Protein AF-A0A2E5E329-F1 (afdb_monomer_lite)

Foldseek 3Di:
DDDDDPDQQFLQDPQDQEPDPQPFAPFDWAKADAVQKIWIWGQHPVRWIWIWIWGADLNHTDTLDIGGAPDDDDDDDALAAAWEDEVQWIKGWYDDDWCGKIWIWGDDPSDTDTLDMPPPPPRDNWAQYWYDYDQKIWTWHQPPPQTWIWIWGQDPVSHIDTQDIGGDPDSLQHSWRNYWEDYDQWIWIFGQSFFIWIWGHPVRDTHTQDTGHDPQAGRWRSEWYDDDFKIKIFGADPPDDFQNGFIWIWGDDPNDIDTLDTDDDPPNVFRHWHSYWYDDDQKIKIKTDDDPDPDQDAIKIWMWGDPVRDTDGQDIDDDPDPPQDRDGDRIWHWYDYPQFIWTDGGHRSDGGRDRPPSPGDDDPDDDPQQCQVPPSAGLSRCCVVVVFPDLPPPSHGQQNCVVVVVFDDQLPPSGGCLQVVLQCLPPPQALEPVSLVVLVVQEQPQQPVHDSQPSNVPRHSYVSSSVVSVVCHRPGRRHD

Sequence (480 aa):
MSLAEQGTVACSSVSELFNYQPVEPEGGFELAISGDIAVVLELTEDDNWVSQHYHRQNGIWELEATRPAPYASSLIYAPFKRADISGDLTIVRPDYMSPGGFAIYNRDGGNWTLEASSDDGSGGEYGLSASISGDVAALGNTLQSDGQAIIYRRSSKGVWSQEAIVSPPSEDAVFFGVDVAVDGDNLLVATLAGGVYAYQFDGANWTYQQHLTHPLVKALGTSVDLDGNVAVVGSYYDKSPAGTEGAVVFRLSDGNWSIEQQLDTADANIIDLGYSVRVDGDMVVATAGVNFGDSLVPGTAHVYQFDGTQWNEIAQIETSDPDLVPGFLTSPIVGLSGTQVASGFYWGGAVEFKEIAMNTFLPPGDPIGLDCNDNDLCDDLDIASGNSDDCNGNQIPDECDLADGTLLDVNLDGIPDACQCLGDLNGDETIGVDDVLILLTEYGTDCSAGCVSDLDGSGEVNVDDLLSLLQVYDTPCSQP

Secondary structure (DSSP, 8-state):
----------TT-----B--------S--EEEEETTEEEEEEE-TTS-EEEEEEEEETTEEEEEEEEEPS---S--------EEEETTEEEE----SSS---EEEEEETTEEEEEEES-S-------SEEEEETTEEEEEE-SSTTBEEEEEEE-TTS-EEEEEEE--SSTT-TTBTSSEEEETTEEEEE-TTSSEEEEEE-SS-EEEEEEE--SS-SS--SEEEEETTEEEEEE--TTSPTTS-EEEEEEEETTEEEEEEE---SSTT---EEEEEEEETTEEEEEE----SS--PPPEEEEEEE-SS-EEEEEEEEP--TT----S--PPEEEEETTEEEEE-SSSS-EE-------SS--SS-SS-SSTT-SSS-HHHHHHTTSS--SSSSSS-HHHHHHHTSS--SS-SSS-HHHHTTT-SSSSS--SHHHHHHHHHHTT-B-TT--TT--SSSSB-SHHHHHHHHHSTT------

Structure (mmCIF, N/CA/C/O backbone):
data_AF-A0A2E5E329-F1
#
_entry.id   AF-A0A2E5E329-F1
#
loop_
_atom_site.group_PDB
_atom_site.id
_atom_site.type_symbol
_atom_site.label_atom_id
_atom_site.label_alt_id
_atom_site.label_comp_id
_atom_site.label_asym_id
_atom_site.label_entity_id
_atom_site.label_seq_id
_atom_site.pdbx_PDB_ins_code
_atom_site.Cartn_x
_atom_site.Cartn_y
_atom_site.Cartn_z
_atom_site.occupancy
_atom_site.B_iso_or_equiv
_atom_site.auth_seq_id
_atom_site.auth_comp_id
_atom_site.auth_asym_id
_atom_site.auth_atom_id
_atom_site.pdbx_PDB_model_num
ATOM 1 N N . MET A 1 1 ? 33.347 22.986 -20.104 1.00 30.69 1 MET A N 1
ATOM 2 C CA . MET A 1 1 ? 34.032 21.768 -19.620 1.00 30.69 1 MET A CA 1
ATOM 3 C C . MET A 1 1 ? 32.991 20.671 -19.772 1.00 30.69 1 MET A C 1
ATOM 5 O O . MET A 1 1 ? 31.842 20.960 -19.478 1.00 30.69 1 MET A O 1
ATOM 9 N N . SER A 1 2 ? 33.334 19.583 -20.457 1.00 26.08 2 SER A N 1
ATOM 10 C CA . SER A 1 2 ? 32.412 18.694 -21.181 1.00 26.08 2 SER A CA 1
ATOM 11 C C . SER A 1 2 ? 31.371 17.993 -20.307 1.00 26.08 2 SER A C 1
ATOM 13 O O . SER A 1 2 ? 31.719 17.466 -19.258 1.00 26.08 2 SER A O 1
ATOM 15 N N . LEU A 1 3 ? 30.139 17.947 -20.824 1.00 31.33 3 LEU A N 1
ATOM 16 C CA . LEU A 1 3 ? 29.132 16.916 -20.570 1.00 31.33 3 LEU A CA 1
ATOM 17 C C . LEU A 1 3 ? 29.604 15.633 -21.267 1.00 31.33 3 LEU A C 1
ATOM 19 O O . LEU A 1 3 ? 29.561 15.561 -22.492 1.00 31.33 3 LEU A O 1
ATOM 23 N N . ALA A 1 4 ? 30.166 14.695 -20.517 1.00 28.42 4 ALA A N 1
ATOM 24 C CA . ALA A 1 4 ? 30.393 13.312 -20.932 1.00 28.42 4 ALA A CA 1
ATOM 25 C C . ALA A 1 4 ? 30.744 12.513 -19.672 1.00 28.42 4 ALA A C 1
ATOM 27 O O . ALA A 1 4 ? 31.589 12.974 -18.908 1.00 28.42 4 ALA A O 1
ATOM 28 N N . GLU A 1 5 ? 30.119 11.343 -19.518 1.00 28.44 5 GLU A N 1
ATOM 29 C CA . GLU A 1 5 ? 30.155 10.413 -18.371 1.00 28.44 5 GLU A CA 1
ATOM 30 C C . GLU A 1 5 ? 29.063 10.637 -17.305 1.00 28.44 5 GLU A C 1
ATOM 32 O O . GLU A 1 5 ? 29.345 10.790 -16.122 1.00 28.44 5 GLU A O 1
ATOM 37 N N . GLN A 1 6 ? 27.792 10.597 -17.719 1.00 31.06 6 GLN A N 1
ATOM 38 C CA . GLN A 1 6 ? 26.762 9.934 -16.909 1.00 31.06 6 GLN A CA 1
ATOM 39 C C . GLN A 1 6 ? 26.646 8.510 -17.459 1.00 31.06 6 GLN A C 1
ATOM 41 O O . GLN A 1 6 ? 26.486 8.329 -18.666 1.00 31.06 6 GLN A O 1
ATOM 46 N N . GLY A 1 7 ? 26.880 7.515 -16.604 1.00 33.50 7 GLY A N 1
ATOM 47 C CA . GLY A 1 7 ? 26.714 6.111 -16.966 1.00 33.50 7 GLY A CA 1
ATOM 48 C C . GLY A 1 7 ? 25.255 5.837 -17.317 1.00 33.50 7 GLY A C 1
ATOM 49 O O . GLY A 1 7 ? 24.361 6.399 -16.694 1.00 33.50 7 GLY A O 1
ATOM 50 N N . THR A 1 8 ? 25.040 5.002 -18.326 1.00 34.41 8 THR A N 1
ATOM 51 C CA . THR A 1 8 ? 23.740 4.433 -18.693 1.00 34.41 8 THR A CA 1
ATOM 52 C C . THR A 1 8 ? 23.102 3.797 -17.456 1.00 34.41 8 THR A C 1
ATOM 54 O O . THR A 1 8 ? 23.673 2.867 -16.880 1.00 34.41 8 THR A O 1
ATOM 57 N N . VAL A 1 9 ? 21.976 4.350 -17.006 1.00 36.31 9 VAL A N 1
ATOM 58 C CA . VAL A 1 9 ? 21.212 3.852 -15.857 1.00 36.31 9 VAL A CA 1
ATOM 59 C C . VAL A 1 9 ? 20.323 2.724 -16.367 1.00 36.31 9 VAL A C 1
ATOM 61 O O . VAL A 1 9 ? 19.368 2.988 -17.081 1.00 36.31 9 VAL A O 1
ATOM 64 N N . ALA A 1 10 ? 20.664 1.479 -16.035 1.00 34.56 10 ALA A N 1
ATOM 65 C CA . ALA A 1 10 ? 19.868 0.313 -16.413 1.00 34.56 10 ALA A CA 1
ATOM 66 C C . ALA A 1 10 ? 18.546 0.263 -15.625 1.00 34.56 10 ALA A C 1
ATOM 68 O O . ALA A 1 10 ? 18.538 0.630 -14.445 1.00 34.56 10 ALA A O 1
ATOM 69 N N . CYS A 1 11 ? 17.472 -0.303 -16.198 1.00 39.34 11 CYS A N 1
ATOM 70 C CA . CYS A 1 11 ? 16.194 -0.531 -15.488 1.00 39.34 11 CYS A CA 1
ATOM 71 C C . CYS A 1 11 ? 16.344 -1.370 -14.194 1.00 39.34 11 CYS A C 1
ATOM 73 O O . CYS A 1 11 ? 15.477 -1.357 -13.326 1.00 39.34 11 CYS A O 1
ATOM 75 N N . SER A 1 12 ? 17.473 -2.066 -13.997 1.00 36.66 12 SER A N 1
ATOM 76 C CA . SER A 1 12 ? 17.810 -2.766 -12.746 1.00 36.66 12 SER A CA 1
ATOM 77 C C . SER A 1 12 ? 18.364 -1.873 -11.621 1.00 36.66 12 SER A C 1
ATOM 79 O O . SER A 1 12 ? 18.681 -2.374 -10.540 1.00 36.66 12 SER A O 1
ATOM 81 N N . SER A 1 13 ? 18.560 -0.576 -11.862 1.00 32.59 13 SER A N 1
ATOM 82 C CA . SER A 1 13 ? 19.230 0.334 -10.929 1.00 32.59 13 SER A CA 1
ATOM 83 C C . SER A 1 13 ? 18.674 1.755 -10.994 1.00 32.59 13 SER A C 1
ATOM 85 O O . SER A 1 13 ? 19.423 2.705 -11.204 1.00 32.59 13 SER A O 1
ATOM 87 N N . VAL A 1 14 ? 17.375 1.936 -10.758 1.00 33.31 14 VAL A N 1
ATOM 88 C CA . VAL A 1 14 ? 16.865 3.249 -10.338 1.00 33.31 14 VAL A CA 1
ATOM 89 C C . VAL A 1 14 ? 17.099 3.368 -8.829 1.00 33.31 14 VAL A C 1
ATOM 91 O O . VAL A 1 14 ? 16.194 3.201 -8.022 1.00 33.31 14 VAL A O 1
ATOM 94 N N . SER A 1 15 ? 18.363 3.548 -8.433 1.00 35.16 15 SER A N 1
ATOM 95 C CA . SER A 1 15 ? 18.748 3.827 -7.041 1.00 35.16 15 SER A CA 1
ATOM 96 C C . SER A 1 15 ? 18.927 5.322 -6.759 1.00 35.16 15 SER A C 1
ATOM 98 O O . SER A 1 15 ? 19.198 5.691 -5.625 1.00 35.16 15 SER A O 1
ATOM 100 N N . GLU A 1 16 ? 18.778 6.209 -7.747 1.00 36.66 16 GLU A N 1
ATOM 101 C CA . GLU A 1 16 ? 19.085 7.635 -7.573 1.00 36.66 16 GLU A CA 1
ATOM 102 C C . GLU A 1 16 ? 18.225 8.539 -8.472 1.00 36.66 16 GLU A C 1
ATOM 104 O O . GLU A 1 16 ? 18.710 9.057 -9.470 1.00 36.66 16 GLU A O 1
ATOM 109 N N . LEU A 1 17 ? 16.957 8.789 -8.131 1.00 35.97 17 LEU A N 1
ATOM 110 C CA . LEU A 1 17 ? 16.206 9.918 -8.717 1.00 35.97 17 LEU A CA 1
ATOM 111 C C . LEU A 1 17 ? 15.425 10.701 -7.661 1.00 35.97 17 LEU A C 1
ATOM 113 O O . LEU A 1 17 ? 14.279 11.103 -7.848 1.00 35.97 17 LEU A O 1
ATOM 117 N N . PHE A 1 18 ? 16.099 10.967 -6.547 1.00 35.91 18 PHE A N 1
ATOM 118 C CA . PHE A 1 18 ? 15.765 12.101 -5.709 1.00 35.91 18 PHE A CA 1
ATOM 119 C C . PHE A 1 18 ? 16.831 13.173 -5.896 1.00 35.91 18 PHE A C 1
ATOM 121 O O . PHE A 1 18 ? 18.016 12.926 -5.687 1.00 35.91 18 PHE A O 1
ATOM 128 N N . ASN A 1 19 ? 16.416 14.414 -6.137 1.00 32.41 19 ASN A N 1
ATOM 129 C CA . ASN A 1 19 ? 17.248 15.582 -5.828 1.00 32.41 19 ASN A CA 1
ATOM 130 C C . ASN A 1 19 ? 17.248 15.827 -4.298 1.00 32.41 19 ASN A C 1
ATOM 132 O O . ASN A 1 19 ? 17.067 16.946 -3.820 1.00 32.41 19 ASN A O 1
ATOM 136 N N . TYR A 1 20 ? 17.379 14.751 -3.517 1.00 37.53 20 TYR A N 1
ATOM 137 C CA . TYR A 1 20 ? 17.408 14.762 -2.063 1.00 37.53 20 TYR A CA 1
ATOM 138 C C . TYR A 1 20 ? 18.867 14.869 -1.652 1.00 37.53 20 TYR A C 1
ATOM 140 O O . TYR A 1 20 ? 19.676 13.970 -1.859 1.00 37.53 20 TYR A O 1
ATOM 148 N N . GLN A 1 21 ? 19.225 16.029 -1.121 1.00 33.16 21 GLN A N 1
ATOM 149 C CA . GLN A 1 21 ? 20.395 16.134 -0.268 1.00 33.16 21 GLN A CA 1
ATOM 150 C C . GLN A 1 21 ? 19.898 15.731 1.121 1.00 33.16 21 GLN A C 1
ATOM 152 O O . GLN A 1 21 ? 19.121 16.507 1.684 1.00 33.16 21 GLN A O 1
ATOM 157 N N . PRO A 1 22 ? 20.259 14.546 1.649 1.00 36.28 22 PRO A N 1
ATOM 158 C CA . PRO A 1 22 ? 19.853 14.164 2.990 1.00 36.28 22 PRO A CA 1
ATOM 159 C C . PRO A 1 22 ? 20.353 15.232 3.956 1.00 36.28 22 PRO A C 1
ATOM 161 O O . PRO A 1 22 ? 21.555 15.469 4.095 1.00 36.28 22 PRO A O 1
ATOM 164 N N . VAL A 1 23 ? 19.414 15.927 4.586 1.00 36.88 23 VAL A N 1
ATOM 165 C CA . VAL A 1 23 ? 19.693 16.673 5.806 1.00 36.88 23 VAL A CA 1
ATOM 166 C C . VAL A 1 23 ? 19.686 15.608 6.889 1.00 36.88 23 VAL A C 1
ATOM 168 O O . VAL A 1 23 ? 18.626 15.344 7.422 1.00 36.88 23 VAL A O 1
ATOM 171 N N . GLU A 1 24 ? 20.814 14.912 7.073 1.00 36.88 24 GLU A N 1
ATOM 172 C CA . GLU A 1 24 ? 21.058 13.826 8.047 1.00 36.88 24 GLU A CA 1
ATOM 173 C C . GLU A 1 24 ? 20.003 13.751 9.173 1.00 36.88 24 GLU A C 1
ATOM 175 O O . GLU A 1 24 ? 20.164 14.397 10.213 1.00 36.88 24 GLU A O 1
ATOM 180 N N . PRO A 1 25 ? 18.902 12.998 9.001 1.00 37.78 25 PRO A N 1
ATOM 181 C CA . PRO A 1 25 ? 17.847 12.990 9.998 1.00 37.78 25 PRO A CA 1
ATOM 182 C C . PRO A 1 25 ? 18.213 11.972 11.083 1.00 37.78 25 PRO A C 1
ATOM 184 O O . PRO A 1 25 ? 18.516 10.810 10.802 1.00 37.78 25 PRO A O 1
ATOM 187 N N . GLU A 1 26 ? 18.186 12.399 12.348 1.00 37.59 26 GLU A N 1
ATOM 188 C CA . GLU A 1 26 ? 18.590 11.581 13.505 1.00 37.59 26 GLU A CA 1
ATOM 189 C C . GLU A 1 26 ? 17.566 10.481 13.899 1.00 37.59 26 GLU A C 1
ATOM 191 O O . GLU A 1 26 ? 17.767 9.784 14.898 1.00 37.59 26 GLU A O 1
ATOM 196 N N . GLY A 1 27 ? 16.500 10.242 13.119 1.00 39.69 27 GLY A N 1
ATOM 197 C CA . GLY A 1 27 ? 15.727 8.993 13.199 1.00 39.69 27 GLY A CA 1
ATOM 198 C C . GLY A 1 27 ? 14.246 9.069 12.819 1.00 39.69 27 GLY A C 1
ATOM 199 O O . GLY A 1 27 ? 13.643 10.129 12.796 1.00 39.69 27 GLY A O 1
ATOM 200 N N . GLY A 1 28 ? 13.636 7.899 12.602 1.00 51.34 28 GLY A N 1
ATOM 201 C CA . GLY A 1 28 ? 12.184 7.737 12.490 1.00 51.34 28 GLY A CA 1
ATOM 202 C C . GLY A 1 28 ? 11.596 8.115 11.137 1.00 51.34 28 GLY A C 1
ATOM 203 O O . GLY A 1 28 ? 11.177 9.248 10.947 1.00 51.34 28 GLY A O 1
ATOM 204 N N . PHE A 1 29 ? 11.455 7.127 10.249 1.00 66.62 29 PHE A N 1
ATOM 205 C CA . PHE A 1 29 ? 10.794 7.309 8.957 1.00 66.62 29 PHE A CA 1
ATOM 206 C C . PHE A 1 29 ? 9.576 6.404 8.826 1.00 66.62 29 PHE A C 1
ATOM 208 O O . PHE A 1 29 ? 9.580 5.275 9.315 1.00 66.62 29 PHE A O 1
ATOM 215 N N . GLU A 1 30 ? 8.537 6.919 8.183 1.00 79.69 30 GLU A N 1
ATOM 216 C CA . GLU A 1 30 ? 7.473 6.125 7.571 1.00 79.69 30 GLU A CA 1
ATOM 217 C C . GLU A 1 30 ? 7.228 6.690 6.175 1.00 79.69 30 GLU A C 1
ATOM 219 O O . GLU A 1 30 ? 7.345 7.899 5.975 1.00 79.69 30 GLU A O 1
ATOM 224 N N . LEU A 1 31 ? 6.882 5.839 5.217 1.00 84.75 31 LEU A N 1
ATOM 225 C CA . LEU A 1 31 ? 6.571 6.270 3.862 1.00 84.75 31 LEU A CA 1
ATOM 226 C C . LEU A 1 31 ? 5.352 5.530 3.322 1.00 84.75 31 LEU A C 1
ATOM 228 O O . LEU A 1 31 ? 5.067 4.403 3.733 1.00 84.75 31 LEU A O 1
ATOM 232 N N . ALA A 1 32 ? 4.663 6.162 2.380 1.00 90.06 32 ALA A N 1
ATOM 233 C CA . ALA A 1 32 ? 3.601 5.543 1.603 1.00 90.06 32 ALA A CA 1
ATOM 234 C C . ALA A 1 32 ? 3.559 6.157 0.195 1.00 90.06 32 ALA A C 1
ATOM 236 O O . ALA A 1 32 ? 3.920 7.325 0.021 1.00 90.06 32 ALA A O 1
ATOM 237 N N . ILE A 1 33 ? 3.137 5.369 -0.795 1.00 89.56 33 ILE A N 1
ATOM 238 C CA . ILE A 1 33 ? 3.052 5.765 -2.208 1.00 89.56 33 ILE A CA 1
ATOM 239 C C . ILE A 1 33 ? 1.679 5.392 -2.779 1.00 89.56 33 ILE A C 1
ATOM 241 O O . ILE A 1 33 ? 1.110 4.383 -2.380 1.00 89.56 33 ILE A O 1
ATOM 245 N N . SER A 1 34 ? 1.146 6.211 -3.684 1.00 90.75 34 SER A N 1
ATOM 246 C CA . SER A 1 34 ? -0.068 5.931 -4.460 1.00 90.75 34 SER A CA 1
ATOM 247 C C . SER A 1 34 ? 0.056 6.609 -5.821 1.00 90.75 34 SER A C 1
ATOM 249 O O . SER A 1 34 ? 0.046 7.837 -5.920 1.00 90.75 34 SER A O 1
ATOM 251 N N . GLY A 1 35 ? 0.217 5.796 -6.863 1.00 86.50 35 GLY A N 1
ATOM 252 C CA . GLY A 1 35 ? 0.616 6.237 -8.195 1.00 86.50 35 GLY A CA 1
ATOM 253 C C . GLY A 1 35 ? 1.853 7.130 -8.124 1.00 86.50 35 GLY A C 1
ATOM 254 O O . GLY A 1 35 ? 2.845 6.795 -7.484 1.00 86.50 35 GLY A O 1
ATOM 255 N N . ASP A 1 36 ? 1.739 8.317 -8.710 1.00 85.69 36 ASP A N 1
ATOM 256 C CA . ASP A 1 36 ? 2.807 9.315 -8.764 1.00 85.69 36 ASP A CA 1
ATOM 257 C C . ASP A 1 36 ? 2.893 10.205 -7.521 1.00 85.69 36 ASP A C 1
ATOM 259 O O . ASP A 1 36 ? 3.530 11.253 -7.567 1.00 85.69 36 ASP A O 1
ATOM 263 N N . ILE A 1 37 ? 2.251 9.846 -6.407 1.00 89.50 37 ILE A N 1
ATOM 264 C CA . ILE A 1 37 ? 2.293 10.626 -5.167 1.00 89.50 37 ILE A CA 1
ATOM 265 C C . ILE A 1 37 ? 2.943 9.815 -4.056 1.00 89.50 37 ILE A C 1
ATOM 267 O O . ILE A 1 37 ? 2.634 8.643 -3.852 1.00 89.50 37 ILE A O 1
ATOM 271 N N . ALA A 1 38 ? 3.819 10.468 -3.295 1.00 88.00 38 ALA A N 1
ATOM 272 C CA . ALA A 1 38 ? 4.453 9.877 -2.131 1.00 88.00 38 ALA A CA 1
ATOM 273 C C . ALA A 1 38 ? 4.370 10.810 -0.930 1.00 88.00 38 ALA A C 1
ATOM 275 O O . ALA A 1 38 ? 4.465 12.035 -1.049 1.00 88.00 38 ALA A O 1
ATOM 276 N N . VAL A 1 39 ? 4.256 10.210 0.249 1.00 88.25 39 VAL A N 1
ATOM 277 C CA . VAL A 1 39 ? 4.402 10.900 1.524 1.00 88.25 39 VAL A CA 1
ATOM 278 C C . VAL A 1 39 ? 5.505 10.238 2.331 1.00 88.25 39 VAL A C 1
ATOM 280 O O . VAL A 1 39 ? 5.550 9.017 2.459 1.00 88.25 39 VAL A O 1
ATOM 283 N N . VAL A 1 40 ? 6.391 11.058 2.887 1.00 84.44 40 VAL A N 1
ATOM 284 C CA . VAL A 1 40 ? 7.457 10.636 3.795 1.00 84.44 40 VAL A CA 1
ATOM 285 C C . VAL A 1 40 ? 7.294 11.401 5.097 1.00 84.44 40 VAL A C 1
ATOM 287 O O . VAL A 1 40 ? 7.300 12.630 5.119 1.00 84.44 40 VAL A O 1
ATOM 290 N N . LEU A 1 41 ? 7.122 10.676 6.192 1.00 81.19 41 LEU A N 1
ATOM 291 C CA . LEU A 1 41 ? 7.121 11.216 7.541 1.00 81.19 41 LEU A CA 1
ATOM 292 C C . LEU A 1 41 ? 8.544 11.123 8.100 1.00 81.19 41 LEU A C 1
ATOM 294 O O . LEU A 1 41 ? 9.108 10.035 8.139 1.00 81.19 41 LEU A O 1
ATOM 298 N N . GLU A 1 42 ? 9.098 12.248 8.543 1.00 76.94 42 GLU A N 1
ATOM 299 C CA . GLU A 1 42 ? 10.496 12.379 8.974 1.00 76.94 42 GLU A CA 1
ATOM 300 C C . GLU A 1 42 ? 10.616 13.252 10.233 1.00 76.94 42 GLU A C 1
ATOM 302 O O . GLU A 1 42 ? 9.846 14.202 10.424 1.00 76.94 42 GLU A O 1
ATOM 307 N N . LEU A 1 43 ? 11.617 12.959 11.069 1.00 72.50 43 LEU A N 1
ATOM 308 C CA . LEU A 1 43 ? 12.083 13.835 12.144 1.00 72.50 43 LEU A CA 1
ATOM 309 C C . LEU A 1 43 ? 13.233 14.729 11.656 1.00 72.50 43 LEU A C 1
ATOM 311 O O . LEU A 1 43 ? 14.310 14.249 11.322 1.00 72.50 43 LEU A O 1
ATOM 315 N N . THR A 1 44 ? 13.018 16.042 11.665 1.00 71.56 44 THR A N 1
ATOM 316 C CA . THR A 1 44 ? 14.057 17.034 11.329 1.00 71.56 44 THR A CA 1
ATOM 317 C C . THR A 1 44 ? 15.159 17.117 12.397 1.00 71.56 44 THR A C 1
ATOM 319 O O . THR A 1 44 ? 14.924 16.755 13.550 1.00 71.56 44 THR A O 1
ATOM 322 N N . GLU A 1 45 ? 16.306 17.727 12.060 1.00 68.38 45 GLU A N 1
ATOM 323 C CA . GLU A 1 45 ? 17.408 18.043 13.001 1.00 68.38 45 GLU A CA 1
ATOM 324 C C . GLU A 1 45 ? 16.962 18.819 14.259 1.00 68.38 45 GLU A C 1
ATOM 326 O O . GLU A 1 45 ? 17.594 18.735 15.310 1.00 68.38 45 GLU A O 1
ATOM 331 N N . ASP A 1 46 ? 15.871 19.586 14.165 1.00 70.88 46 ASP A N 1
ATOM 332 C CA . ASP A 1 46 ? 15.318 20.378 15.269 1.00 70.88 46 ASP A CA 1
ATOM 333 C C . ASP A 1 46 ? 14.306 19.587 16.133 1.00 70.88 46 ASP A C 1
ATOM 335 O O . ASP A 1 46 ? 13.489 20.195 16.832 1.00 70.88 46 ASP A O 1
ATOM 339 N N . ASP A 1 47 ? 14.304 18.249 16.060 1.00 70.44 47 ASP A N 1
ATOM 340 C CA . ASP A 1 47 ? 13.361 17.343 16.742 1.00 70.44 47 ASP A CA 1
ATOM 341 C C . ASP A 1 47 ? 11.876 17.599 16.394 1.00 70.44 47 ASP A C 1
ATOM 343 O O . ASP A 1 47 ? 10.959 17.227 17.135 1.00 70.44 47 ASP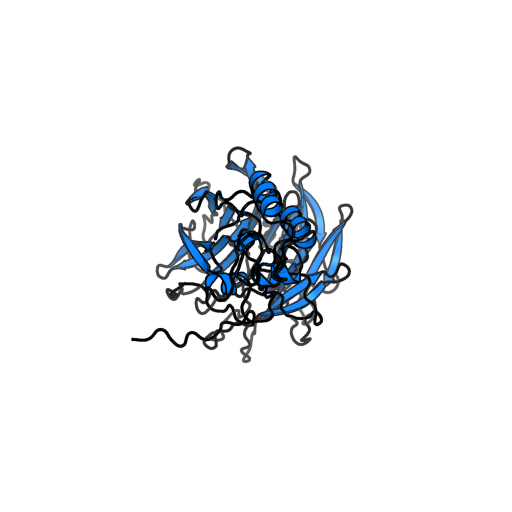 A O 1
ATOM 347 N N . ASN A 1 48 ? 11.607 18.239 15.252 1.00 74.50 48 ASN A N 1
ATOM 348 C CA . ASN A 1 48 ? 10.246 18.438 14.752 1.00 74.50 48 ASN A CA 1
ATOM 349 C C . ASN A 1 48 ? 9.889 17.367 13.730 1.00 74.50 48 ASN A C 1
ATOM 351 O O . ASN A 1 48 ? 10.646 17.130 12.792 1.00 74.50 48 ASN A O 1
ATOM 355 N N . TRP A 1 49 ? 8.706 16.777 13.866 1.00 78.19 49 TRP A N 1
ATOM 356 C CA . TRP A 1 49 ? 8.180 15.889 12.839 1.00 78.19 49 TRP A CA 1
ATOM 357 C C . TRP A 1 49 ? 7.548 16.682 11.700 1.00 78.19 49 TRP A C 1
ATOM 359 O O . TRP A 1 49 ? 6.761 17.613 11.914 1.00 78.19 49 TRP A O 1
ATOM 369 N N . VAL A 1 50 ? 7.857 16.271 10.477 1.00 81.75 50 VAL A N 1
ATOM 370 C CA . VAL A 1 50 ? 7.308 16.833 9.247 1.00 81.75 50 VAL A CA 1
ATOM 371 C C . VAL A 1 50 ? 6.861 15.718 8.315 1.00 81.75 50 VAL A C 1
ATOM 373 O O . VAL A 1 50 ? 7.421 14.629 8.310 1.00 81.75 50 VAL A O 1
ATOM 376 N N . SER A 1 51 ? 5.848 16.010 7.507 1.00 86.06 51 SER A N 1
ATOM 377 C CA . SER A 1 51 ? 5.502 15.198 6.343 1.00 86.06 51 SER A CA 1
ATOM 378 C C . SER A 1 51 ? 5.970 15.911 5.082 1.00 86.06 51 SER A C 1
ATOM 380 O O . SER A 1 51 ? 5.638 17.078 4.853 1.00 86.06 51 SER A O 1
ATOM 382 N N . GLN A 1 52 ? 6.777 15.220 4.295 1.00 86.06 52 GLN A N 1
ATOM 383 C CA . GLN A 1 52 ? 7.228 15.629 2.978 1.00 86.06 52 GLN A CA 1
ATOM 384 C C . GLN A 1 52 ? 6.337 14.957 1.938 1.00 86.06 52 GLN A C 1
ATOM 386 O O . GLN A 1 52 ? 6.085 13.758 2.016 1.00 86.06 52 GLN A O 1
ATOM 391 N N . HIS A 1 53 ? 5.828 15.746 1.001 1.00 87.81 53 HIS A N 1
ATOM 392 C CA . HIS A 1 53 ? 4.881 15.316 -0.018 1.00 87.81 53 HIS A CA 1
ATOM 393 C C . HIS A 1 53 ? 5.531 15.495 -1.378 1.00 87.81 53 HIS A C 1
ATOM 395 O O . HIS A 1 53 ? 5.966 16.604 -1.706 1.00 87.81 53 HIS A O 1
ATOM 401 N N . TYR A 1 54 ? 5.600 14.415 -2.143 1.00 85.25 54 TYR A N 1
ATOM 402 C CA . TYR A 1 54 ? 6.283 14.364 -3.426 1.00 85.25 54 TYR A CA 1
ATOM 403 C C . TYR A 1 54 ? 5.314 14.014 -4.545 1.00 85.25 54 TYR A C 1
ATOM 405 O O . TYR A 1 54 ? 4.321 13.320 -4.323 1.00 85.25 54 TYR A O 1
ATOM 413 N N . HIS A 1 55 ? 5.654 14.463 -5.746 1.00 83.81 55 HIS A N 1
ATOM 414 C CA . HIS A 1 55 ? 4.992 14.083 -6.982 1.00 83.81 55 HIS A CA 1
ATOM 415 C C . HIS A 1 55 ? 6.032 13.622 -7.996 1.00 83.81 55 HIS A C 1
ATOM 417 O O . HIS A 1 55 ? 7.057 14.286 -8.179 1.00 83.81 55 HIS A O 1
ATOM 423 N N . ARG A 1 56 ? 5.773 12.490 -8.642 1.00 78.31 56 ARG A N 1
ATOM 424 C CA . ARG A 1 56 ? 6.615 11.940 -9.694 1.00 78.31 56 ARG A CA 1
ATOM 425 C C . ARG A 1 56 ? 6.289 12.628 -11.018 1.00 78.31 56 ARG A C 1
ATOM 427 O O . ARG A 1 56 ? 5.147 12.631 -11.460 1.00 78.31 56 ARG A O 1
ATOM 434 N N . GLN A 1 57 ? 7.289 13.242 -11.639 1.00 73.44 57 GLN A N 1
ATOM 435 C CA . GLN A 1 57 ? 7.187 13.871 -12.956 1.00 73.44 57 GLN A CA 1
ATOM 436 C C . GLN A 1 57 ? 8.380 13.440 -13.798 1.00 73.44 57 GLN A C 1
ATOM 438 O O . GLN A 1 57 ? 9.522 13.600 -13.370 1.00 73.44 57 GLN A O 1
ATOM 443 N N . ASN A 1 58 ? 8.118 12.895 -14.990 1.00 66.44 58 ASN A N 1
ATOM 444 C CA . ASN A 1 58 ? 9.152 12.393 -15.904 1.00 66.44 58 ASN A CA 1
ATOM 445 C C . ASN A 1 58 ? 10.105 11.407 -15.203 1.00 66.44 58 ASN A C 1
ATOM 447 O O . ASN A 1 58 ? 11.324 11.564 -15.237 1.00 66.44 58 ASN A O 1
ATOM 451 N N . GLY A 1 59 ? 9.537 10.465 -14.446 1.00 63.44 59 GLY A N 1
ATOM 452 C CA . GLY A 1 59 ? 10.298 9.479 -13.681 1.00 63.44 59 GLY A CA 1
ATOM 453 C C . GLY A 1 59 ? 10.948 9.991 -12.386 1.00 63.44 59 GLY A C 1
ATOM 454 O O . GLY A 1 59 ? 11.420 9.169 -11.604 1.00 63.44 59 GLY A O 1
ATOM 455 N N . ILE A 1 60 ? 10.938 11.301 -12.106 1.00 62.56 60 ILE A N 1
ATOM 456 C CA . ILE A 1 60 ? 11.650 11.917 -10.972 1.00 62.56 60 ILE A CA 1
ATOM 457 C C . ILE A 1 60 ? 10.674 12.328 -9.872 1.00 62.56 60 ILE A C 1
ATOM 459 O O . ILE A 1 60 ? 9.695 13.024 -10.128 1.00 62.56 60 ILE A O 1
ATOM 463 N N . TRP A 1 61 ? 10.976 11.962 -8.627 1.00 70.62 61 TRP A N 1
ATOM 464 C CA . TRP A 1 61 ? 10.219 12.420 -7.464 1.00 70.62 61 TRP A CA 1
ATOM 465 C C . TRP A 1 61 ? 10.635 13.837 -7.061 1.00 70.62 61 TRP A C 1
ATOM 467 O O . TRP A 1 61 ? 11.757 14.082 -6.607 1.00 70.62 61 TRP A O 1
ATOM 477 N N . GLU A 1 62 ? 9.711 14.785 -7.191 1.00 74.94 62 GLU A N 1
ATOM 478 C CA . GLU A 1 62 ? 9.914 16.184 -6.826 1.00 74.94 62 GLU A CA 1
ATOM 479 C C . GLU A 1 62 ? 9.151 16.533 -5.547 1.00 74.94 62 GLU A C 1
ATOM 481 O O . GLU A 1 62 ? 7.971 16.217 -5.402 1.00 74.94 62 GLU A O 1
ATOM 486 N N . LEU A 1 63 ? 9.817 17.211 -4.607 1.00 80.38 63 LEU A N 1
ATOM 487 C CA . LEU A 1 63 ? 9.180 17.692 -3.380 1.00 80.38 63 LEU A CA 1
ATOM 488 C C . LEU A 1 63 ? 8.201 18.828 -3.707 1.00 80.38 63 LEU A C 1
ATOM 490 O O . LEU A 1 63 ? 8.617 19.917 -4.104 1.00 80.38 63 LEU A O 1
ATOM 494 N N . GLU A 1 64 ? 6.914 18.614 -3.453 1.00 86.62 64 GLU A N 1
ATOM 495 C CA . GLU A 1 64 ? 5.877 19.636 -3.623 1.00 86.62 64 GLU A CA 1
ATOM 496 C C . GLU A 1 64 ? 5.637 20.443 -2.345 1.00 86.62 64 GLU A C 1
ATOM 498 O O . GLU A 1 64 ? 5.419 21.658 -2.392 1.00 86.62 64 GLU A O 1
ATOM 503 N N . ALA A 1 65 ? 5.646 19.781 -1.184 1.00 88.69 65 ALA A N 1
ATOM 504 C CA . ALA A 1 65 ? 5.362 20.440 0.084 1.00 88.69 65 ALA A CA 1
ATOM 505 C C . ALA A 1 65 ? 6.005 19.749 1.289 1.00 88.69 65 ALA A C 1
ATOM 507 O O . ALA A 1 65 ? 6.021 18.530 1.404 1.00 88.69 65 ALA A O 1
ATOM 508 N N . THR A 1 66 ? 6.406 20.560 2.267 1.00 89.62 66 THR A N 1
ATOM 509 C CA . THR A 1 66 ? 6.688 20.113 3.636 1.00 89.62 66 THR A CA 1
ATOM 510 C C . THR A 1 66 ? 5.593 20.644 4.555 1.00 89.62 66 THR A C 1
ATOM 512 O O . THR A 1 66 ? 5.298 21.846 4.567 1.00 89.62 66 THR A O 1
ATOM 515 N N . ARG A 1 67 ? 4.961 19.759 5.326 1.00 88.75 67 ARG A N 1
ATOM 516 C CA . ARG A 1 67 ? 3.879 20.093 6.257 1.00 88.75 67 ARG A CA 1
ATOM 517 C C . ARG A 1 67 ? 4.252 19.687 7.684 1.00 88.75 67 ARG A C 1
ATOM 519 O O . ARG A 1 67 ? 4.788 18.599 7.877 1.00 88.75 67 ARG A O 1
ATOM 526 N N . PRO A 1 68 ? 3.975 20.535 8.690 1.00 81.31 68 PRO A N 1
ATOM 527 C CA . PRO A 1 68 ? 4.243 20.185 10.079 1.00 81.31 68 PRO A CA 1
ATOM 528 C C . PRO A 1 68 ? 3.358 19.010 10.496 1.00 81.31 68 PRO A C 1
ATOM 530 O O . PRO A 1 68 ? 2.150 19.055 10.270 1.00 81.31 68 PRO A O 1
ATOM 533 N N . ALA A 1 69 ? 3.937 17.991 11.125 1.00 72.25 69 ALA A N 1
ATOM 534 C CA . ALA A 1 69 ? 3.160 16.920 11.729 1.00 72.25 69 ALA A CA 1
ATOM 535 C C . ALA A 1 69 ? 2.726 17.341 13.156 1.00 72.25 69 ALA A C 1
ATOM 537 O O . ALA A 1 69 ? 3.502 17.981 13.874 1.00 72.25 69 ALA A O 1
ATOM 538 N N . PRO A 1 70 ? 1.485 17.053 13.581 1.00 66.44 70 PRO A N 1
ATOM 539 C CA . PRO A 1 70 ? 0.959 17.538 14.857 1.00 66.44 70 PRO A CA 1
ATOM 540 C C . PRO A 1 70 ? 1.547 16.787 16.063 1.00 66.44 70 PRO A C 1
ATOM 542 O O . PRO A 1 70 ? 1.315 15.594 16.188 1.00 66.44 70 PRO A O 1
ATOM 545 N N . TYR A 1 71 ? 2.196 17.524 16.980 1.00 60.75 71 TYR A N 1
ATOM 546 C CA . TYR A 1 71 ? 2.730 17.097 18.294 1.00 60.75 71 TYR A CA 1
ATOM 547 C C . TYR A 1 71 ? 3.787 15.985 18.272 1.00 60.75 71 TYR A C 1
ATOM 549 O O . TYR A 1 71 ? 3.539 14.888 17.802 1.00 60.75 71 TYR A O 1
ATOM 557 N N . ALA A 1 72 ? 4.949 16.228 18.884 1.00 52.97 72 ALA A N 1
ATOM 558 C CA . ALA A 1 72 ? 5.935 15.173 19.080 1.00 52.97 72 ALA A CA 1
ATOM 559 C C . ALA A 1 72 ? 6.819 15.383 20.309 1.00 52.97 72 ALA A C 1
ATOM 561 O O . ALA A 1 72 ? 7.268 16.493 20.598 1.00 52.97 72 ALA A O 1
ATOM 562 N N . SER A 1 73 ? 7.092 14.292 21.021 1.00 48.50 73 SER A N 1
ATOM 563 C CA . SER A 1 73 ? 8.158 14.185 22.012 1.00 48.50 73 SER A CA 1
ATOM 564 C C . SER A 1 73 ? 8.607 12.727 22.226 1.00 48.50 73 SER A C 1
ATOM 566 O O . SER A 1 73 ? 7.934 11.939 22.889 1.00 48.50 73 SER A O 1
ATOM 568 N N . SER A 1 74 ? 9.839 12.429 21.812 1.00 51.47 74 SER A N 1
ATOM 569 C CA . SER A 1 74 ? 10.578 11.167 22.006 1.00 51.47 74 SER A CA 1
ATOM 570 C C . SER A 1 74 ? 10.093 9.935 21.227 1.00 51.47 74 SER A C 1
ATOM 572 O O . SER A 1 74 ? 8.903 9.670 21.093 1.00 51.47 74 SER A O 1
ATOM 574 N N . LEU A 1 75 ? 11.083 9.175 20.752 1.00 52.28 75 LEU A N 1
ATOM 575 C CA . LEU A 1 75 ? 10.962 8.031 19.851 1.00 52.28 75 LEU A CA 1
ATOM 576 C C . LEU A 1 75 ? 10.536 6.750 20.592 1.00 52.28 75 LEU A C 1
ATOM 578 O O . LEU A 1 75 ? 11.137 6.390 21.610 1.00 52.28 75 LEU A O 1
ATOM 582 N N . ILE A 1 76 ? 9.565 6.015 20.039 1.00 50.09 76 ILE A N 1
ATOM 583 C CA . ILE A 1 76 ? 9.340 4.597 20.363 1.00 50.09 76 ILE A CA 1
ATOM 584 C C . ILE A 1 76 ? 9.685 3.760 19.128 1.00 50.09 76 ILE A C 1
ATOM 586 O O . ILE A 1 76 ? 9.146 3.963 18.048 1.00 50.09 76 ILE A O 1
ATOM 590 N N . TYR A 1 77 ? 10.582 2.793 19.312 1.00 53.56 77 TYR A N 1
ATOM 591 C CA . TYR A 1 77 ? 11.062 1.885 18.271 1.00 53.56 77 TYR A CA 1
ATOM 592 C C . TYR A 1 77 ? 10.039 0.772 17.997 1.00 53.56 77 TYR A C 1
ATOM 594 O O . TYR A 1 77 ? 10.070 -0.264 18.667 1.00 53.56 77 TYR A O 1
ATOM 602 N N . ALA A 1 78 ? 9.114 0.978 17.057 1.00 55.78 78 ALA A N 1
ATOM 603 C CA . ALA A 1 78 ? 8.174 -0.061 16.637 1.00 55.78 78 ALA A CA 1
ATOM 604 C C . ALA A 1 78 ? 7.648 0.149 15.197 1.00 55.78 78 ALA A C 1
ATOM 606 O O . ALA A 1 78 ? 7.534 1.296 14.763 1.00 55.78 78 ALA A O 1
ATOM 607 N N . PRO A 1 79 ? 7.326 -0.938 14.464 1.00 55.75 79 PRO A N 1
ATOM 608 C CA . PRO A 1 79 ? 6.995 -0.931 13.032 1.00 55.75 79 PRO A CA 1
ATOM 609 C C . PRO A 1 79 ? 5.552 -0.496 12.752 1.00 55.75 79 PRO A C 1
ATOM 611 O O . PRO A 1 79 ? 4.801 -1.198 12.081 1.00 55.75 79 PRO A O 1
ATOM 614 N N . PHE A 1 80 ? 5.105 0.614 13.327 1.00 74.94 80 PHE A N 1
ATOM 615 C CA . PHE A 1 80 ? 3.714 1.009 13.153 1.00 74.94 80 PHE A CA 1
ATOM 616 C C . PHE A 1 80 ? 3.518 1.824 11.875 1.00 74.94 80 PHE A C 1
ATOM 618 O O . PHE A 1 80 ? 4.237 2.799 11.661 1.00 74.94 80 PHE A O 1
ATOM 625 N N . LYS A 1 81 ? 2.483 1.494 11.087 1.00 86.56 81 LYS A N 1
ATOM 626 C CA . LYS A 1 81 ? 2.080 2.275 9.909 1.00 86.56 81 LYS A CA 1
ATOM 627 C C . LYS A 1 81 ? 1.613 3.669 10.340 1.00 86.56 81 LYS A C 1
ATOM 629 O O . LYS A 1 81 ? 0.524 3.820 10.899 1.00 86.56 81 LYS A O 1
ATOM 634 N N . ARG A 1 82 ? 2.471 4.686 10.190 1.00 85.38 82 ARG A N 1
ATOM 635 C CA . ARG A 1 82 ? 2.281 6.091 10.647 1.00 85.38 82 ARG A CA 1
ATOM 636 C C . ARG A 1 82 ? 1.937 7.089 9.548 1.00 85.38 82 ARG A C 1
ATOM 638 O O . ARG A 1 82 ? 1.498 8.198 9.853 1.00 85.38 82 ARG A O 1
ATOM 645 N N . ALA A 1 83 ? 2.124 6.692 8.306 1.00 89.69 83 ALA A N 1
ATOM 646 C CA . ALA A 1 83 ? 1.753 7.423 7.123 1.00 89.69 83 ALA A CA 1
ATOM 647 C C . ALA A 1 83 ? 1.058 6.436 6.190 1.00 89.69 83 ALA A C 1
ATOM 649 O O . ALA A 1 83 ? 1.473 5.282 6.093 1.00 89.69 83 ALA A O 1
ATOM 650 N N . ASP A 1 84 ? -0.012 6.890 5.558 1.00 95.38 84 ASP A N 1
ATOM 651 C CA . ASP A 1 84 ? -0.724 6.130 4.539 1.00 95.38 84 ASP A CA 1
ATOM 652 C C . ASP A 1 84 ? -1.292 7.103 3.504 1.00 95.38 84 ASP A C 1
ATOM 654 O O . ASP A 1 84 ? -1.465 8.298 3.791 1.00 95.38 84 ASP A O 1
ATOM 658 N N . ILE A 1 85 ? -1.553 6.618 2.297 1.00 95.69 85 ILE A N 1
ATOM 659 C CA . ILE A 1 85 ? -1.972 7.455 1.174 1.00 95.69 85 ILE A CA 1
ATOM 660 C C . ILE A 1 85 ? -2.991 6.730 0.299 1.00 95.69 85 ILE A C 1
ATOM 662 O O . ILE A 1 85 ? -2.875 5.543 0.032 1.00 95.69 85 ILE A O 1
ATOM 666 N N . SER A 1 86 ? -3.990 7.476 -0.165 1.00 96.00 86 SER A N 1
ATOM 667 C CA . SER A 1 86 ? -4.999 7.001 -1.103 1.00 96.00 86 SER A CA 1
ATOM 668 C C . SER A 1 86 ? -5.270 8.086 -2.140 1.00 96.00 86 SER A C 1
ATOM 670 O O . SER A 1 86 ? -6.037 9.022 -1.885 1.00 96.00 86 SER A O 1
ATOM 672 N N . GLY A 1 87 ? -4.671 7.951 -3.324 1.00 93.25 87 GLY A N 1
ATOM 673 C CA . GLY A 1 87 ? -4.707 8.983 -4.358 1.00 93.25 87 GLY A CA 1
ATOM 674 C C . GLY A 1 87 ? -4.129 10.300 -3.833 1.00 93.25 87 GLY A C 1
ATOM 675 O O . GLY A 1 87 ? -3.030 10.335 -3.292 1.00 93.25 87 GLY A O 1
ATOM 676 N N . ASP A 1 88 ? -4.901 11.383 -3.929 1.00 94.81 88 ASP A N 1
ATOM 677 C CA . ASP A 1 88 ? -4.493 12.722 -3.480 1.00 94.81 88 ASP A CA 1
ATOM 678 C C . ASP A 1 88 ? -4.639 12.962 -1.959 1.00 94.81 88 ASP A C 1
ATOM 680 O O . ASP A 1 88 ? -4.362 14.063 -1.471 1.00 94.81 88 ASP A O 1
ATOM 684 N N . LEU A 1 89 ? -5.092 11.966 -1.188 1.00 96.44 89 LEU A N 1
ATOM 685 C CA . LEU A 1 89 ? -5.276 12.072 0.261 1.00 96.44 89 LEU A CA 1
ATOM 686 C C . LEU A 1 89 ? -4.161 11.355 1.016 1.00 96.44 89 LEU A C 1
ATOM 688 O O . LEU A 1 89 ? -3.983 10.151 0.867 1.00 96.44 89 LEU A O 1
ATOM 692 N N . THR A 1 90 ? -3.482 12.070 1.907 1.00 95.50 90 THR A N 1
ATOM 693 C CA . THR A 1 90 ? -2.501 11.490 2.833 1.00 95.50 90 THR A CA 1
ATOM 694 C C . THR A 1 90 ? -3.014 11.570 4.258 1.00 95.50 90 THR A C 1
ATOM 696 O O . THR A 1 90 ? -3.626 12.564 4.652 1.00 95.50 90 THR A O 1
ATOM 699 N N . ILE A 1 91 ? -2.722 10.549 5.056 1.00 93.81 91 ILE A N 1
ATOM 700 C CA . ILE A 1 91 ? -2.823 10.612 6.510 1.00 93.81 91 ILE A CA 1
ATOM 701 C C . ILE A 1 91 ? -1.435 10.437 7.099 1.00 93.81 91 ILE A C 1
ATOM 703 O O . ILE A 1 91 ? -0.693 9.539 6.718 1.00 93.81 91 ILE A O 1
ATOM 707 N N . VAL A 1 92 ? -1.081 11.299 8.043 1.00 90.12 92 VAL A N 1
ATOM 708 C CA . VAL A 1 92 ? 0.175 11.195 8.783 1.00 90.12 92 VAL A CA 1
ATOM 709 C C . VAL A 1 92 ? -0.078 11.365 10.263 1.00 90.12 92 VAL A C 1
ATOM 711 O O . VAL A 1 92 ? -0.953 12.135 10.680 1.00 90.12 92 VAL A O 1
ATOM 714 N N . ARG A 1 93 ? 0.721 10.674 11.071 1.00 83.75 93 ARG A N 1
ATOM 715 C CA . ARG A 1 93 ? 0.729 10.888 12.511 1.00 83.75 93 ARG A CA 1
ATOM 716 C C . ARG A 1 93 ? 2.116 10.659 13.131 1.00 83.75 93 ARG A C 1
ATOM 718 O O . ARG A 1 93 ? 2.680 9.574 12.993 1.00 83.75 93 ARG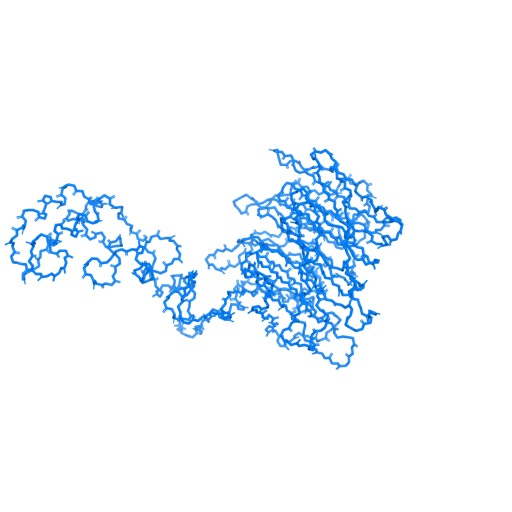 A O 1
ATOM 725 N N . PRO A 1 94 ? 2.673 11.662 13.819 1.00 70.12 94 PRO A N 1
ATOM 726 C CA . PRO A 1 94 ? 3.954 11.541 14.508 1.00 70.12 94 PRO A CA 1
ATOM 727 C C . PRO A 1 94 ? 3.813 10.879 15.894 1.00 70.12 94 PRO A C 1
ATOM 729 O O . PRO A 1 94 ? 2.706 10.678 16.400 1.00 70.12 94 PRO A O 1
ATOM 732 N N . ASP A 1 95 ? 4.947 10.504 16.492 1.00 66.81 95 ASP A N 1
ATOM 733 C CA . ASP A 1 95 ? 5.019 9.756 17.759 1.00 66.81 95 ASP A CA 1
ATOM 734 C C . ASP A 1 95 ? 4.634 10.574 19.018 1.00 66.81 95 ASP A C 1
ATOM 736 O O . ASP A 1 95 ? 4.724 11.798 19.024 1.00 66.81 95 ASP A O 1
ATOM 740 N N . TYR A 1 96 ? 4.259 9.836 20.086 1.00 60.62 96 TYR A N 1
ATOM 741 C CA . TYR A 1 96 ? 4.189 10.131 21.549 1.00 60.62 96 TYR A CA 1
ATOM 742 C C . TYR A 1 96 ? 4.588 11.569 21.986 1.00 60.62 96 TYR A C 1
ATOM 744 O O . TYR A 1 96 ? 5.594 12.083 21.544 1.00 60.62 96 TYR A O 1
ATOM 752 N N . MET A 1 97 ? 3.977 12.327 22.905 1.00 50.03 97 MET A N 1
ATOM 753 C CA . MET A 1 97 ? 3.099 12.101 24.050 1.00 50.03 97 MET A CA 1
ATOM 754 C C . MET A 1 97 ? 1.866 13.010 23.969 1.00 50.03 97 MET A C 1
ATOM 756 O O . MET A 1 97 ? 1.959 14.155 23.540 1.00 50.03 97 MET A O 1
ATOM 760 N N . SER A 1 98 ? 0.759 12.508 24.520 1.00 51.09 98 SER A N 1
ATOM 761 C CA . SER A 1 98 ? -0.470 13.221 24.890 1.00 51.09 98 SER A CA 1
ATOM 762 C C . SER A 1 98 ? -0.413 14.768 24.840 1.00 51.09 98 SER A C 1
ATOM 764 O O . SER A 1 98 ? 0.260 15.378 25.681 1.00 51.09 98 SER A O 1
ATOM 766 N N . PRO A 1 99 ? -1.255 15.404 24.008 1.00 53.50 99 PRO A N 1
ATOM 767 C CA . PRO A 1 99 ? -2.170 14.765 23.060 1.00 53.50 99 PRO A CA 1
ATOM 768 C C . PRO A 1 99 ? -1.390 14.200 21.862 1.00 53.50 99 PRO A C 1
ATOM 770 O O . PRO A 1 99 ? -0.598 14.911 21.254 1.00 53.50 99 PRO A O 1
ATOM 773 N N . GLY A 1 100 ? -1.612 12.922 21.534 1.00 61.97 100 GLY A N 1
ATOM 774 C CA . GLY A 1 100 ? -1.230 12.408 20.214 1.00 61.97 100 GLY A CA 1
ATOM 775 C C . GLY A 1 100 ? -2.115 13.055 19.148 1.00 61.97 100 GLY A C 1
ATOM 776 O O . GLY A 1 100 ? -3.186 13.571 19.480 1.00 61.97 100 GLY A O 1
ATOM 777 N N . GLY A 1 101 ? -1.715 13.034 17.879 1.00 75.25 101 GLY A N 1
ATOM 778 C CA . GLY A 1 101 ? -2.576 13.575 16.839 1.00 75.25 101 GLY A CA 1
ATOM 779 C C . GLY A 1 101 ? -2.324 13.040 15.447 1.00 75.25 101 GLY A C 1
ATOM 780 O O . GLY A 1 101 ? -1.341 12.356 15.204 1.00 75.25 101 GLY A O 1
ATOM 781 N N . PHE A 1 102 ? -3.251 13.337 14.544 1.00 85.75 102 PHE A N 1
ATOM 782 C CA . PHE A 1 102 ? -3.154 13.002 13.127 1.00 85.75 102 PHE A CA 1
ATOM 783 C C . PHE A 1 102 ? -3.423 14.242 12.280 1.00 85.75 102 PHE A C 1
ATOM 785 O O . PHE A 1 102 ? -4.080 15.184 12.734 1.00 85.75 102 PHE A O 1
ATOM 792 N N . ALA A 1 103 ? -2.949 14.214 11.042 1.00 90.06 103 ALA A N 1
ATOM 793 C CA . ALA A 1 103 ? -3.295 15.183 10.019 1.00 90.06 103 ALA A CA 1
ATOM 794 C C . ALA A 1 103 ? -3.664 14.453 8.727 1.00 90.06 103 ALA A C 1
ATOM 796 O O . ALA A 1 103 ? -2.985 13.506 8.336 1.00 90.06 103 ALA A O 1
ATOM 797 N N . ILE A 1 104 ? -4.737 14.909 8.080 1.00 94.06 104 ILE A N 1
ATOM 798 C CA . ILE A 1 104 ? -5.115 14.499 6.729 1.00 94.06 104 ILE A CA 1
ATOM 799 C C . ILE A 1 104 ? -4.887 15.683 5.800 1.00 94.06 104 ILE A C 1
ATOM 801 O O . ILE A 1 104 ? -5.480 16.751 6.006 1.00 94.06 104 ILE A O 1
ATOM 805 N N . TYR A 1 105 ? -4.053 15.489 4.783 1.00 95.00 105 TYR A N 1
ATOM 806 C CA . TYR A 1 105 ? -3.837 16.474 3.731 1.00 95.00 105 TYR A CA 1
ATOM 807 C C . TYR A 1 105 ? -4.449 16.001 2.419 1.00 95.00 105 TYR A C 1
ATOM 809 O O . TYR A 1 105 ? -4.408 14.819 2.100 1.00 95.00 105 TYR A O 1
ATOM 817 N N . ASN A 1 106 ? -4.997 16.944 1.661 1.00 95.75 106 ASN A N 1
ATOM 818 C CA . ASN A 1 106 ? -5.505 16.721 0.315 1.00 95.75 106 ASN A CA 1
ATOM 819 C C . ASN A 1 106 ? -4.696 17.540 -0.687 1.00 95.75 106 ASN A C 1
ATOM 821 O O . ASN A 1 106 ? -4.449 18.732 -0.449 1.00 95.75 106 ASN A O 1
ATOM 825 N N . ARG A 1 107 ? -4.314 16.907 -1.790 1.00 96.00 107 ARG A N 1
ATOM 826 C CA . ARG A 1 107 ? -3.631 17.530 -2.917 1.00 96.00 107 ARG A CA 1
ATOM 827 C C . ARG A 1 107 ? -4.640 17.999 -3.966 1.00 96.00 107 ARG A C 1
ATOM 829 O O . ARG A 1 107 ? -5.548 17.277 -4.347 1.00 96.00 107 ARG A O 1
ATOM 836 N N . ASP A 1 108 ? -4.471 19.229 -4.442 1.00 94.38 108 ASP A N 1
ATOM 837 C CA . ASP A 1 108 ? -5.220 19.778 -5.579 1.00 94.38 108 ASP A CA 1
ATOM 838 C C . ASP A 1 108 ? -4.267 20.574 -6.482 1.00 94.38 108 ASP A C 1
ATOM 840 O O . ASP A 1 108 ? -3.814 21.671 -6.128 1.00 94.38 108 ASP A O 1
ATOM 844 N N . GLY A 1 109 ? -3.887 19.979 -7.618 1.00 88.44 109 GLY A N 1
ATOM 845 C CA . GLY A 1 109 ? -2.944 20.574 -8.573 1.00 88.44 109 GLY A CA 1
ATOM 846 C C . GLY A 1 109 ? -1.609 20.980 -7.935 1.00 88.44 109 GLY A C 1
ATOM 847 O O . GLY A 1 109 ? -1.176 22.121 -8.098 1.00 88.44 109 GLY A O 1
ATOM 848 N N . GLY A 1 110 ? -1.017 20.089 -7.130 1.00 89.25 110 GLY A N 1
ATOM 849 C CA . GLY A 1 110 ? 0.229 20.325 -6.383 1.00 89.25 110 GLY A CA 1
ATOM 850 C C . GLY A 1 110 ? 0.075 21.159 -5.102 1.00 89.25 110 GLY A C 1
ATOM 851 O O . GLY A 1 110 ? 1.033 21.346 -4.352 1.00 89.25 110 GLY A O 1
ATOM 852 N N . ASN A 1 111 ? -1.128 21.664 -4.797 1.00 93.44 111 ASN A N 1
ATOM 853 C CA . ASN A 1 111 ? -1.383 22.377 -3.546 1.00 93.44 111 ASN A CA 1
ATOM 854 C C . ASN A 1 111 ? -1.893 21.426 -2.466 1.00 93.44 111 ASN A C 1
ATOM 856 O O . ASN A 1 111 ? -3.014 20.934 -2.533 1.00 93.44 111 ASN A O 1
ATOM 860 N N . TRP A 1 112 ? -1.098 21.251 -1.415 1.00 94.81 112 TRP A N 1
ATOM 861 C CA . TRP A 1 112 ? -1.466 20.433 -0.260 1.00 94.81 112 TRP A CA 1
ATOM 862 C C . TRP A 1 112 ? -2.225 21.242 0.791 1.00 94.81 112 TRP A C 1
ATOM 864 O O . TRP A 1 112 ? -1.696 22.225 1.311 1.00 94.81 112 TRP A O 1
ATOM 874 N N . THR A 1 113 ? -3.436 20.838 1.158 1.00 93.94 113 THR A N 1
ATOM 875 C CA . THR A 1 113 ? -4.261 21.534 2.160 1.00 93.94 113 THR A CA 1
ATOM 876 C C . THR A 1 113 ? -4.621 20.612 3.316 1.00 93.94 113 THR A C 1
ATOM 878 O O . THR A 1 113 ? -4.912 19.444 3.104 1.00 93.94 113 THR A O 1
ATOM 881 N N . LEU A 1 114 ? -4.575 21.125 4.550 1.00 92.94 114 LEU A N 1
ATOM 882 C CA . LEU A 1 114 ? -5.010 20.375 5.730 1.00 92.94 114 LEU A CA 1
ATOM 883 C C . LEU A 1 114 ? -6.541 20.291 5.730 1.00 92.94 114 LEU A C 1
ATOM 885 O O . LEU A 1 114 ? -7.205 21.319 5.875 1.00 92.94 114 LEU A O 1
ATOM 889 N N . GLU A 1 115 ? -7.090 19.087 5.602 1.00 92.94 115 GLU A N 1
ATOM 890 C CA . GLU A 1 115 ? -8.539 18.862 5.654 1.00 92.94 115 GLU A CA 1
ATOM 891 C C . GLU A 1 115 ? -9.032 18.477 7.044 1.00 92.94 115 GLU A C 1
ATOM 893 O O . GLU A 1 115 ? -10.153 18.823 7.427 1.00 92.94 115 GLU A O 1
ATOM 898 N N . ALA A 1 116 ? -8.205 17.764 7.805 1.00 89.81 116 ALA A N 1
ATOM 899 C CA . ALA A 1 116 ? -8.533 17.344 9.155 1.00 89.81 116 ALA A CA 1
ATOM 900 C C . ALA A 1 116 ? -7.281 17.245 10.017 1.00 89.81 116 ALA A C 1
ATOM 902 O O . ALA A 1 116 ? -6.244 16.773 9.563 1.00 89.81 116 ALA A O 1
ATOM 903 N N . SER A 1 117 ? -7.405 17.633 11.281 1.00 86.62 117 SER A N 1
ATOM 904 C CA . SER A 1 117 ? -6.467 17.257 12.332 1.00 86.62 117 SER A CA 1
ATOM 905 C C . SER A 1 117 ? -7.218 17.051 13.642 1.00 86.62 117 SER A C 1
ATOM 907 O O . SER A 1 117 ? -8.331 17.552 13.825 1.00 86.62 117 SER A O 1
ATOM 909 N N . SER A 1 118 ? -6.611 16.323 14.574 1.00 75.81 118 SER A N 1
ATOM 910 C CA . SER A 1 118 ? -7.136 16.145 15.934 1.00 75.81 118 SER A CA 1
ATOM 911 C C . SER A 1 118 ? -6.802 17.312 16.881 1.00 75.81 118 SER A C 1
ATOM 913 O O . SER A 1 118 ? -6.898 17.157 18.096 1.00 75.81 118 SER A O 1
ATOM 915 N N . ASP A 1 119 ? -6.440 18.493 16.363 1.00 56.84 119 ASP A N 1
ATOM 916 C CA . ASP A 1 119 ? -6.046 19.683 17.146 1.00 56.84 119 ASP A CA 1
ATOM 917 C C . ASP A 1 119 ? -7.214 20.361 17.903 1.00 56.84 119 ASP A C 1
ATOM 919 O O . ASP A 1 119 ? -7.127 21.526 18.300 1.00 56.84 119 ASP A O 1
ATOM 923 N N . ASP A 1 120 ? -8.334 19.671 18.136 1.00 47.09 120 ASP A N 1
ATOM 924 C CA . ASP A 1 120 ? -9.528 20.251 18.765 1.00 47.09 120 ASP A CA 1
ATOM 925 C C . ASP A 1 120 ? -9.397 20.458 20.289 1.00 47.09 120 ASP A C 1
ATOM 927 O O . ASP A 1 120 ? -10.319 20.957 20.942 1.00 47.09 120 ASP A O 1
ATOM 931 N N . GLY A 1 121 ? -8.240 20.117 20.870 1.00 42.28 121 GLY A N 1
ATOM 932 C CA . GLY A 1 121 ? -7.957 20.296 22.292 1.00 42.28 121 GLY A CA 1
ATOM 933 C C . GLY A 1 121 ? -8.780 19.381 23.204 1.00 42.28 121 GLY A C 1
ATOM 934 O O . GLY A 1 121 ? -8.870 19.654 24.403 1.00 42.28 121 GLY A O 1
ATOM 935 N N . SER A 1 122 ? -9.373 18.304 22.671 1.00 41.41 122 SER A N 1
ATOM 936 C CA . SER A 1 122 ? -10.211 17.366 23.431 1.00 41.41 122 SER A CA 1
ATOM 937 C C . SER A 1 122 ? -9.435 16.411 24.352 1.00 41.41 122 SER A C 1
ATOM 939 O O . SER A 1 122 ? -10.055 15.701 25.144 1.00 41.41 122 SER A O 1
ATOM 941 N N . GLY A 1 123 ? -8.096 16.423 24.333 1.00 39.03 123 GLY A N 1
ATOM 942 C CA . GLY A 1 123 ? -7.276 15.633 25.262 1.00 39.03 123 GLY A CA 1
ATOM 943 C C . GLY A 1 123 ? -7.432 14.117 25.102 1.00 39.03 123 GLY A C 1
ATOM 944 O O . GLY A 1 123 ? -7.165 13.385 26.052 1.00 39.03 123 GLY A O 1
ATOM 945 N N . GLY A 1 124 ? -7.885 13.655 23.932 1.00 46.69 124 GLY A N 1
ATOM 946 C CA . GLY A 1 124 ? -7.915 12.240 23.585 1.00 46.69 124 GLY A CA 1
ATOM 947 C C . GLY A 1 124 ? -6.506 11.683 23.376 1.00 46.69 124 GLY A C 1
ATOM 948 O O . GLY A 1 124 ? -5.633 12.339 22.809 1.00 46.69 124 GLY A O 1
ATOM 949 N N . GLU A 1 125 ? -6.273 10.462 23.847 1.00 53.62 125 GLU A N 1
ATOM 950 C CA . GLU A 1 125 ? -5.105 9.672 23.463 1.00 53.62 125 GLU A CA 1
ATOM 951 C C . GLU A 1 125 ? -5.364 9.172 22.034 1.00 53.62 125 GLU A C 1
ATOM 953 O O . GLU A 1 125 ? -6.327 8.439 21.826 1.00 53.62 125 GLU A O 1
ATOM 958 N N . TYR A 1 126 ? -4.573 9.599 21.048 1.00 54.06 126 TYR A N 1
ATOM 959 C CA . TYR A 1 126 ? -4.646 9.116 19.662 1.00 54.06 126 TYR A CA 1
ATOM 960 C C . TYR A 1 126 ? -3.442 8.221 19.366 1.00 54.06 126 TYR A C 1
ATOM 962 O O . TYR A 1 126 ? -2.384 8.359 19.978 1.00 54.06 126 TYR A O 1
ATOM 970 N N . GLY A 1 127 ? -3.670 7.231 18.510 1.00 58.78 127 GLY A N 1
ATOM 971 C CA . GLY A 1 127 ? -3.058 5.921 18.647 1.00 58.78 127 GLY A CA 1
ATOM 972 C C . GLY A 1 127 ? -1.812 5.599 17.809 1.00 58.78 127 GLY A C 1
ATOM 973 O O . GLY A 1 127 ? -1.230 6.490 17.204 1.00 58.78 127 GLY A O 1
ATOM 974 N N . LEU A 1 128 ? -1.410 4.318 17.804 1.00 73.12 128 LEU A N 1
A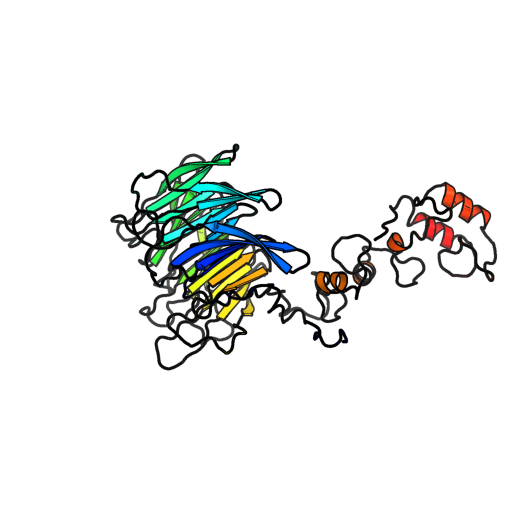TOM 975 C CA . LEU A 1 128 ? -0.149 3.774 17.278 1.00 73.12 128 LEU A CA 1
ATOM 976 C C . LEU A 1 128 ? -0.108 3.490 15.773 1.00 73.12 128 LEU A C 1
ATOM 978 O O . LEU A 1 128 ? 0.992 3.560 15.243 1.00 73.12 128 LEU A O 1
ATOM 982 N N . SER A 1 129 ? -1.242 3.240 15.093 1.00 87.81 129 SER A N 1
ATOM 983 C CA . SER A 1 129 ? -1.356 2.932 13.634 1.00 87.81 129 SER A CA 1
ATOM 984 C C . SER A 1 129 ? -2.395 3.773 12.863 1.00 87.81 129 SER A C 1
ATOM 986 O O . SER A 1 129 ? -3.358 4.248 13.468 1.00 87.81 129 SER A O 1
ATOM 988 N N . ALA A 1 130 ? -2.161 4.090 11.589 1.00 92.19 130 ALA A N 1
ATOM 989 C CA . ALA A 1 130 ? -3.016 4.953 10.770 1.00 92.19 130 ALA A CA 1
ATOM 990 C C . ALA A 1 130 ? -3.135 4.391 9.354 1.00 92.19 130 ALA A C 1
ATOM 992 O O . ALA A 1 130 ? -2.142 3.940 8.795 1.00 92.19 130 ALA A O 1
ATOM 993 N N . SER A 1 131 ? -4.341 4.429 8.790 1.00 96.25 131 SER A N 1
ATOM 994 C CA . SER A 1 131 ? -4.599 3.993 7.419 1.00 96.25 131 SER A CA 1
ATOM 995 C C . SER A 1 131 ? -5.710 4.812 6.769 1.00 96.25 131 SER A C 1
ATOM 997 O O . SER A 1 131 ? -6.602 5.290 7.477 1.00 96.25 131 SER A O 1
ATOM 999 N N . ILE A 1 132 ? -5.654 5.000 5.450 1.00 97.50 132 ILE A N 1
ATOM 1000 C CA . ILE A 1 132 ? -6.646 5.756 4.677 1.00 97.50 132 ILE A CA 1
ATOM 1001 C C . ILE A 1 132 ? -6.955 5.052 3.353 1.00 97.50 132 ILE A C 1
ATOM 1003 O O . ILE A 1 132 ? -6.048 4.656 2.637 1.00 97.50 132 ILE A O 1
ATOM 1007 N N . SER A 1 133 ? -8.239 4.947 3.014 1.00 97.38 133 SER A N 1
ATOM 1008 C CA . SER A 1 133 ? -8.718 4.509 1.700 1.00 97.38 133 SER A CA 1
ATOM 1009 C C . SER A 1 133 ? -9.917 5.364 1.300 1.00 97.38 133 SER A C 1
ATOM 1011 O O . SER A 1 133 ? -10.958 5.391 1.970 1.00 97.38 133 SER A O 1
ATOM 1013 N N . GLY A 1 134 ? -9.741 6.123 0.222 1.00 95.31 134 GLY A N 1
ATOM 1014 C CA . GLY A 1 134 ? -10.692 7.102 -0.283 1.00 95.31 134 GLY A CA 1
ATOM 1015 C C . GLY A 1 134 ? -11.226 8.018 0.819 1.00 95.31 134 GLY A C 1
ATOM 1016 O O . GLY A 1 134 ? -10.499 8.783 1.448 1.00 95.31 134 GLY A O 1
ATOM 1017 N N . ASP A 1 135 ? -12.533 7.927 1.058 1.00 96.25 135 ASP A N 1
ATOM 1018 C CA . ASP A 1 135 ? -13.252 8.755 2.027 1.00 96.25 135 ASP A CA 1
ATOM 1019 C C . ASP A 1 135 ? -13.267 8.169 3.456 1.00 96.25 135 ASP A C 1
ATOM 1021 O O . ASP A 1 135 ? -14.036 8.639 4.299 1.00 96.25 135 ASP A O 1
ATOM 1025 N N . VAL A 1 136 ? -12.464 7.146 3.765 1.00 97.62 136 VAL A N 1
ATOM 1026 C CA . VAL A 1 136 ? -12.412 6.501 5.088 1.00 97.62 136 VAL A CA 1
ATOM 1027 C C . VAL A 1 136 ? -10.985 6.483 5.620 1.00 97.62 136 VAL A C 1
ATOM 1029 O O . VAL A 1 136 ? -10.052 6.130 4.912 1.00 97.62 136 VAL A O 1
ATOM 1032 N N . ALA A 1 137 ? -10.819 6.829 6.895 1.00 96.19 137 ALA A N 1
ATOM 1033 C CA . ALA A 1 137 ? -9.549 6.728 7.600 1.00 96.19 137 ALA A CA 1
ATOM 1034 C C . ALA A 1 137 ? -9.729 6.002 8.935 1.00 96.19 137 ALA A C 1
ATOM 1036 O O . ALA A 1 137 ? -10.742 6.175 9.618 1.00 96.19 137 ALA A O 1
ATOM 1037 N N . ALA A 1 138 ? -8.734 5.216 9.329 1.00 95.00 138 ALA A N 1
ATOM 1038 C CA . ALA A 1 138 ? -8.709 4.470 10.577 1.00 95.00 138 ALA A CA 1
ATOM 1039 C C . ALA A 1 138 ? -7.459 4.813 11.391 1.00 95.00 138 ALA A C 1
ATOM 1041 O O . ALA A 1 138 ? -6.362 4.941 10.852 1.00 95.00 138 ALA A O 1
ATOM 1042 N N . LEU A 1 139 ? -7.628 4.931 12.707 1.00 91.75 139 LEU A N 1
ATOM 1043 C CA . LEU A 1 139 ? -6.555 5.158 13.671 1.00 91.75 139 LEU A CA 1
ATOM 1044 C C . LEU A 1 139 ? -6.624 4.094 14.765 1.00 91.75 139 LEU A C 1
ATOM 1046 O O . LEU A 1 139 ? -7.572 4.081 15.550 1.00 91.75 139 LEU A O 1
ATOM 1050 N N . GLY A 1 140 ? -5.636 3.212 14.853 1.00 88.88 140 GLY A N 1
ATOM 1051 C CA . GLY A 1 140 ? -5.528 2.247 15.945 1.00 88.88 140 GLY A CA 1
ATOM 1052 C C . GLY A 1 140 ? -4.892 2.888 17.170 1.00 88.88 140 GLY A C 1
ATOM 1053 O O . GLY A 1 140 ? -3.890 3.567 17.022 1.00 88.88 140 GLY A O 1
ATOM 1054 N N . ASN A 1 141 ? -5.457 2.690 18.363 1.00 81.75 141 ASN A N 1
ATOM 1055 C CA . ASN A 1 141 ? -5.106 3.319 19.638 1.00 81.75 141 ASN A CA 1
ATOM 1056 C C . ASN A 1 141 ? -5.018 2.304 20.771 1.00 81.75 141 ASN A C 1
ATOM 1058 O O . ASN A 1 141 ? -6.036 1.845 21.266 1.00 81.75 141 ASN A O 1
ATOM 1062 N N . THR A 1 142 ? -3.809 2.023 21.247 1.00 74.50 142 THR A N 1
ATOM 1063 C CA . THR A 1 142 ? -3.556 0.992 22.263 1.00 74.50 142 THR A CA 1
ATOM 1064 C C . THR A 1 142 ? -3.445 1.518 23.698 1.00 74.50 142 THR A C 1
ATOM 1066 O O . THR A 1 142 ? -3.275 0.714 24.612 1.00 74.50 142 THR A O 1
ATOM 1069 N N . LEU A 1 143 ? -3.494 2.841 23.916 1.00 62.66 143 LEU A N 1
ATOM 1070 C CA . LEU A 1 143 ? -3.174 3.462 25.214 1.00 62.66 143 LEU A CA 1
ATOM 1071 C C . LEU A 1 143 ? -4.363 3.527 26.184 1.00 62.66 143 LEU A C 1
ATOM 1073 O O . LEU A 1 143 ? -4.164 3.602 27.397 1.00 62.66 143 LEU A O 1
ATOM 1077 N N . GLN A 1 144 ? -5.588 3.394 25.672 1.00 61.38 144 GLN A N 1
ATOM 1078 C CA . GLN A 1 144 ? -6.769 3.163 26.505 1.00 61.38 144 GLN A CA 1
ATOM 1079 C C . GLN A 1 144 ? -6.815 1.704 26.984 1.00 61.38 144 GLN A C 1
ATOM 1081 O O . GLN A 1 144 ? -6.267 0.828 26.324 1.00 61.38 144 GLN A O 1
ATOM 1086 N N . SER A 1 145 ? -7.476 1.439 28.120 1.00 58.72 145 SER A N 1
ATOM 1087 C CA . SER A 1 145 ? -7.342 0.205 28.926 1.00 58.72 145 SER A CA 1
ATOM 1088 C C . SER A 1 145 ? -7.407 -1.132 28.180 1.00 58.72 145 SER A C 1
ATOM 1090 O O . SER A 1 145 ? -6.839 -2.097 28.681 1.00 58.72 145 SER A O 1
ATOM 1092 N N . ASP A 1 146 ? -8.044 -1.179 27.009 1.00 69.19 146 ASP A N 1
ATOM 1093 C CA . ASP A 1 146 ? -8.206 -2.385 26.187 1.00 69.19 146 ASP A CA 1
ATOM 1094 C C . ASP A 1 146 ? -7.838 -2.166 24.700 1.00 69.19 146 ASP A C 1
ATOM 1096 O O . ASP A 1 146 ? -7.938 -3.084 23.892 1.00 69.19 146 ASP A O 1
ATOM 1100 N N . GLY A 1 147 ? -7.381 -0.966 24.326 1.00 83.25 147 GLY A N 1
ATOM 1101 C CA . GLY A 1 147 ? -7.156 -0.563 22.937 1.00 83.25 147 GLY A CA 1
ATOM 1102 C C . GLY A 1 147 ? -8.445 -0.335 22.122 1.00 83.25 147 GLY A C 1
ATOM 1103 O O . GLY A 1 147 ? -9.522 -0.818 22.467 1.00 83.25 147 GLY A O 1
ATOM 1104 N N . GLN A 1 148 ? -8.374 0.457 21.052 1.00 87.88 148 GLN A N 1
ATOM 1105 C CA . GLN A 1 148 ? -9.498 0.858 20.193 1.00 87.88 148 GLN A CA 1
ATOM 1106 C C . GLN A 1 148 ? -9.023 1.122 18.758 1.00 87.88 148 GLN A C 1
ATOM 1108 O O . GLN A 1 148 ? -7.853 1.404 18.535 1.00 87.88 148 GLN A O 1
ATOM 1113 N N . ALA A 1 149 ? -9.940 1.108 17.792 1.00 91.69 149 ALA A N 1
ATOM 1114 C CA . ALA A 1 149 ? -9.742 1.728 16.483 1.00 91.69 149 ALA A CA 1
ATOM 1115 C C . ALA A 1 149 ? -10.778 2.842 16.293 1.00 91.69 149 ALA A C 1
ATOM 1117 O O . ALA A 1 149 ? -11.965 2.640 16.551 1.00 91.69 149 ALA A O 1
ATOM 1118 N N . ILE A 1 150 ? -10.339 4.025 15.878 1.00 91.31 150 ILE A N 1
ATOM 1119 C CA . ILE A 1 150 ? -11.186 5.196 15.645 1.00 91.31 150 ILE A CA 1
ATOM 1120 C C . ILE A 1 150 ? -11.320 5.381 14.138 1.00 91.31 150 ILE A C 1
ATOM 1122 O O . ILE A 1 150 ? -10.312 5.479 13.443 1.00 91.31 150 ILE A O 1
ATOM 1126 N N . ILE A 1 151 ? -12.553 5.431 13.642 1.00 94.81 151 ILE A N 1
ATOM 1127 C CA . ILE A 1 151 ? -12.854 5.546 12.218 1.00 94.81 151 ILE A CA 1
ATOM 1128 C C . ILE A 1 151 ? -13.362 6.955 11.944 1.00 94.81 151 ILE A C 1
ATOM 1130 O O . ILE A 1 151 ? -14.275 7.441 12.619 1.00 94.81 151 ILE A O 1
ATOM 1134 N N . TYR A 1 152 ? -12.793 7.591 10.930 1.00 94.94 152 TYR A N 1
ATOM 1135 C CA . TYR A 1 152 ? -13.231 8.863 10.381 1.00 94.94 152 TYR A CA 1
ATOM 1136 C C . TYR A 1 152 ? -13.766 8.646 8.971 1.00 94.94 152 TYR A C 1
ATOM 1138 O O . TYR A 1 152 ? -13.210 7.865 8.203 1.00 94.94 152 TYR A O 1
ATOM 1146 N N . ARG A 1 153 ? -14.831 9.371 8.623 1.00 95.62 153 ARG A N 1
ATOM 1147 C CA . ARG A 1 153 ? -15.364 9.398 7.261 1.00 95.62 153 ARG A CA 1
ATOM 1148 C C . ARG A 1 153 ? -15.409 10.819 6.727 1.00 95.62 153 ARG A C 1
ATOM 1150 O O . ARG A 1 153 ? -15.833 11.747 7.430 1.00 95.62 153 ARG A O 1
ATOM 1157 N N . ARG A 1 154 ? -14.988 10.975 5.478 1.00 96.50 154 ARG A N 1
ATOM 1158 C CA . ARG A 1 154 ? -15.077 12.196 4.688 1.00 96.50 154 ARG A CA 1
ATOM 1159 C C . ARG A 1 154 ? -16.457 12.270 4.050 1.00 96.50 154 ARG A C 1
ATOM 1161 O O . ARG A 1 154 ? -16.943 11.344 3.411 1.00 96.50 154 ARG A O 1
ATOM 1168 N N . SER A 1 155 ? -17.146 13.380 4.266 1.00 95.56 155 SER A N 1
ATOM 1169 C CA . SER A 1 155 ? -18.397 13.659 3.562 1.00 95.56 155 SER A CA 1
ATOM 1170 C C . SER A 1 155 ? -18.126 14.038 2.106 1.00 95.56 155 SER A C 1
ATOM 1172 O O . SER A 1 155 ? -17.052 14.532 1.776 1.00 95.56 155 SER A O 1
ATOM 1174 N N . SER A 1 156 ? -19.161 13.996 1.264 1.00 93.56 156 SER A N 1
ATOM 1175 C CA . SER A 1 156 ? -19.102 14.457 -0.136 1.00 93.56 156 SER A CA 1
ATOM 1176 C C . SER A 1 156 ? -18.731 15.943 -0.322 1.00 93.56 156 SER A C 1
ATOM 1178 O O . SER A 1 156 ? -18.755 16.452 -1.439 1.00 93.56 156 SER A O 1
ATOM 1180 N N . LYS A 1 157 ? -18.513 16.687 0.769 1.00 92.81 157 LYS A N 1
ATOM 1181 C CA . LYS A 1 157 ? -18.061 18.085 0.784 1.00 92.81 157 LYS A CA 1
ATOM 1182 C C . LYS A 1 157 ? -16.611 18.229 1.267 1.00 92.81 157 LYS A C 1
ATOM 1184 O O . LYS A 1 157 ? -16.205 19.350 1.550 1.00 92.81 157 LYS A O 1
ATOM 1189 N N . GLY A 1 158 ? -15.883 17.126 1.435 1.00 91.06 158 GLY A N 1
ATOM 1190 C CA . GLY A 1 158 ? -14.505 17.125 1.932 1.00 91.06 158 GLY A CA 1
ATOM 1191 C C . GLY A 1 158 ? -14.374 17.369 3.438 1.00 91.06 158 GLY A C 1
ATOM 1192 O O . GLY A 1 158 ? -13.307 17.728 3.913 1.00 91.06 158 GLY A O 1
ATOM 1193 N N . VAL A 1 159 ? -15.458 17.224 4.211 1.00 93.94 159 VAL A N 1
ATOM 1194 C CA . VAL A 1 159 ? -15.409 17.400 5.674 1.00 93.94 159 VAL A CA 1
ATOM 1195 C C . VAL A 1 159 ? -15.299 16.042 6.343 1.00 93.94 159 VAL A C 1
ATOM 1197 O O . VAL A 1 159 ? -16.220 15.234 6.201 1.00 93.94 159 VAL A O 1
ATOM 1200 N N . TRP A 1 160 ? -14.218 15.834 7.090 1.00 94.69 160 TRP A N 1
ATOM 1201 C CA . TRP A 1 160 ? -13.993 14.653 7.917 1.00 94.69 160 TRP A CA 1
ATOM 1202 C C . TRP A 1 160 ? -14.702 14.758 9.267 1.00 94.69 160 TRP A C 1
ATOM 1204 O O . TRP A 1 160 ? -14.742 15.816 9.897 1.00 94.69 160 TRP A O 1
ATOM 1214 N N . SER A 1 161 ? -15.240 13.638 9.736 1.00 92.50 161 SER A N 1
ATOM 1215 C CA . SER A 1 161 ? -15.803 13.518 11.082 1.00 92.50 161 SER A CA 1
ATOM 1216 C C . SER A 1 161 ? -15.612 12.108 11.620 1.00 92.50 161 SER A C 1
ATOM 1218 O O . SER A 1 161 ? -15.601 11.159 10.836 1.00 92.50 161 SER A O 1
ATOM 1220 N N . GLN A 1 162 ? -15.479 11.971 12.942 1.00 92.44 162 GLN A N 1
ATOM 1221 C CA . GLN A 1 162 ? -15.430 10.660 13.583 1.00 92.44 162 GLN A CA 1
ATOM 1222 C C . GLN A 1 162 ? -16.755 9.933 13.330 1.00 92.44 162 GLN A C 1
ATOM 1224 O O . GLN A 1 162 ? -17.813 10.370 13.786 1.00 92.44 162 GLN A O 1
ATOM 1229 N N . GLU A 1 163 ? -16.679 8.824 12.611 1.00 93.75 163 GLU A N 1
ATOM 1230 C CA . GLU A 1 163 ? -17.812 7.966 12.300 1.00 93.75 163 GLU A CA 1
ATOM 1231 C C . GLU A 1 163 ? -18.085 6.979 13.433 1.00 93.75 163 GLU A C 1
ATOM 1233 O O . GLU A 1 163 ? -19.225 6.832 13.875 1.00 93.75 163 GLU A O 1
ATOM 1238 N N . ALA A 1 164 ? -17.041 6.301 13.913 1.00 93.62 164 ALA A N 1
ATOM 1239 C CA . ALA A 1 164 ? -17.181 5.220 14.876 1.00 93.62 164 ALA A CA 1
ATOM 1240 C C . ALA A 1 164 ? -15.929 5.050 15.740 1.00 93.62 164 ALA A C 1
ATOM 1242 O O . ALA A 1 164 ? -14.834 5.489 15.392 1.00 93.62 164 ALA A O 1
ATOM 1243 N N . ILE A 1 165 ? -16.112 4.374 16.872 1.00 91.50 165 ILE A N 1
ATOM 1244 C CA . ILE A 1 165 ? -15.030 3.791 17.664 1.00 91.50 165 ILE A CA 1
ATOM 1245 C C . ILE A 1 165 ? -15.328 2.302 17.758 1.00 91.50 165 ILE A C 1
ATOM 1247 O O . ILE A 1 165 ? -16.381 1.904 18.257 1.00 91.50 165 ILE A O 1
ATOM 1251 N N . VAL A 1 166 ? -14.400 1.490 17.274 1.00 92.62 166 VAL A N 1
ATOM 1252 C CA . VAL A 1 166 ? -14.435 0.038 17.373 1.00 92.62 166 VAL A CA 1
ATOM 1253 C C . VAL A 1 166 ? -13.587 -0.385 18.567 1.00 92.62 166 VAL A C 1
ATOM 1255 O O . VAL A 1 166 ? -12.449 0.047 18.737 1.00 92.62 166 VAL A O 1
ATOM 1258 N N . SER A 1 167 ? -14.167 -1.222 19.420 1.00 90.06 167 SER A N 1
ATOM 1259 C CA . SER A 1 167 ? -13.510 -1.813 20.588 1.00 90.06 167 SER A CA 1
ATOM 1260 C C . SER A 1 167 ? -13.248 -3.298 20.341 1.00 90.06 167 SER A C 1
ATOM 1262 O O . SER A 1 167 ? -13.969 -3.903 19.543 1.00 90.06 167 SER A O 1
ATOM 1264 N N . PRO A 1 168 ? -12.260 -3.903 21.019 1.00 89.81 168 PRO A N 1
ATOM 1265 C CA . PRO A 1 168 ? -11.986 -5.325 20.882 1.00 89.81 168 PRO A CA 1
ATOM 1266 C C . PRO A 1 168 ? -13.229 -6.175 21.200 1.00 89.81 168 PRO A C 1
ATOM 1268 O O . PRO A 1 168 ? -13.964 -5.867 22.143 1.00 89.81 168 PRO A O 1
ATOM 1271 N N . PRO A 1 169 ? -13.469 -7.276 20.465 1.00 90.31 169 PRO A N 1
ATOM 1272 C CA . PRO A 1 169 ? -14.629 -8.135 20.690 1.00 90.31 169 PRO A CA 1
ATOM 1273 C C . PRO A 1 169 ? -14.398 -9.151 21.825 1.00 90.31 169 PRO A C 1
ATOM 1275 O O . PRO A 1 169 ? -15.329 -9.854 22.219 1.00 90.31 169 PRO A O 1
ATOM 1278 N N . SER A 1 170 ? -13.165 -9.247 22.339 1.00 85.25 170 SER A N 1
ATOM 1279 C CA . SER A 1 170 ? -12.739 -10.130 23.429 1.00 85.25 170 SER A CA 1
ATOM 1280 C C . SER A 1 170 ? -11.701 -9.430 24.307 1.00 85.25 170 SER A C 1
ATOM 1282 O O . SER A 1 170 ? -10.886 -8.664 23.800 1.00 85.25 170 SER A O 1
ATOM 1284 N N . GLU A 1 171 ? -11.677 -9.753 25.602 1.00 81.94 171 GLU A N 1
ATOM 1285 C CA . GLU A 1 171 ? -10.638 -9.305 26.547 1.00 81.94 171 GLU A CA 1
ATOM 1286 C C . GLU A 1 171 ? -9.242 -9.858 26.194 1.00 81.94 171 GLU A C 1
ATOM 1288 O O . GLU A 1 171 ? -8.229 -9.314 26.625 1.00 81.94 171 GLU A O 1
ATOM 1293 N N . ASP A 1 172 ? -9.175 -10.916 25.379 1.00 80.00 172 ASP A N 1
ATOM 1294 C CA . ASP A 1 172 ? -7.911 -11.514 24.937 1.00 80.00 172 ASP A CA 1
ATOM 1295 C C . ASP A 1 172 ? -7.169 -10.652 23.896 1.00 80.00 172 ASP A C 1
ATOM 1297 O O . ASP A 1 172 ? -6.003 -10.907 23.609 1.00 80.00 172 ASP A O 1
ATOM 1301 N N . ALA A 1 173 ? -7.811 -9.628 23.323 1.00 81.38 173 ALA A N 1
ATOM 1302 C CA . ALA A 1 173 ? -7.244 -8.755 22.293 1.00 81.38 173 ALA A CA 1
ATOM 1303 C C . ALA A 1 173 ? -6.331 -7.659 22.881 1.00 81.38 173 ALA A C 1
ATOM 1305 O O . ALA A 1 173 ? -6.582 -6.465 22.735 1.00 81.38 173 ALA A O 1
ATOM 1306 N N . VAL A 1 174 ? -5.259 -8.051 23.567 1.00 80.94 174 VAL A N 1
ATOM 1307 C CA . VAL A 1 174 ? -4.338 -7.106 24.220 1.00 80.94 174 VAL A CA 1
ATOM 1308 C C . VAL A 1 174 ? -3.629 -6.226 23.178 1.00 80.94 174 VAL A C 1
ATOM 1310 O O . VAL A 1 174 ? -3.196 -6.715 22.134 1.00 80.94 174 VAL A O 1
ATOM 1313 N N . PHE A 1 175 ? -3.482 -4.926 23.452 1.00 82.06 175 PHE A N 1
ATOM 1314 C CA . PHE A 1 175 ? -2.960 -3.942 22.488 1.00 82.06 175 PHE A CA 1
ATOM 1315 C C . PHE A 1 175 ? -3.769 -3.905 21.177 1.00 82.06 175 PHE A C 1
ATOM 1317 O O . PHE A 1 175 ? -3.201 -3.842 20.089 1.00 82.06 175 PHE A O 1
ATOM 1324 N N . PHE A 1 176 ? -5.100 -3.974 21.269 1.00 89.19 176 PHE A N 1
ATOM 1325 C CA . PHE A 1 176 ? -5.982 -3.790 20.119 1.00 89.19 176 PHE A CA 1
ATOM 1326 C C . PHE A 1 176 ? -5.762 -2.416 19.468 1.00 89.19 176 PHE A C 1
ATOM 1328 O O . PHE A 1 176 ? -5.716 -1.395 20.156 1.00 89.19 176 PHE A O 1
ATOM 1335 N N . GLY A 1 177 ? -5.623 -2.389 18.142 1.00 89.19 177 GLY A N 1
AT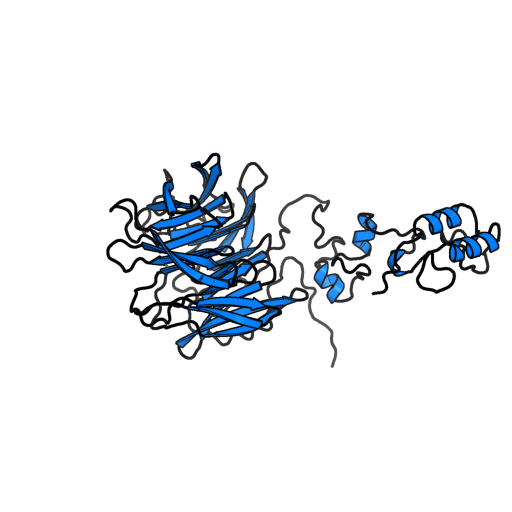OM 1336 C CA . GLY A 1 177 ? -5.275 -1.170 17.409 1.00 89.19 177 GLY A CA 1
ATOM 1337 C C . GLY A 1 177 ? -3.774 -0.895 17.372 1.00 89.19 177 GLY A C 1
ATOM 1338 O O . GLY A 1 177 ? -3.373 0.249 17.166 1.00 89.19 177 GLY A O 1
ATOM 1339 N N . VAL A 1 178 ? -2.934 -1.915 17.589 1.00 86.31 178 VAL A N 1
ATOM 1340 C CA . VAL A 1 178 ? -1.484 -1.784 17.380 1.00 86.31 178 VAL A CA 1
ATOM 1341 C C . VAL A 1 178 ? -1.169 -1.489 15.917 1.00 86.31 178 VAL A C 1
ATOM 1343 O O . VAL A 1 178 ? -0.379 -0.589 15.654 1.00 86.31 178 VAL A O 1
ATOM 1346 N N . ASP A 1 179 ? -1.872 -2.156 14.998 1.00 91.50 179 ASP A N 1
ATOM 1347 C CA . ASP A 1 179 ? -1.894 -1.830 13.577 1.00 91.50 179 ASP A CA 1
ATOM 1348 C C . ASP A 1 179 ? -3.321 -1.822 13.005 1.00 91.50 179 ASP A C 1
ATOM 1350 O O . ASP A 1 179 ? -4.199 -2.511 13.541 1.00 91.50 179 ASP A O 1
ATOM 1354 N N . VAL A 1 180 ? -3.577 -1.014 11.973 1.00 95.31 180 VAL A N 1
ATOM 1355 C CA . VAL A 1 180 ? -4.883 -0.928 11.298 1.00 95.31 180 VAL A CA 1
ATOM 1356 C C . VAL A 1 180 ? -4.718 -0.814 9.789 1.00 95.31 180 VAL A C 1
ATOM 1358 O O . VAL A 1 180 ? -3.843 -0.102 9.306 1.00 95.31 180 VAL A O 1
ATOM 1361 N N . ALA A 1 181 ? -5.623 -1.455 9.055 1.00 97.56 181 ALA A N 1
ATOM 1362 C CA . ALA A 1 181 ? -5.756 -1.298 7.612 1.00 97.56 181 ALA A CA 1
ATOM 1363 C C . ALA A 1 181 ? -7.234 -1.150 7.255 1.00 97.56 181 ALA A C 1
ATOM 1365 O O . ALA A 1 181 ? -8.069 -1.903 7.768 1.00 97.56 181 ALA A O 1
ATOM 1366 N N . VAL A 1 182 ? -7.564 -0.167 6.422 1.00 98.19 182 VAL A N 1
ATOM 1367 C CA . VAL A 1 182 ? -8.938 0.098 5.992 1.00 98.19 182 VAL A CA 1
ATOM 1368 C C . VAL A 1 182 ? -8.988 0.202 4.480 1.00 98.19 182 VAL A C 1
ATOM 1370 O O . VAL A 1 182 ? -8.188 0.916 3.891 1.00 98.19 182 VAL A O 1
ATOM 1373 N N . ASP A 1 183 ? -9.960 -0.474 3.878 1.00 97.75 183 ASP A N 1
ATOM 1374 C CA . ASP A 1 183 ? -10.296 -0.282 2.477 1.00 97.75 183 ASP A CA 1
ATOM 1375 C C . ASP A 1 183 ? -11.810 -0.327 2.276 1.00 97.75 183 ASP A C 1
ATOM 1377 O O . ASP A 1 183 ? -12.469 -1.332 2.567 1.00 97.75 183 ASP A O 1
ATOM 1381 N N . GLY A 1 184 ? -12.371 0.801 1.836 1.00 93.56 184 GLY A N 1
ATOM 1382 C CA . GLY A 1 184 ? -13.809 0.993 1.678 1.00 93.56 184 GLY A CA 1
ATOM 1383 C C . GLY A 1 184 ? -14.608 0.602 2.928 1.00 93.56 184 GLY A C 1
ATOM 1384 O O . GLY A 1 184 ? -14.623 1.314 3.935 1.00 93.56 184 GLY A O 1
ATOM 1385 N N . ASP A 1 185 ? -15.301 -0.536 2.840 1.00 95.69 185 ASP A N 1
ATOM 1386 C CA . ASP A 1 185 ? -16.176 -1.073 3.889 1.00 95.69 185 ASP A CA 1
ATOM 1387 C C . ASP A 1 185 ? -15.515 -2.176 4.737 1.00 95.69 185 ASP A C 1
ATOM 1389 O O . ASP A 1 185 ? -16.170 -2.759 5.602 1.00 95.69 185 ASP A O 1
ATOM 1393 N N . ASN A 1 186 ? -14.235 -2.480 4.517 1.00 97.62 186 ASN A N 1
ATOM 1394 C CA . ASN A 1 186 ? -13.479 -3.486 5.257 1.00 97.62 186 ASN A CA 1
ATOM 1395 C C . ASN A 1 186 ? -12.441 -2.815 6.165 1.00 97.62 186 ASN A C 1
ATOM 1397 O O . ASN A 1 186 ? -11.748 -1.883 5.770 1.00 97.62 186 ASN A O 1
ATOM 1401 N N . LEU A 1 187 ? -12.325 -3.307 7.398 1.00 98.06 187 LEU A N 1
ATOM 1402 C CA . LEU A 1 187 ? -11.362 -2.825 8.386 1.00 98.06 187 LEU A CA 1
ATOM 1403 C C . LEU A 1 187 ? -10.709 -4.018 9.075 1.00 98.06 187 LEU A C 1
ATOM 1405 O O . LEU A 1 187 ? -11.399 -4.895 9.600 1.00 98.06 187 LEU A O 1
ATOM 1409 N N . LEU A 1 188 ? -9.384 -4.009 9.143 1.00 98.00 188 LEU A N 1
ATOM 1410 C CA . LEU A 1 188 ? -8.598 -4.933 9.945 1.00 98.00 188 LEU A CA 1
ATOM 1411 C C . LEU A 1 188 ? -7.965 -4.184 11.110 1.00 98.00 188 LEU A C 1
ATOM 1413 O O . LEU A 1 188 ? -7.378 -3.118 10.937 1.00 98.00 188 LEU A O 1
ATOM 1417 N N . VAL A 1 189 ? -8.084 -4.759 12.306 1.00 96.00 189 VAL A N 1
ATOM 1418 C CA . VAL A 1 189 ? -7.492 -4.204 13.525 1.00 96.00 189 VAL A CA 1
ATOM 1419 C C . VAL A 1 189 ? -6.631 -5.253 14.204 1.00 96.00 189 VAL A C 1
ATOM 1421 O O . VAL A 1 189 ? -7.124 -6.298 14.642 1.00 96.00 189 VAL A O 1
ATOM 1424 N N . ALA A 1 190 ? -5.335 -4.981 14.274 1.00 93.19 190 ALA A N 1
ATOM 1425 C CA . ALA A 1 190 ? -4.347 -5.908 14.786 1.00 93.19 190 ALA A CA 1
ATOM 1426 C C . ALA A 1 190 ? -4.234 -5.861 16.315 1.00 93.19 190 ALA A C 1
ATOM 1428 O O . ALA A 1 190 ? -4.649 -4.903 16.979 1.00 93.19 190 ALA A O 1
ATOM 1429 N N . THR A 1 191 ? -3.669 -6.927 16.876 1.00 88.62 191 THR A N 1
ATOM 1430 C CA . THR A 1 191 ? -3.416 -7.103 18.309 1.00 88.62 191 THR A CA 1
ATOM 1431 C C . THR A 1 191 ? -2.075 -7.803 18.507 1.00 88.62 191 THR A C 1
ATOM 1433 O O . THR A 1 191 ? -1.709 -8.688 17.740 1.00 88.62 191 THR A O 1
ATOM 1436 N N . LEU A 1 192 ? -1.369 -7.485 19.593 1.00 80.25 192 LEU A N 1
ATOM 1437 C CA . LEU A 1 192 ? -0.152 -8.219 19.966 1.00 80.25 192 LEU A CA 1
ATOM 1438 C C . LEU A 1 192 ? -0.443 -9.575 20.634 1.00 80.25 192 LEU A C 1
ATOM 1440 O O . LEU A 1 192 ? 0.484 -10.306 20.977 1.00 80.25 192 LEU A O 1
ATOM 1444 N N . ALA A 1 193 ? -1.717 -9.927 20.835 1.00 79.88 193 ALA A N 1
ATOM 1445 C CA . ALA A 1 193 ? -2.133 -11.222 21.369 1.00 79.88 193 ALA A CA 1
ATOM 1446 C C . ALA A 1 193 ? -2.278 -12.322 20.297 1.00 79.88 193 ALA A C 1
ATOM 1448 O O . ALA A 1 193 ? -2.629 -13.456 20.628 1.00 79.88 193 ALA A O 1
ATOM 1449 N N . GLY A 1 194 ? -1.990 -12.002 19.031 1.00 82.81 194 GLY A N 1
ATOM 1450 C CA . GLY A 1 194 ? -2.032 -12.936 17.912 1.00 82.81 194 GLY A CA 1
ATOM 1451 C C . GLY A 1 194 ? -3.297 -12.799 17.061 1.00 82.81 194 GLY A C 1
ATOM 1452 O O . GLY A 1 194 ? -4.427 -12.990 17.519 1.00 82.81 194 GLY A O 1
ATOM 1453 N N . GLY A 1 195 ? -3.083 -12.534 15.779 1.00 90.06 195 GLY A N 1
ATOM 1454 C CA . GLY A 1 195 ? -4.099 -12.373 14.752 1.00 90.06 195 GLY A CA 1
ATOM 1455 C C . GLY A 1 195 ? -4.578 -10.936 14.548 1.00 90.06 195 GLY A C 1
ATOM 1456 O O . GLY A 1 195 ? -4.067 -9.976 15.120 1.00 90.06 195 GLY A O 1
ATOM 1457 N N . VAL A 1 196 ? -5.604 -10.818 13.713 1.00 95.31 196 VAL A N 1
ATOM 1458 C CA . VAL A 1 196 ? -6.248 -9.554 13.323 1.00 95.31 196 VAL A CA 1
ATOM 1459 C C . VAL A 1 196 ? -7.753 -9.724 13.412 1.00 95.31 196 VAL A C 1
ATOM 1461 O O . VAL A 1 196 ? -8.289 -10.779 13.080 1.00 95.31 196 VAL A O 1
ATOM 1464 N N . TYR A 1 197 ? -8.459 -8.700 13.865 1.00 96.62 197 TYR A N 1
ATOM 1465 C CA . TYR A 1 197 ? -9.915 -8.708 13.919 1.00 96.62 197 TYR A CA 1
ATOM 1466 C C . TYR A 1 197 ? -10.470 -7.964 12.707 1.00 96.62 197 TYR A C 1
ATOM 1468 O O . TYR A 1 197 ? -10.187 -6.781 12.529 1.00 96.62 197 TYR A O 1
ATOM 1476 N N . ALA A 1 198 ? -11.263 -8.659 11.895 1.00 97.50 198 ALA A N 1
ATOM 1477 C CA . ALA A 1 198 ? -11.943 -8.095 10.742 1.00 97.50 198 ALA A CA 1
ATOM 1478 C C . ALA A 1 198 ? -13.313 -7.538 11.120 1.00 97.50 198 ALA A C 1
ATOM 1480 O O . ALA A 1 198 ? -14.122 -8.197 11.787 1.00 97.50 198 ALA A O 1
ATOM 1481 N N . TYR A 1 199 ? -13.573 -6.336 10.629 1.00 97.56 199 TYR A N 1
ATOM 1482 C CA . TYR A 1 199 ? -14.827 -5.618 10.735 1.00 97.56 199 TYR A CA 1
ATOM 1483 C C . TYR A 1 199 ? -15.320 -5.250 9.343 1.00 97.56 199 TYR A C 1
ATOM 1485 O O . TYR A 1 199 ? -14.523 -5.003 8.439 1.00 97.56 199 TYR A O 1
ATOM 1493 N N . GLN A 1 200 ? -16.639 -5.189 9.196 1.00 96.31 200 GLN A N 1
ATOM 1494 C CA . GLN A 1 200 ? -17.281 -4.761 7.962 1.00 96.31 200 GLN A CA 1
ATOM 1495 C C . GLN A 1 200 ? -18.332 -3.692 8.244 1.00 96.31 200 GLN A C 1
ATOM 1497 O O . GLN A 1 200 ? -19.092 -3.799 9.217 1.00 96.31 200 GLN A O 1
ATOM 1502 N N . PHE A 1 201 ? -18.358 -2.666 7.400 1.00 96.50 201 PHE A N 1
ATOM 1503 C CA . PHE A 1 201 ? -19.355 -1.610 7.426 1.00 96.50 201 PHE A CA 1
ATOM 1504 C C . PHE A 1 201 ? -20.623 -2.056 6.689 1.00 96.50 201 PHE A C 1
ATOM 1506 O O . PHE A 1 201 ? -20.578 -2.463 5.533 1.00 96.50 201 PHE A O 1
ATOM 1513 N N . ASP A 1 202 ? -21.777 -1.986 7.356 1.00 94.12 202 ASP A N 1
ATOM 1514 C CA . ASP A 1 202 ? -23.076 -2.389 6.784 1.00 94.12 202 ASP A CA 1
ATOM 1515 C C . ASP A 1 202 ? -23.870 -1.220 6.161 1.00 94.12 202 ASP A C 1
ATOM 1517 O O . ASP A 1 202 ? -25.071 -1.333 5.894 1.00 94.12 202 ASP A O 1
ATOM 1521 N N . GLY A 1 203 ? -23.214 -0.072 5.961 1.00 92.94 203 GLY A N 1
ATOM 1522 C CA . GLY A 1 203 ? -23.842 1.192 5.572 1.00 92.94 203 GLY A CA 1
ATOM 1523 C C . GLY A 1 203 ? -24.291 2.058 6.756 1.00 92.94 203 GLY A C 1
ATOM 1524 O O . GLY A 1 203 ? -24.699 3.203 6.552 1.00 92.94 203 GLY A O 1
ATOM 1525 N N . ALA A 1 204 ? -24.230 1.540 7.987 1.00 93.06 204 ALA A N 1
ATOM 1526 C CA . ALA A 1 204 ? -24.547 2.287 9.201 1.00 93.06 204 ALA A CA 1
ATOM 1527 C C . ALA A 1 204 ? -23.571 2.030 10.358 1.00 93.06 204 ALA A C 1
ATOM 1529 O O . ALA A 1 204 ? -23.292 2.951 11.124 1.00 93.06 204 ALA A O 1
ATOM 1530 N N . ASN A 1 205 ? -23.074 0.803 10.517 1.00 95.31 205 ASN A N 1
ATOM 1531 C CA . ASN A 1 205 ? -22.233 0.391 11.633 1.00 95.31 205 ASN A CA 1
ATOM 1532 C C . ASN A 1 205 ? -21.076 -0.487 11.161 1.00 95.31 205 ASN A C 1
ATOM 1534 O O . ASN A 1 205 ? -21.234 -1.343 10.292 1.00 95.31 205 ASN A O 1
ATOM 1538 N N . TRP A 1 206 ? -19.938 -0.338 11.834 1.00 97.25 206 TRP A N 1
ATOM 1539 C CA . TRP A 1 206 ? -18.841 -1.294 11.771 1.00 97.25 206 TRP A CA 1
ATOM 1540 C C . TRP A 1 206 ? -19.156 -2.487 12.670 1.00 97.25 206 TRP A C 1
ATOM 1542 O O . TRP A 1 206 ? -19.377 -2.334 13.873 1.00 97.25 206 TRP A O 1
ATOM 1552 N N . THR A 1 207 ? -19.193 -3.681 12.088 1.00 96.25 207 THR A N 1
ATOM 1553 C CA . THR A 1 207 ? -19.573 -4.914 12.785 1.00 96.25 207 THR A CA 1
ATOM 1554 C C . THR A 1 207 ? -18.446 -5.931 12.726 1.00 96.25 207 THR A C 1
ATOM 1556 O O . THR A 1 207 ? -17.874 -6.166 11.665 1.00 96.25 207 THR A O 1
ATOM 1559 N N . TYR A 1 208 ? -18.116 -6.527 13.875 1.00 96.56 208 TYR A N 1
ATOM 1560 C CA . TYR A 1 208 ? -17.125 -7.599 13.952 1.00 96.56 208 TYR A CA 1
ATOM 1561 C C . TYR A 1 208 ? -17.590 -8.804 13.131 1.00 96.56 208 TYR A C 1
ATOM 1563 O O . TYR A 1 208 ? -18.700 -9.300 13.339 1.00 96.56 208 TYR A O 1
ATOM 1571 N N . GLN A 1 209 ? -16.723 -9.281 12.242 1.00 96.00 209 GLN A N 1
ATOM 1572 C CA . GLN A 1 209 ? -16.979 -10.435 11.386 1.00 96.00 209 GLN A CA 1
ATOM 1573 C C . GLN A 1 209 ? -16.182 -11.655 11.845 1.00 96.00 209 GLN A C 1
ATOM 1575 O O . GLN A 1 209 ? -16.751 -12.721 12.086 1.00 96.00 209 GLN A O 1
ATOM 1580 N N . GLN A 1 210 ? -14.860 -11.513 11.973 1.00 96.69 210 GLN A N 1
ATOM 1581 C CA . GLN A 1 210 ? -13.969 -12.661 12.128 1.00 96.69 210 GLN A CA 1
ATOM 1582 C C . GLN A 1 210 ? -12.657 -12.300 12.829 1.00 96.69 210 GLN A C 1
ATOM 1584 O O . GLN A 1 210 ? -12.131 -11.205 12.661 1.00 96.69 210 GLN A O 1
ATOM 1589 N N . HIS A 1 211 ? -12.100 -13.246 13.589 1.00 95.62 211 HIS A N 1
ATOM 1590 C CA . HIS A 1 211 ? -10.731 -13.192 14.107 1.00 95.62 211 HIS A CA 1
ATOM 1591 C C . HIS A 1 211 ? -9.836 -14.053 13.214 1.00 95.62 211 HIS A C 1
ATOM 1593 O O . HIS A 1 211 ? -9.992 -15.275 13.139 1.00 95.62 211 HIS A O 1
ATOM 1599 N N . LEU A 1 212 ? -8.942 -13.395 12.486 1.00 96.25 212 LEU A N 1
ATOM 1600 C CA . LEU A 1 212 ? -8.026 -13.981 11.521 1.00 96.25 212 LEU A CA 1
ATOM 1601 C C . LEU A 1 212 ? -6.793 -14.461 12.282 1.00 96.25 212 LEU A C 1
ATOM 1603 O O . LEU A 1 212 ? -6.074 -13.671 12.889 1.00 96.25 212 LEU A O 1
ATOM 1607 N N . THR A 1 213 ? -6.563 -15.771 12.268 1.00 94.88 213 THR A N 1
ATOM 1608 C CA . THR A 1 213 ? -5.444 -16.420 12.959 1.00 94.88 213 THR A CA 1
ATOM 1609 C C . THR A 1 213 ? -4.795 -17.451 12.052 1.00 94.88 213 THR A C 1
ATOM 1611 O O . THR A 1 213 ? -5.412 -17.925 11.096 1.00 94.88 213 THR A O 1
ATOM 1614 N N . HIS A 1 214 ? -3.561 -17.836 12.378 1.00 93.38 214 HIS A N 1
ATOM 1615 C CA . HIS A 1 214 ? -2.859 -18.911 11.693 1.00 93.38 214 HIS A CA 1
ATOM 1616 C C . HIS A 1 214 ? -2.558 -20.078 12.656 1.00 93.38 214 HIS A C 1
ATOM 1618 O O . HIS A 1 214 ? -2.147 -19.856 13.801 1.00 93.38 214 HIS A O 1
ATOM 1624 N N . PRO A 1 215 ? -2.714 -21.348 12.234 1.00 91.00 215 PRO A N 1
ATOM 1625 C CA . PRO A 1 215 ? -2.430 -22.498 13.093 1.00 91.00 215 PRO A CA 1
ATOM 1626 C C . PRO A 1 215 ? -0.968 -22.588 13.545 1.00 91.00 215 PRO A C 1
ATOM 1628 O O . PRO A 1 215 ? -0.705 -23.079 14.649 1.00 91.00 215 PRO A O 1
ATOM 1631 N N . LEU A 1 216 ? -0.034 -22.120 12.711 1.00 86.75 216 LEU A N 1
ATOM 1632 C CA . LEU A 1 216 ? 1.411 -22.235 12.936 1.00 86.75 216 LEU A CA 1
ATOM 1633 C C . LEU A 1 216 ? 2.076 -20.907 13.315 1.00 86.75 216 LEU A C 1
ATOM 1635 O O . LEU A 1 216 ? 3.023 -20.928 14.094 1.00 86.75 216 LEU A O 1
ATOM 1639 N N . VAL A 1 217 ? 1.543 -19.774 12.848 1.00 86.94 217 VAL A N 1
ATOM 1640 C CA . VAL A 1 217 ? 2.141 -18.446 13.056 1.00 86.94 217 VAL A CA 1
ATOM 1641 C C . VAL A 1 217 ? 1.502 -17.817 14.295 1.00 86.94 217 VAL A C 1
ATOM 1643 O O . VAL A 1 217 ? 0.277 -17.692 14.360 1.00 86.94 217 VAL A O 1
ATOM 1646 N N . LYS A 1 218 ? 2.303 -17.526 15.328 1.00 81.94 218 LYS A N 1
ATOM 1647 C CA . LYS A 1 218 ? 1.798 -17.243 16.691 1.00 81.94 218 LYS A CA 1
ATOM 1648 C C . LYS A 1 218 ? 1.758 -15.770 17.064 1.00 81.94 218 LYS A C 1
ATOM 1650 O O . LYS A 1 218 ? 0.904 -15.404 17.866 1.00 81.94 218 LYS A O 1
ATOM 1655 N N . ALA A 1 219 ? 2.619 -14.950 16.474 1.00 80.56 219 ALA A N 1
ATOM 1656 C CA . ALA A 1 219 ? 2.677 -13.508 16.713 1.00 80.56 219 ALA A CA 1
ATOM 1657 C C . ALA A 1 219 ? 2.111 -12.697 15.537 1.00 80.56 219 ALA A C 1
ATOM 1659 O O . ALA A 1 219 ? 2.528 -11.570 15.293 1.00 80.56 219 ALA A O 1
ATOM 1660 N N . LEU A 1 220 ? 1.163 -13.285 14.802 1.00 89.25 220 LEU A N 1
ATOM 1661 C CA . LEU A 1 220 ? 0.478 -12.625 13.696 1.00 89.25 220 LEU A CA 1
ATOM 1662 C C . LEU A 1 220 ? -0.175 -11.317 14.167 1.00 89.25 220 LEU A C 1
ATOM 1664 O O . LEU A 1 220 ? -0.716 -11.284 15.269 1.00 89.25 220 LEU A O 1
ATOM 1668 N N . GLY A 1 221 ? -0.168 -10.276 13.336 1.00 88.19 221 GLY A N 1
ATOM 1669 C CA . GLY A 1 221 ? -0.779 -8.983 13.660 1.00 88.19 221 GLY A CA 1
ATOM 1670 C C . GLY A 1 221 ? 0.210 -7.927 14.161 1.00 88.19 221 GLY A C 1
ATOM 1671 O O . GLY A 1 221 ? -0.188 -7.011 14.877 1.00 88.19 221 GLY A O 1
ATOM 1672 N N . THR A 1 222 ? 1.492 -8.044 13.812 1.00 86.00 222 THR A N 1
ATOM 1673 C CA . THR A 1 222 ? 2.489 -6.989 14.078 1.00 86.00 222 THR A CA 1
ATOM 1674 C C . THR A 1 222 ? 2.482 -5.898 13.018 1.00 86.00 222 THR A C 1
ATOM 1676 O O . THR A 1 222 ? 2.820 -4.761 13.326 1.00 86.00 222 THR A O 1
ATOM 1679 N N . SER A 1 223 ? 2.070 -6.252 11.803 1.00 91.00 223 SER A N 1
ATOM 1680 C CA . SER A 1 223 ? 1.798 -5.347 10.691 1.00 91.00 223 SER A CA 1
ATOM 1681 C C . SER A 1 223 ? 0.630 -5.901 9.870 1.00 91.00 223 SER A C 1
ATOM 1683 O O . SER A 1 223 ? 0.444 -7.122 9.795 1.00 91.00 223 SER A O 1
ATOM 1685 N N . VAL A 1 224 ? -0.200 -5.031 9.302 1.00 96.19 224 VAL A N 1
ATOM 1686 C CA . VAL A 1 224 ? -1.337 -5.410 8.458 1.00 96.19 224 VAL A CA 1
ATOM 1687 C C . VAL A 1 224 ? -1.544 -4.406 7.335 1.00 96.19 224 VAL A C 1
ATOM 1689 O O . VAL A 1 224 ? -1.460 -3.199 7.543 1.00 96.19 224 VAL A O 1
ATOM 1692 N N . ASP A 1 225 ? -1.887 -4.921 6.159 1.00 97.62 225 ASP A N 1
ATOM 1693 C CA . ASP A 1 225 ? -2.354 -4.113 5.041 1.00 97.62 225 ASP A CA 1
ATOM 1694 C C . ASP A 1 225 ? -3.493 -4.807 4.284 1.00 97.62 225 ASP A C 1
ATOM 1696 O O . ASP A 1 225 ? -3.682 -6.024 4.411 1.00 97.62 225 ASP A O 1
ATOM 1700 N N . LEU A 1 226 ? -4.298 -4.025 3.566 1.00 97.69 226 LEU A N 1
ATOM 1701 C CA . LEU A 1 226 ? -5.558 -4.460 2.966 1.00 97.69 226 LEU A CA 1
ATOM 1702 C C . LEU A 1 226 ? -5.807 -3.711 1.656 1.00 97.69 226 LEU A C 1
ATOM 1704 O O . LEU A 1 226 ? -5.862 -2.487 1.672 1.00 97.69 226 LEU A O 1
ATOM 1708 N N . ASP A 1 227 ? -6.077 -4.459 0.590 1.00 97.56 227 ASP A N 1
ATOM 1709 C CA . ASP A 1 227 ? -6.608 -3.940 -0.668 1.00 97.56 227 ASP A CA 1
ATOM 1710 C C . ASP A 1 227 ? -7.783 -4.814 -1.128 1.00 97.56 227 ASP A C 1
ATOM 1712 O O . ASP A 1 227 ? -7.660 -6.027 -1.335 1.00 97.56 227 ASP A O 1
ATOM 1716 N N . GLY A 1 228 ? -8.969 -4.216 -1.208 1.00 95.00 228 GLY A N 1
ATOM 1717 C CA . GLY A 1 228 ? -10.213 -4.859 -1.594 1.00 95.00 228 GLY A CA 1
ATOM 1718 C C . GLY A 1 228 ? -10.533 -6.103 -0.768 1.00 95.00 228 GLY A C 1
ATOM 1719 O O . GLY A 1 228 ? -11.071 -6.047 0.345 1.00 95.00 228 GLY A O 1
ATOM 1720 N N . ASN A 1 229 ? -10.277 -7.262 -1.374 1.00 95.94 229 ASN A N 1
ATOM 1721 C CA . ASN A 1 229 ? -10.538 -8.580 -0.807 1.00 95.94 229 ASN A CA 1
ATOM 1722 C C . ASN A 1 229 ? -9.266 -9.357 -0.438 1.00 95.94 229 ASN A C 1
ATOM 1724 O O . ASN A 1 229 ? -9.375 -10.540 -0.104 1.00 95.94 229 ASN A O 1
ATOM 1728 N N . VAL A 1 230 ? -8.091 -8.733 -0.490 1.00 98.25 230 VAL A N 1
ATOM 1729 C CA . VAL A 1 230 ? -6.803 -9.332 -0.135 1.00 98.25 230 VAL A CA 1
ATOM 1730 C C . VAL A 1 230 ? -6.219 -8.582 1.050 1.00 98.25 230 VAL A C 1
ATOM 1732 O O . VAL A 1 230 ? -6.137 -7.361 1.060 1.00 98.25 230 VAL A O 1
ATOM 1735 N N . ALA A 1 231 ? -5.801 -9.325 2.066 1.00 98.31 231 ALA A N 1
ATOM 1736 C CA . ALA A 1 231 ? -5.106 -8.776 3.214 1.00 98.31 231 ALA A CA 1
ATOM 1737 C C . ALA A 1 231 ? -3.782 -9.492 3.413 1.00 98.31 231 ALA A C 1
ATOM 1739 O O . ALA A 1 231 ? -3.729 -10.721 3.352 1.00 98.31 231 ALA A O 1
ATOM 1740 N N . VAL A 1 232 ? -2.736 -8.744 3.733 1.00 98.12 232 VAL A N 1
ATOM 1741 C CA . VAL A 1 232 ? -1.450 -9.300 4.149 1.00 98.12 232 VAL A CA 1
ATOM 1742 C C . VAL A 1 232 ? -1.205 -8.950 5.607 1.00 98.12 232 VAL A C 1
ATOM 1744 O O . VAL A 1 232 ? -1.446 -7.832 6.055 1.00 98.12 232 VAL A O 1
ATOM 1747 N N . VAL A 1 233 ? -0.756 -9.937 6.376 1.00 96.31 233 VAL A N 1
ATOM 1748 C CA . VAL A 1 233 ? -0.550 -9.791 7.813 1.00 96.31 233 VAL A CA 1
ATOM 1749 C C . VAL A 1 233 ? 0.819 -10.328 8.182 1.00 96.31 233 VAL A C 1
ATOM 1751 O O . VAL A 1 233 ? 1.108 -11.507 7.973 1.00 96.31 233 VAL A O 1
ATOM 1754 N N . GLY A 1 234 ? 1.651 -9.471 8.758 1.00 92.25 234 GLY A N 1
ATOM 1755 C CA . GLY A 1 234 ? 2.963 -9.831 9.264 1.00 92.25 234 GLY A CA 1
ATOM 1756 C C . GLY A 1 234 ? 2.921 -10.425 10.670 1.00 92.25 234 GLY A C 1
ATOM 1757 O O . GLY A 1 234 ? 2.027 -10.144 11.478 1.00 92.25 234 GLY A O 1
ATOM 1758 N N . SER A 1 235 ? 3.914 -11.260 10.964 1.00 87.06 235 SER A N 1
ATOM 1759 C CA . SER A 1 235 ? 4.185 -11.812 12.286 1.00 87.06 235 SER A CA 1
ATOM 1760 C C . SER A 1 235 ? 5.661 -11.673 12.608 1.00 87.06 235 SER A C 1
ATOM 1762 O O . SER A 1 235 ? 6.456 -12.555 12.290 1.00 87.06 235 SER A O 1
ATOM 1764 N N . TYR A 1 236 ? 6.002 -10.618 13.333 1.00 76.94 236 TYR A N 1
ATOM 1765 C CA . TYR A 1 236 ? 7.349 -10.366 13.815 1.00 76.94 236 TYR A CA 1
ATOM 1766 C C . TYR A 1 236 ? 7.364 -10.230 15.344 1.00 76.94 236 TYR A C 1
ATOM 1768 O O . TYR A 1 236 ? 6.809 -9.291 15.912 1.00 76.94 236 TYR A O 1
ATOM 1776 N N . TYR A 1 237 ? 8.016 -11.162 16.043 1.00 69.12 237 TYR A N 1
ATOM 1777 C CA . TYR A 1 237 ? 8.248 -11.025 17.481 1.00 69.12 237 TYR A CA 1
ATOM 1778 C C . TYR A 1 237 ? 9.526 -11.755 17.892 1.00 69.12 237 TYR A C 1
ATOM 1780 O O . TYR A 1 237 ? 9.616 -12.970 17.769 1.00 69.12 237 TYR A O 1
ATOM 1788 N N . ASP A 1 238 ? 10.490 -11.016 18.440 1.00 57.66 238 ASP A N 1
ATOM 1789 C CA . ASP A 1 238 ? 11.850 -11.467 18.793 1.00 57.66 238 ASP A CA 1
ATOM 1790 C C . ASP A 1 238 ? 11.918 -12.656 19.774 1.00 57.66 238 ASP A C 1
ATOM 1792 O O . ASP A 1 238 ? 12.967 -13.275 19.961 1.00 57.66 238 ASP A O 1
ATOM 1796 N N . LYS A 1 239 ? 10.805 -12.963 20.443 1.00 63.78 239 LYS A N 1
ATOM 1797 C CA . LYS A 1 239 ? 10.677 -14.066 21.406 1.00 63.78 239 LYS A CA 1
ATOM 1798 C C . LYS A 1 239 ? 9.744 -15.171 20.937 1.00 63.78 239 LYS A C 1
ATOM 1800 O O . LYS A 1 239 ? 9.455 -16.081 21.723 1.00 63.78 239 LYS A O 1
ATOM 1805 N N . SER A 1 240 ? 9.248 -15.091 19.708 1.00 65.69 240 SER A N 1
ATOM 1806 C CA . SER A 1 240 ? 8.514 -16.197 19.119 1.00 65.69 240 SER A CA 1
ATOM 1807 C C . SER A 1 240 ? 9.450 -17.397 18.923 1.00 65.69 240 SER A C 1
ATOM 1809 O O . SER A 1 240 ? 10.667 -17.252 18.772 1.00 65.69 240 SER A O 1
ATOM 1811 N N . PRO A 1 241 ? 8.937 -18.630 19.067 1.00 66.00 241 PRO A N 1
ATOM 1812 C CA . PRO A 1 241 ? 9.703 -19.803 18.689 1.00 66.00 241 PRO A CA 1
ATOM 1813 C C . PRO A 1 241 ? 10.041 -19.736 17.198 1.00 66.00 241 PRO A C 1
ATOM 1815 O O . PRO A 1 241 ? 9.121 -19.645 16.393 1.00 66.00 241 PRO A O 1
ATOM 1818 N N . ALA A 1 242 ? 11.322 -19.872 16.850 1.00 64.75 242 ALA A N 1
ATOM 1819 C CA . ALA A 1 242 ? 11.772 -19.861 15.458 1.00 64.75 242 ALA A CA 1
ATOM 1820 C C . ALA A 1 242 ? 10.911 -20.767 14.555 1.00 64.75 242 ALA A C 1
ATOM 1822 O O . ALA A 1 242 ? 10.692 -21.945 14.872 1.00 64.75 242 ALA A O 1
ATOM 1823 N N . GLY A 1 243 ? 10.453 -20.212 13.432 1.00 65.31 243 GLY A N 1
ATOM 1824 C CA . GLY A 1 243 ? 9.551 -20.870 12.485 1.00 65.31 243 GLY A CA 1
ATOM 1825 C C . GLY A 1 243 ? 8.068 -20.704 12.831 1.00 65.31 243 GLY A C 1
ATOM 1826 O O . GLY A 1 243 ? 7.237 -21.471 12.341 1.00 65.31 243 GLY A O 1
ATOM 1827 N N . THR A 1 244 ? 7.730 -19.748 13.702 1.00 70.50 244 THR A N 1
ATOM 1828 C CA . THR A 1 244 ? 6.342 -19.338 13.992 1.00 70.50 244 THR A CA 1
ATOM 1829 C C . THR A 1 244 ? 6.070 -17.873 13.637 1.00 70.50 244 THR A C 1
ATOM 1831 O O . THR A 1 244 ? 5.018 -17.333 13.994 1.00 70.50 244 THR A O 1
ATOM 1834 N N . GLU A 1 245 ? 7.013 -17.259 12.934 1.00 77.19 245 GLU A N 1
ATOM 1835 C CA . GLU A 1 245 ? 6.992 -15.954 12.289 1.00 77.19 245 GLU A CA 1
ATOM 1836 C C . GLU A 1 245 ? 6.605 -16.093 10.804 1.00 77.19 245 GLU A C 1
ATOM 1838 O O . GLU A 1 245 ? 6.499 -17.208 10.282 1.00 77.19 245 GLU A O 1
ATOM 1843 N N . GLY A 1 246 ? 6.342 -14.971 10.133 1.00 86.88 246 GLY A N 1
ATOM 1844 C CA . GLY A 1 246 ? 6.047 -14.954 8.699 1.00 86.88 246 GLY A CA 1
ATOM 1845 C C . GLY A 1 246 ? 4.968 -13.955 8.289 1.00 86.88 246 GLY A C 1
ATOM 1846 O O . GLY A 1 246 ? 4.228 -13.425 9.121 1.00 86.88 246 GLY A O 1
ATOM 1847 N N . ALA A 1 247 ? 4.845 -13.738 6.981 1.00 93.38 247 ALA A N 1
ATOM 1848 C CA . ALA A 1 247 ? 3.753 -12.979 6.382 1.00 93.38 247 ALA A CA 1
ATOM 1849 C C . ALA A 1 247 ? 2.677 -13.937 5.850 1.00 93.38 247 ALA A C 1
ATOM 1851 O O . ALA A 1 247 ? 2.983 -14.942 5.210 1.00 93.38 247 ALA A O 1
ATOM 1852 N N . VAL A 1 248 ? 1.409 -13.649 6.133 1.00 96.38 248 VAL A N 1
ATOM 1853 C CA . VAL A 1 248 ? 0.271 -14.488 5.739 1.00 96.38 248 VAL A CA 1
ATOM 1854 C C . VAL A 1 248 ? -0.710 -13.655 4.930 1.00 96.38 248 VAL A C 1
ATOM 1856 O O . VAL A 1 248 ? -1.174 -12.617 5.400 1.00 96.38 248 VAL A O 1
ATOM 1859 N N . VAL A 1 249 ? -1.053 -14.142 3.740 1.00 98.25 249 VAL A N 1
ATOM 1860 C CA . VAL A 1 249 ? -2.097 -13.580 2.888 1.00 98.25 249 VAL A CA 1
ATOM 1861 C C . VAL A 1 249 ? -3.431 -14.241 3.215 1.00 98.25 249 VAL A C 1
ATOM 1863 O O . VAL A 1 249 ? -3.558 -15.470 3.262 1.00 98.25 249 VAL A O 1
ATOM 1866 N N . PHE A 1 250 ? -4.442 -13.413 3.434 1.00 98.50 250 PHE A N 1
ATOM 1867 C CA . PHE A 1 250 ? -5.830 -13.807 3.586 1.00 98.50 250 PHE A CA 1
ATOM 1868 C C . PHE A 1 250 ? -6.633 -13.274 2.408 1.00 98.50 250 PHE A C 1
ATOM 1870 O O . PHE A 1 250 ? -6.459 -12.129 1.999 1.00 98.50 250 PHE A O 1
ATOM 1877 N N . ARG A 1 251 ? -7.577 -14.081 1.924 1.00 97.88 251 ARG A N 1
ATOM 1878 C CA . ARG A 1 251 ? -8.535 -13.667 0.900 1.00 97.88 251 ARG A CA 1
ATOM 1879 C C . ARG A 1 251 ? -9.956 -13.712 1.437 1.00 97.88 251 ARG A C 1
ATOM 1881 O O . ARG A 1 251 ? -10.360 -14.694 2.067 1.00 97.88 251 ARG A O 1
ATOM 1888 N N . LEU A 1 252 ? -10.707 -12.652 1.169 1.00 97.44 252 LEU A N 1
ATOM 1889 C CA . LEU A 1 252 ? -12.132 -12.542 1.430 1.00 97.44 252 LEU A CA 1
ATOM 1890 C C . LEU A 1 252 ? -12.917 -13.109 0.244 1.00 97.44 252 LEU A C 1
ATOM 1892 O O . LEU A 1 252 ? -12.861 -12.592 -0.872 1.00 97.44 252 LEU A O 1
ATOM 1896 N N . SER A 1 253 ? -13.691 -14.161 0.502 1.00 96.12 253 SER A N 1
ATOM 1897 C CA . SER A 1 253 ? -14.639 -14.734 -0.458 1.00 96.12 253 SER A CA 1
ATOM 1898 C C . SER A 1 253 ? -15.947 -15.051 0.245 1.00 96.12 253 SER A C 1
ATOM 1900 O O . SER A 1 253 ? -15.956 -15.612 1.340 1.00 96.12 253 SER A O 1
ATOM 1902 N N . ASP A 1 254 ? -17.069 -14.687 -0.378 1.00 93.12 254 ASP A N 1
ATOM 1903 C CA . ASP A 1 254 ? -18.414 -14.940 0.157 1.00 93.12 254 ASP A CA 1
ATOM 1904 C C . ASP A 1 254 ? -18.585 -14.477 1.620 1.00 93.12 254 ASP A C 1
ATOM 1906 O O . ASP A 1 254 ? -19.190 -15.162 2.448 1.00 93.12 254 ASP A O 1
ATOM 1910 N N . GLY A 1 255 ? -17.998 -13.322 1.957 1.00 91.12 255 GLY A N 1
ATOM 1911 C CA . GLY A 1 255 ? -18.061 -12.725 3.295 1.00 91.12 255 GLY A CA 1
ATOM 1912 C C . GLY A 1 255 ? -17.201 -13.412 4.363 1.00 91.12 255 GLY A C 1
ATOM 1913 O O . GLY A 1 255 ? -17.339 -13.082 5.536 1.00 91.12 255 GLY A O 1
ATOM 1914 N N . ASN A 1 256 ? -16.333 -14.359 3.996 1.00 95.31 256 ASN A N 1
ATOM 1915 C CA . ASN A 1 256 ? -15.436 -15.039 4.930 1.00 95.31 256 ASN A CA 1
ATOM 1916 C C . ASN A 1 256 ? -13.975 -14.854 4.519 1.00 95.31 256 ASN A C 1
ATOM 1918 O O . ASN A 1 256 ? -13.623 -15.054 3.357 1.00 95.31 256 ASN A O 1
ATOM 1922 N N . TRP A 1 257 ? -13.122 -14.527 5.489 1.00 98.12 257 TRP A N 1
ATOM 1923 C CA . TRP A 1 257 ? -11.678 -14.509 5.300 1.00 98.12 257 TRP A CA 1
ATOM 1924 C C . TRP A 1 257 ? -11.114 -15.915 5.487 1.00 98.12 257 TRP A C 1
ATOM 1926 O O . TRP A 1 257 ? -11.367 -16.584 6.496 1.00 98.12 257 TRP A O 1
ATOM 1936 N N . SER A 1 258 ? -10.304 -16.359 4.537 1.00 97.75 258 SER A N 1
ATOM 1937 C CA . SER A 1 258 ? -9.536 -17.600 4.637 1.00 97.75 258 SER A CA 1
ATOM 1938 C C . SER A 1 258 ? -8.067 -17.337 4.361 1.00 97.75 258 SER A C 1
ATOM 1940 O O . SER A 1 258 ? -7.747 -16.469 3.555 1.00 97.75 258 SER A O 1
ATOM 1942 N N . ILE A 1 259 ? -7.189 -18.105 5.009 1.00 98.00 259 ILE A N 1
ATOM 1943 C CA . ILE A 1 259 ? -5.763 -18.120 4.668 1.00 98.00 259 ILE A CA 1
ATOM 1944 C C . ILE A 1 259 ? -5.656 -18.558 3.210 1.00 98.00 259 ILE A C 1
ATOM 1946 O O . ILE A 1 259 ? -6.083 -19.662 2.869 1.00 98.00 259 ILE A O 1
ATOM 1950 N N . GLU A 1 260 ? -5.110 -17.685 2.378 1.00 97.69 260 GLU A N 1
ATOM 1951 C CA . GLU A 1 260 ? -4.781 -18.001 0.998 1.00 97.69 260 GLU A CA 1
ATOM 1952 C C . GLU A 1 260 ? -3.393 -18.632 0.934 1.00 97.69 260 GLU A C 1
ATOM 1954 O O . GLU A 1 260 ? -3.239 -19.722 0.386 1.00 97.69 260 GLU A O 1
ATOM 1959 N N . GLN A 1 261 ? -2.402 -17.994 1.563 1.00 96.25 261 GLN A N 1
ATOM 1960 C CA . GLN A 1 261 ? -1.022 -18.464 1.552 1.00 96.25 261 GLN A CA 1
ATOM 1961 C C . GLN A 1 261 ? -0.234 -17.927 2.755 1.00 96.25 261 GLN A C 1
ATOM 1963 O O . GLN A 1 261 ? -0.419 -16.787 3.169 1.00 96.25 261 GLN A O 1
ATOM 1968 N N . GLN A 1 262 ? 0.668 -18.738 3.312 1.00 94.19 262 GLN A N 1
ATOM 1969 C CA . GLN A 1 262 ? 1.791 -18.234 4.108 1.00 94.19 262 GLN A CA 1
ATOM 1970 C C . GLN A 1 262 ? 2.944 -17.988 3.133 1.00 94.19 262 GLN A C 1
ATOM 1972 O O . GLN A 1 262 ? 3.303 -18.898 2.388 1.00 94.19 262 GLN A O 1
ATOM 1977 N N . LEU A 1 263 ? 3.456 -16.761 3.085 1.00 92.69 263 LEU A N 1
ATOM 1978 C CA . LEU A 1 263 ? 4.539 -16.393 2.182 1.00 92.69 263 LEU A CA 1
ATOM 1979 C C . LEU A 1 263 ? 5.855 -16.990 2.679 1.00 92.69 263 LEU A C 1
ATOM 1981 O O . LEU A 1 263 ? 6.153 -16.942 3.874 1.00 92.69 263 LEU A O 1
ATOM 1985 N N . ASP A 1 264 ? 6.620 -17.518 1.733 1.00 86.50 264 ASP A N 1
ATOM 1986 C CA . ASP A 1 264 ? 7.942 -18.099 1.928 1.00 86.50 264 ASP A CA 1
ATOM 1987 C C . ASP A 1 264 ? 8.922 -17.393 0.985 1.00 86.50 264 ASP A C 1
ATOM 1989 O O . ASP A 1 264 ? 8.550 -17.020 -0.127 1.00 86.50 264 ASP A O 1
ATOM 1993 N N . THR A 1 265 ? 10.177 -17.266 1.402 1.00 83.88 265 THR A N 1
ATOM 1994 C CA . THR A 1 265 ? 11.268 -16.739 0.575 1.00 83.88 265 THR A CA 1
ATOM 1995 C C . THR A 1 265 ? 12.007 -17.850 -0.178 1.00 83.88 265 THR A C 1
ATOM 1997 O O . THR A 1 265 ? 12.105 -18.993 0.281 1.00 83.88 265 THR A O 1
ATOM 2000 N N . ALA A 1 266 ? 12.627 -17.509 -1.308 1.00 75.44 266 ALA A N 1
ATOM 2001 C CA . ALA A 1 266 ? 13.530 -18.383 -2.050 1.00 75.44 266 ALA A CA 1
ATOM 2002 C C . ALA A 1 266 ? 14.760 -18.783 -1.212 1.00 75.44 266 ALA A C 1
ATOM 2004 O O . ALA A 1 266 ? 15.221 -19.928 -1.285 1.00 75.44 266 ALA A O 1
ATOM 2005 N N . ASP A 1 267 ? 15.277 -17.866 -0.384 1.00 73.19 267 ASP A N 1
ATOM 2006 C CA . ASP A 1 267 ? 16.255 -18.191 0.655 1.00 73.19 267 ASP A CA 1
ATOM 2007 C C . ASP A 1 267 ? 15.548 -18.659 1.932 1.00 73.19 267 ASP A C 1
ATOM 2009 O O . ASP A 1 267 ? 15.089 -17.856 2.743 1.00 73.19 267 ASP A O 1
ATOM 2013 N N . ALA A 1 268 ? 15.524 -19.974 2.146 1.00 71.75 268 ALA A N 1
ATOM 2014 C CA . ALA A 1 268 ? 14.910 -20.600 3.317 1.00 71.75 268 ALA A CA 1
ATOM 2015 C C . ALA A 1 268 ? 15.584 -20.253 4.665 1.00 71.75 268 ALA A C 1
ATOM 2017 O O . ALA A 1 268 ? 15.122 -20.711 5.711 1.00 71.75 268 ALA A O 1
ATOM 2018 N N . ASN A 1 269 ? 16.696 -19.506 4.670 1.00 71.50 269 ASN A N 1
ATOM 2019 C CA . ASN A 1 269 ? 17.295 -18.988 5.902 1.00 71.50 269 ASN A CA 1
ATOM 2020 C C . ASN A 1 269 ? 16.600 -17.717 6.408 1.00 71.50 269 ASN A C 1
ATOM 2022 O O . ASN A 1 269 ? 16.802 -17.342 7.564 1.00 71.50 269 ASN A O 1
ATOM 2026 N N . ILE A 1 270 ? 15.788 -17.068 5.571 1.00 73.62 270 ILE A N 1
ATOM 2027 C CA . ILE A 1 270 ? 14.985 -15.912 5.955 1.00 73.62 270 ILE A CA 1
ATOM 2028 C C . ILE A 1 270 ? 13.688 -16.433 6.570 1.00 73.62 270 ILE A C 1
ATOM 2030 O O . ILE A 1 270 ? 12.814 -16.950 5.884 1.00 73.62 270 ILE A O 1
ATOM 2034 N N . ILE A 1 271 ? 13.590 -16.337 7.893 1.00 65.50 271 ILE A N 1
ATOM 2035 C CA . ILE A 1 271 ? 12.466 -16.895 8.661 1.00 65.50 271 ILE A CA 1
ATOM 2036 C C . ILE A 1 271 ? 11.593 -15.825 9.328 1.00 65.50 271 ILE A C 1
ATOM 2038 O O . ILE A 1 271 ? 10.507 -16.143 9.800 1.00 65.50 271 ILE A O 1
ATOM 2042 N N . ASP A 1 272 ? 12.020 -14.559 9.301 1.00 76.62 272 ASP A N 1
ATOM 2043 C CA . ASP A 1 272 ? 11.407 -13.450 10.047 1.00 76.62 272 ASP A CA 1
ATOM 2044 C C . ASP A 1 272 ? 10.664 -12.460 9.127 1.00 76.62 272 ASP A C 1
ATOM 2046 O O . ASP A 1 272 ? 10.762 -11.242 9.295 1.00 76.62 272 ASP A O 1
ATOM 2050 N N . LEU A 1 273 ? 9.953 -12.970 8.117 1.00 85.88 273 LEU A N 1
ATOM 2051 C CA . LEU A 1 273 ? 9.093 -12.144 7.262 1.00 85.88 273 LEU A CA 1
ATOM 2052 C C . LEU A 1 273 ? 7.957 -11.504 8.070 1.00 85.88 273 LEU A C 1
ATOM 2054 O O . LEU A 1 273 ? 7.360 -12.128 8.949 1.00 85.88 273 LEU A O 1
ATOM 2058 N N . GLY A 1 274 ? 7.578 -10.288 7.682 1.00 88.00 274 GLY A N 1
ATOM 2059 C CA . GLY A 1 274 ? 6.398 -9.610 8.212 1.00 88.00 274 GLY A CA 1
ATOM 2060 C C . GLY A 1 274 ? 6.707 -8.515 9.228 1.00 88.00 274 GLY A C 1
ATOM 2061 O O . GLY A 1 274 ? 5.841 -8.184 10.040 1.00 88.00 274 GLY A O 1
ATOM 2062 N N . TYR A 1 275 ? 7.913 -7.940 9.191 1.00 85.31 275 TYR A N 1
ATOM 2063 C CA . TYR A 1 275 ? 8.198 -6.716 9.939 1.00 85.31 275 TYR A CA 1
ATOM 2064 C C . TYR A 1 275 ? 7.324 -5.563 9.427 1.00 85.31 275 TYR A C 1
ATOM 2066 O O . TYR A 1 275 ? 6.537 -5.005 10.186 1.00 85.31 275 TYR A O 1
ATOM 2074 N N . SER A 1 276 ? 7.379 -5.292 8.122 1.00 88.31 276 SER A N 1
ATOM 2075 C CA . SER A 1 276 ? 6.431 -4.439 7.403 1.00 88.31 276 SER A CA 1
ATOM 2076 C C . SER A 1 276 ? 5.833 -5.213 6.230 1.00 88.31 276 SER A C 1
ATOM 2078 O O . SER A 1 276 ? 6.521 -6.019 5.598 1.00 88.31 276 SER A O 1
ATOM 2080 N N . VAL A 1 277 ? 4.545 -5.000 5.966 1.00 94.44 277 VAL A N 1
ATOM 2081 C CA . VAL A 1 277 ? 3.822 -5.614 4.848 1.00 94.44 277 VAL A CA 1
ATOM 2082 C C . VAL A 1 277 ? 2.983 -4.566 4.124 1.00 94.44 277 VAL A C 1
ATOM 2084 O O . VAL A 1 277 ? 2.486 -3.637 4.767 1.00 94.44 277 VAL A O 1
ATOM 2087 N N . ARG A 1 278 ? 2.840 -4.716 2.806 1.00 95.75 278 ARG 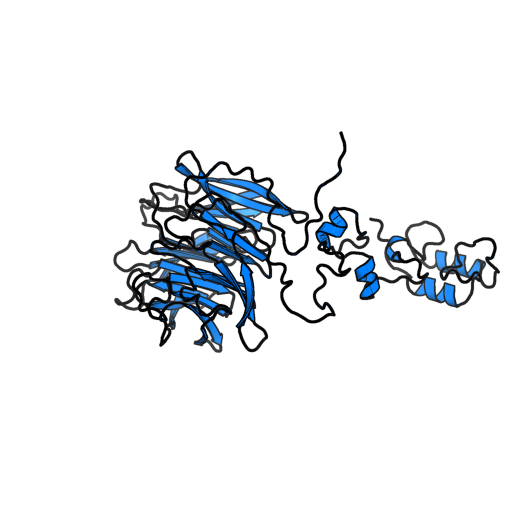A N 1
ATOM 2088 C CA . ARG A 1 278 ? 1.944 -3.920 1.954 1.00 95.75 278 ARG A CA 1
ATOM 2089 C C . ARG A 1 278 ? 1.297 -4.788 0.881 1.00 95.75 278 ARG A C 1
ATOM 2091 O O . ARG A 1 278 ? 1.927 -5.751 0.440 1.00 95.75 278 ARG A O 1
ATOM 2098 N N . VAL A 1 279 ? 0.075 -4.456 0.475 1.00 97.56 279 VAL A N 1
ATOM 2099 C CA . VAL A 1 279 ? -0.655 -5.130 -0.611 1.00 97.56 279 VAL A CA 1
ATOM 2100 C C . VAL A 1 279 ? -1.313 -4.108 -1.534 1.00 97.56 279 VAL A C 1
ATOM 2102 O O . VAL A 1 279 ? -1.877 -3.132 -1.059 1.00 97.56 279 VAL A O 1
ATOM 2105 N N . ASP A 1 280 ? -1.235 -4.349 -2.839 1.00 95.75 280 ASP A N 1
ATOM 2106 C CA . ASP A 1 280 ? -1.961 -3.602 -3.867 1.00 95.75 280 ASP A CA 1
ATOM 2107 C C . ASP A 1 280 ? -2.298 -4.554 -5.021 1.00 95.75 280 ASP A C 1
ATOM 2109 O O . ASP A 1 280 ? -1.412 -5.072 -5.708 1.00 95.75 280 ASP A O 1
ATOM 2113 N N . GLY A 1 281 ? -3.580 -4.862 -5.184 1.00 92.31 281 GLY A N 1
ATOM 2114 C CA . GLY A 1 281 ? -4.090 -5.821 -6.148 1.00 92.31 281 GLY A CA 1
ATOM 2115 C C . GLY A 1 281 ? -3.428 -7.192 -6.023 1.00 92.31 281 GLY A C 1
ATOM 2116 O O . GLY A 1 281 ? -3.526 -7.883 -5.006 1.00 92.31 281 GLY A O 1
ATOM 2117 N N . ASP A 1 282 ? -2.749 -7.589 -7.097 1.00 91.75 282 ASP A N 1
ATOM 2118 C CA . ASP A 1 282 ? -2.039 -8.865 -7.209 1.00 91.75 282 ASP A CA 1
ATOM 2119 C C . ASP A 1 282 ? -0.568 -8.766 -6.767 1.00 91.75 282 ASP A C 1
ATOM 2121 O O . ASP A 1 282 ? 0.228 -9.656 -7.075 1.00 91.75 282 ASP A O 1
ATOM 2125 N N . MET A 1 283 ? -0.205 -7.710 -6.029 1.00 93.88 283 MET A N 1
ATOM 2126 C CA . MET A 1 283 ? 1.138 -7.469 -5.509 1.00 93.88 283 MET A CA 1
ATOM 2127 C C . MET A 1 283 ? 1.177 -7.415 -3.988 1.00 93.88 283 MET A C 1
ATOM 2129 O O . MET A 1 283 ? 0.344 -6.788 -3.342 1.00 93.88 283 MET A O 1
ATOM 2133 N N . VAL A 1 284 ? 2.196 -8.048 -3.407 1.00 96.38 284 VAL A N 1
ATOM 2134 C CA . VAL A 1 284 ? 2.502 -7.973 -1.977 1.00 96.38 284 VAL A CA 1
ATOM 2135 C C . VAL A 1 284 ? 3.981 -7.689 -1.784 1.00 96.38 284 VAL A C 1
ATOM 2137 O O . VAL A 1 284 ? 4.828 -8.309 -2.422 1.00 96.38 284 VAL A O 1
ATOM 2140 N N . VAL A 1 285 ? 4.304 -6.815 -0.834 1.00 93.31 285 VAL A N 1
ATOM 2141 C CA . VAL A 1 285 ? 5.662 -6.680 -0.299 1.00 93.31 285 VAL A CA 1
ATOM 2142 C C . VAL A 1 285 ? 5.664 -7.088 1.164 1.00 93.31 285 VAL A C 1
ATOM 2144 O O . VAL A 1 285 ? 4.814 -6.654 1.938 1.00 93.31 285 VAL A O 1
ATOM 2147 N N . ALA A 1 286 ? 6.634 -7.907 1.558 1.00 92.88 286 ALA A N 1
ATOM 2148 C CA . ALA A 1 286 ? 6.881 -8.268 2.946 1.00 92.88 286 ALA A CA 1
ATOM 2149 C C . ALA A 1 286 ? 8.367 -8.117 3.267 1.00 92.88 286 ALA A C 1
ATOM 2151 O O . ALA A 1 286 ? 9.226 -8.584 2.520 1.00 92.88 286 ALA A O 1
ATOM 2152 N N . THR A 1 287 ? 8.682 -7.471 4.386 1.00 88.12 287 THR A N 1
ATOM 2153 C CA . THR A 1 287 ? 10.071 -7.233 4.787 1.00 88.12 287 THR A CA 1
ATOM 2154 C C . THR A 1 287 ? 10.522 -8.207 5.856 1.00 88.12 287 THR A C 1
ATOM 2156 O O . THR A 1 287 ? 9.736 -8.646 6.705 1.00 88.12 287 THR A O 1
ATOM 2159 N N . ALA A 1 288 ? 11.798 -8.562 5.782 1.00 83.38 288 ALA A N 1
ATOM 2160 C CA . ALA A 1 288 ? 12.472 -9.427 6.723 1.00 83.38 288 ALA A CA 1
ATOM 2161 C C . ALA A 1 288 ? 13.746 -8.769 7.250 1.00 83.38 288 ALA A C 1
ATOM 2163 O O . ALA A 1 288 ? 14.401 -7.971 6.580 1.00 83.38 288 ALA A O 1
ATOM 2164 N N . GLY A 1 289 ? 14.129 -9.194 8.449 1.00 73.44 289 GLY A N 1
ATOM 2165 C CA . GLY A 1 289 ? 15.454 -8.964 8.999 1.00 73.44 289 GLY A CA 1
ATOM 2166 C C . GLY A 1 289 ? 15.444 -8.104 10.246 1.00 73.44 289 GLY A C 1
ATOM 2167 O O . GLY A 1 289 ? 15.352 -6.887 10.169 1.00 73.44 289 GLY A O 1
ATOM 2168 N N . VAL A 1 290 ? 15.669 -8.713 11.407 1.00 59.44 290 VAL A N 1
ATOM 2169 C CA . VAL A 1 290 ? 16.335 -8.000 12.496 1.00 59.44 290 VAL A CA 1
ATOM 2170 C C . VAL A 1 290 ? 17.285 -8.946 13.215 1.00 59.44 290 VAL A C 1
ATOM 2172 O O . VAL A 1 290 ? 16.880 -9.948 13.797 1.00 59.44 290 VAL A O 1
ATOM 2175 N N . ASN A 1 291 ? 18.568 -8.590 13.220 1.00 51.84 291 ASN A N 1
ATOM 2176 C CA . ASN A 1 291 ? 19.577 -9.301 13.989 1.00 51.84 291 ASN A CA 1
ATOM 2177 C C . ASN A 1 291 ? 19.599 -8.828 15.448 1.00 51.84 291 ASN A C 1
ATOM 2179 O O . ASN A 1 291 ? 20.015 -7.710 15.747 1.00 51.84 291 ASN A O 1
ATOM 2183 N N . PHE A 1 292 ? 19.253 -9.717 16.380 1.00 47.12 292 PHE A N 1
ATOM 2184 C CA . PHE A 1 292 ? 19.640 -9.584 17.786 1.00 47.12 292 PHE A CA 1
ATOM 2185 C C . PHE A 1 292 ? 20.885 -10.447 18.054 1.00 47.12 292 PHE A C 1
ATOM 2187 O O . PHE A 1 292 ? 20.787 -11.572 18.544 1.00 47.12 292 PHE A O 1
ATOM 2194 N N . GLY A 1 293 ? 22.075 -9.940 17.709 1.00 49.19 293 GLY A N 1
ATOM 2195 C CA . GLY A 1 293 ? 23.347 -10.648 17.913 1.00 49.19 293 GLY A CA 1
ATOM 2196 C C . GLY A 1 293 ? 24.550 -10.017 17.201 1.00 49.19 293 GLY A C 1
ATOM 2197 O O . GLY A 1 293 ? 24.449 -8.931 16.645 1.00 49.19 293 GLY A O 1
ATOM 2198 N N . ASP A 1 294 ? 25.694 -10.714 17.210 1.00 47.53 294 ASP A N 1
ATOM 2199 C CA . ASP A 1 294 ? 26.973 -10.251 16.628 1.00 47.53 294 ASP A CA 1
ATOM 2200 C C . ASP A 1 294 ? 27.028 -10.320 15.080 1.00 47.53 294 ASP A C 1
ATOM 2202 O O . ASP A 1 294 ? 28.061 -10.010 14.484 1.00 47.53 294 ASP A O 1
ATOM 2206 N N . SER A 1 295 ? 25.958 -10.777 14.415 1.00 51.78 295 SER A N 1
ATOM 2207 C CA . SER A 1 295 ? 25.864 -10.835 12.951 1.00 51.78 295 SER A CA 1
ATOM 2208 C C . SER A 1 295 ? 24.971 -9.707 12.461 1.00 51.78 295 SER A C 1
ATOM 2210 O O . SER A 1 295 ? 23.902 -9.481 13.006 1.00 51.78 295 SER A O 1
ATOM 2212 N N . LEU A 1 296 ? 25.455 -8.967 11.476 1.00 55.03 296 LEU A N 1
ATOM 2213 C CA . LEU A 1 296 ? 24.972 -7.645 11.114 1.00 55.03 296 LEU A CA 1
ATOM 2214 C C . LEU A 1 296 ? 24.553 -7.658 9.642 1.00 55.03 296 LEU A C 1
ATOM 2216 O O . LEU A 1 296 ? 25.279 -7.171 8.782 1.00 55.03 296 LEU A O 1
ATOM 2220 N N . VAL A 1 297 ? 23.428 -8.307 9.353 1.00 60.69 297 VAL A N 1
ATOM 2221 C CA . VAL A 1 297 ? 22.860 -8.389 7.999 1.00 60.69 297 VAL A CA 1
ATOM 2222 C C . VAL A 1 297 ? 21.764 -7.322 7.850 1.00 60.69 297 VAL A C 1
ATOM 2224 O O . VAL A 1 297 ? 20.867 -7.275 8.707 1.00 60.69 297 VAL A O 1
ATOM 2227 N N . PRO A 1 298 ? 21.835 -6.454 6.821 1.00 65.12 298 PRO A N 1
ATOM 2228 C CA . PRO A 1 298 ? 20.742 -5.556 6.454 1.00 65.12 298 PRO A CA 1
ATOM 2229 C C . PRO A 1 298 ? 19.449 -6.341 6.212 1.00 65.12 298 PRO A C 1
ATOM 2231 O O . PRO A 1 298 ? 19.494 -7.475 5.739 1.00 65.12 298 PRO A O 1
ATOM 2234 N N . GLY A 1 299 ? 18.305 -5.764 6.572 1.00 75.69 299 GLY A N 1
ATOM 2235 C CA . GLY A 1 299 ? 17.016 -6.353 6.233 1.00 75.69 299 GLY A CA 1
ATOM 2236 C C . GLY A 1 299 ? 16.718 -6.225 4.742 1.00 75.69 299 GLY A C 1
ATOM 2237 O O . GLY A 1 299 ? 17.312 -5.412 4.034 1.00 75.69 299 GLY A O 1
ATOM 2238 N N . THR A 1 300 ? 15.784 -7.038 4.274 1.00 79.88 300 THR A N 1
ATOM 2239 C CA . THR A 1 300 ? 15.446 -7.206 2.861 1.00 79.88 300 THR A CA 1
ATOM 2240 C C . THR A 1 300 ? 13.941 -7.053 2.676 1.00 79.88 300 THR A C 1
ATOM 2242 O O . THR A 1 300 ? 13.158 -7.444 3.544 1.00 79.88 300 THR A O 1
ATOM 2245 N N . ALA A 1 301 ? 13.511 -6.467 1.558 1.00 85.31 301 ALA A N 1
ATOM 2246 C CA . ALA A 1 301 ? 12.107 -6.496 1.154 1.00 85.31 301 ALA A CA 1
ATOM 2247 C C . ALA A 1 301 ? 11.906 -7.561 0.078 1.00 85.31 301 ALA A C 1
ATOM 2249 O O . ALA A 1 301 ? 12.701 -7.670 -0.850 1.00 85.31 301 ALA A O 1
ATOM 2250 N N . HIS A 1 302 ? 10.847 -8.347 0.209 1.00 87.06 302 HIS A N 1
ATOM 2251 C CA . HIS A 1 302 ? 10.515 -9.445 -0.689 1.00 87.06 302 HIS A CA 1
ATOM 2252 C C . HIS A 1 302 ? 9.189 -9.141 -1.361 1.00 87.06 302 HIS A C 1
ATOM 2254 O O . HIS A 1 302 ? 8.221 -8.791 -0.682 1.00 87.06 302 HIS A O 1
ATOM 2260 N N . VAL A 1 303 ? 9.157 -9.258 -2.682 1.00 89.19 303 VAL A N 1
ATOM 2261 C CA . VAL A 1 303 ? 8.025 -8.851 -3.509 1.00 89.19 303 VAL A CA 1
ATOM 2262 C C . VAL A 1 303 ? 7.413 -10.062 -4.170 1.00 89.19 303 VAL A C 1
ATOM 2264 O O . VAL A 1 303 ? 8.114 -10.873 -4.772 1.00 89.19 303 VAL A O 1
ATOM 2267 N N . TYR A 1 304 ? 6.099 -10.165 -4.047 1.00 89.06 304 TYR A N 1
ATOM 2268 C CA . TYR A 1 304 ? 5.312 -11.311 -4.450 1.00 89.06 304 TYR A CA 1
ATOM 2269 C C . TYR A 1 304 ? 4.233 -10.889 -5.431 1.00 89.06 304 TYR A C 1
ATOM 2271 O O . TYR A 1 304 ? 3.526 -9.919 -5.170 1.00 89.06 304 TYR A O 1
ATOM 2279 N N . GLN A 1 305 ? 4.067 -11.663 -6.500 1.00 91.81 305 GLN A N 1
ATOM 2280 C CA . GLN A 1 305 ? 2.992 -11.491 -7.470 1.00 91.81 305 GLN A CA 1
ATOM 2281 C C . GLN A 1 305 ? 2.063 -12.702 -7.463 1.00 91.81 305 GLN A C 1
ATOM 2283 O O . GLN A 1 305 ? 2.517 -13.854 -7.437 1.00 91.81 305 GLN A O 1
ATOM 2288 N N . PHE A 1 306 ? 0.760 -12.446 -7.500 1.00 89.31 306 PHE A N 1
ATOM 2289 C CA . PHE A 1 306 ? -0.250 -13.482 -7.649 1.00 89.31 306 PHE A CA 1
ATOM 2290 C C . PHE A 1 306 ? -0.403 -13.885 -9.122 1.00 89.31 306 PHE A C 1
ATOM 2292 O O . PHE A 1 306 ? -0.708 -13.061 -9.977 1.00 89.31 306 PHE A O 1
ATOM 2299 N N . ASP A 1 307 ? -0.226 -15.171 -9.436 1.00 82.56 307 ASP A N 1
ATOM 2300 C CA . ASP A 1 307 ? -0.339 -15.695 -10.813 1.00 82.56 307 ASP A CA 1
ATOM 2301 C C . ASP A 1 307 ? -1.756 -16.187 -11.183 1.00 82.56 307 ASP A C 1
ATOM 2303 O O . ASP A 1 307 ? -1.961 -16.870 -12.191 1.00 82.56 307 ASP A O 1
ATOM 2307 N N . GLY A 1 308 ? -2.746 -15.891 -10.335 1.00 86.00 308 GLY A N 1
ATOM 2308 C CA . GLY A 1 308 ? -4.099 -16.445 -10.408 1.00 86.00 308 GLY A CA 1
ATOM 2309 C C . GLY A 1 308 ? -4.289 -17.744 -9.616 1.00 86.00 308 GLY A C 1
ATOM 2310 O O . GLY A 1 308 ? -5.423 -18.208 -9.469 1.00 86.00 308 GLY A O 1
ATOM 2311 N N . THR A 1 309 ? -3.211 -18.344 -9.100 1.00 85.69 309 THR A N 1
ATOM 2312 C CA . THR A 1 309 ? -3.254 -19.578 -8.299 1.00 85.69 309 THR A CA 1
ATOM 2313 C C . THR A 1 309 ? -2.457 -19.511 -7.001 1.00 85.69 309 THR A C 1
ATOM 2315 O O . THR A 1 309 ? -2.905 -20.076 -6.002 1.00 85.69 309 THR A O 1
ATOM 2318 N N . GLN A 1 310 ? -1.306 -18.842 -6.997 1.00 91.31 310 GLN A N 1
ATOM 2319 C CA . GLN A 1 310 ? -0.422 -18.709 -5.840 1.00 91.31 310 GLN A CA 1
ATOM 2320 C C . GLN A 1 310 ? 0.354 -17.388 -5.893 1.00 91.31 310 GLN A C 1
ATOM 2322 O O . GLN A 1 310 ? 0.522 -16.787 -6.954 1.00 91.31 310 GLN A O 1
ATOM 2327 N N . TRP A 1 311 ? 0.839 -16.957 -4.732 1.00 93.69 311 TRP A N 1
ATOM 2328 C CA . TRP A 1 311 ? 1.754 -15.833 -4.582 1.00 93.69 311 TRP A CA 1
ATOM 2329 C C . TRP A 1 311 ? 3.188 -16.326 -4.768 1.00 93.69 311 TRP A C 1
ATOM 2331 O O . TRP A 1 311 ? 3.667 -17.157 -3.993 1.00 93.69 311 TRP A O 1
ATOM 2341 N N . ASN A 1 312 ? 3.877 -15.827 -5.789 1.00 84.19 312 ASN A N 1
ATOM 2342 C CA . ASN A 1 312 ? 5.262 -16.188 -6.078 1.00 84.19 312 ASN A CA 1
ATOM 2343 C C . ASN A 1 312 ? 6.172 -15.017 -5.734 1.00 84.19 312 ASN A C 1
ATOM 2345 O O . ASN A 1 312 ? 5.883 -13.901 -6.151 1.00 84.19 312 ASN A O 1
ATOM 2349 N N . GLU A 1 313 ? 7.271 -15.261 -5.020 1.00 84.75 313 GLU A N 1
ATOM 2350 C CA . GLU A 1 313 ? 8.315 -14.246 -4.874 1.00 84.75 313 GLU A CA 1
ATOM 2351 C C . GLU A 1 313 ? 8.938 -13.975 -6.249 1.00 84.75 313 GLU A C 1
ATOM 2353 O O . GLU A 1 313 ? 9.485 -14.885 -6.877 1.00 84.75 313 GLU A O 1
ATOM 2358 N N . ILE A 1 314 ? 8.833 -12.735 -6.716 1.00 81.38 314 ILE A N 1
ATOM 2359 C CA . ILE A 1 314 ? 9.352 -12.300 -8.014 1.00 81.38 314 ILE A CA 1
ATOM 2360 C C . ILE A 1 314 ? 10.600 -11.433 -7.881 1.00 81.38 314 ILE A C 1
ATOM 2362 O O . ILE A 1 314 ? 11.389 -11.376 -8.819 1.00 81.38 314 ILE A O 1
ATOM 2366 N N . ALA A 1 315 ? 10.815 -10.779 -6.737 1.00 79.25 315 ALA A N 1
ATOM 2367 C CA . ALA A 1 315 ? 11.965 -9.907 -6.535 1.00 79.25 315 ALA A CA 1
ATOM 2368 C C . ALA A 1 315 ? 12.350 -9.773 -5.059 1.00 79.25 315 ALA A C 1
ATOM 2370 O O . ALA A 1 315 ? 11.516 -9.878 -4.159 1.00 79.25 315 ALA A O 1
ATOM 2371 N N . GLN A 1 316 ? 13.627 -9.461 -4.841 1.00 80.62 316 GLN A N 1
ATOM 2372 C CA . GLN A 1 316 ? 14.185 -9.104 -3.544 1.00 80.62 316 GLN A CA 1
ATOM 2373 C C . GLN A 1 316 ? 14.866 -7.736 -3.654 1.00 80.62 316 GLN A C 1
ATOM 2375 O O . GLN A 1 316 ? 15.709 -7.503 -4.524 1.00 80.62 316 GLN A O 1
ATOM 2380 N N . ILE A 1 317 ? 14.514 -6.825 -2.752 1.00 76.38 317 ILE A N 1
ATOM 2381 C CA . ILE A 1 317 ? 15.176 -5.538 -2.579 1.00 76.38 317 ILE A CA 1
ATOM 2382 C C . ILE A 1 317 ? 16.123 -5.633 -1.394 1.00 76.38 317 ILE A C 1
ATOM 2384 O O . ILE A 1 317 ? 15.711 -5.823 -0.248 1.00 76.38 317 ILE A O 1
ATOM 2388 N N . GLU A 1 318 ? 17.394 -5.424 -1.692 1.00 73.19 318 GLU A N 1
ATOM 2389 C CA . GLU A 1 318 ? 18.418 -5.094 -0.715 1.00 73.19 318 GLU A CA 1
ATOM 2390 C C . GLU A 1 318 ? 18.725 -3.600 -0.816 1.00 73.19 318 GLU A C 1
ATOM 2392 O O . GLU A 1 318 ? 18.603 -3.009 -1.899 1.00 73.19 318 GLU A O 1
ATOM 2397 N N . THR A 1 319 ? 19.120 -3.014 0.310 1.00 63.69 319 THR A N 1
ATOM 2398 C CA . THR A 1 319 ? 19.655 -1.652 0.349 1.00 63.69 319 THR A CA 1
ATOM 2399 C C . THR A 1 319 ? 20.939 -1.533 -0.459 1.00 63.69 319 THR A C 1
ATOM 2401 O O . THR A 1 319 ? 21.758 -2.458 -0.473 1.00 63.69 319 THR A O 1
ATOM 2404 N N . SER A 1 320 ? 21.110 -0.396 -1.130 1.00 54.53 320 SER A N 1
ATOM 2405 C CA . SER A 1 320 ? 22.341 -0.095 -1.861 1.00 54.53 320 SER A CA 1
ATOM 2406 C C . SER A 1 320 ? 23.401 0.597 -1.002 1.00 54.53 320 SER A C 1
ATOM 2408 O O . SER A 1 320 ? 24.568 0.620 -1.398 1.00 54.53 320 SER A O 1
ATOM 2410 N N . ASP A 1 321 ? 23.021 1.098 0.177 1.00 55.44 321 ASP A N 1
ATOM 2411 C CA . ASP A 1 321 ? 23.881 1.862 1.075 1.00 55.44 321 ASP A CA 1
ATOM 2412 C C . ASP A 1 321 ? 24.853 0.950 1.867 1.00 55.44 321 ASP A C 1
ATOM 2414 O O . ASP A 1 321 ? 24.444 0.218 2.780 1.00 55.44 321 ASP A O 1
ATOM 2418 N N . PRO A 1 322 ? 26.167 0.980 1.551 1.00 51.84 322 PRO A N 1
ATOM 2419 C CA . PRO A 1 322 ? 27.172 0.187 2.252 1.00 51.84 322 PRO A CA 1
ATOM 2420 C C . PRO A 1 322 ? 27.515 0.744 3.644 1.00 51.84 322 PRO A C 1
ATOM 2422 O O . PRO A 1 322 ? 28.185 0.052 4.418 1.00 51.84 322 PRO A O 1
ATOM 2425 N N . ASP A 1 323 ? 27.102 1.979 3.945 1.00 51.00 323 ASP A N 1
ATOM 2426 C CA . ASP A 1 323 ? 27.409 2.718 5.168 1.00 51.00 323 ASP A CA 1
ATOM 2427 C C . ASP A 1 323 ? 26.299 2.611 6.223 1.00 51.00 323 ASP A C 1
ATOM 2429 O O . ASP A 1 323 ? 26.462 3.156 7.320 1.00 51.00 323 ASP A O 1
ATOM 2433 N N . LEU A 1 324 ? 25.225 1.846 5.961 1.00 55.44 324 LEU A N 1
ATOM 2434 C CA . LEU A 1 324 ? 24.238 1.483 6.979 1.00 55.44 324 LEU A CA 1
ATOM 2435 C C . LEU A 1 324 ? 24.940 0.806 8.155 1.00 55.44 324 LEU A C 1
ATOM 2437 O O . LEU A 1 324 ? 25.261 -0.387 8.142 1.00 55.44 324 LEU A O 1
ATOM 2441 N N . VAL A 1 325 ? 25.192 1.599 9.199 1.00 49.16 325 VAL A N 1
ATOM 2442 C CA . VAL A 1 325 ? 25.800 1.131 10.437 1.00 49.16 325 VAL A CA 1
ATOM 2443 C C . VAL A 1 325 ? 24.833 0.105 11.008 1.00 49.16 325 VAL A C 1
ATOM 2445 O O . VAL A 1 325 ? 23.697 0.462 11.328 1.00 49.16 325 VAL A O 1
ATOM 2448 N N . PRO A 1 326 ? 25.244 -1.159 11.168 1.00 49.06 326 PRO A N 1
ATOM 2449 C CA . PRO A 1 326 ? 24.318 -2.166 11.638 1.00 49.06 326 PRO A CA 1
ATOM 2450 C C . PRO A 1 326 ? 23.931 -1.876 13.093 1.00 49.06 326 PRO A C 1
ATOM 2452 O O . PRO A 1 326 ? 24.712 -2.068 14.030 1.00 49.06 326 PRO A O 1
ATOM 2455 N N . GLY A 1 327 ? 22.736 -1.321 13.255 1.00 49.16 327 GLY A N 1
ATOM 2456 C CA . GLY A 1 327 ? 22.150 -0.886 14.512 1.00 49.16 327 GLY A CA 1
ATOM 2457 C C . GLY A 1 327 ? 20.881 -1.664 14.847 1.00 49.16 327 GLY A C 1
ATOM 2458 O O . GLY A 1 327 ? 20.551 -2.676 14.232 1.00 49.16 327 GLY A O 1
ATOM 2459 N N . PHE A 1 328 ? 20.169 -1.198 15.870 1.00 48.66 328 PHE A N 1
ATOM 2460 C CA . PHE A 1 328 ? 18.899 -1.781 16.306 1.00 48.66 328 PHE A CA 1
ATOM 2461 C C . PHE A 1 328 ? 17.846 -1.615 15.192 1.00 48.66 328 PHE A C 1
ATOM 2463 O O . PHE A 1 328 ? 17.567 -0.477 14.825 1.00 48.66 328 PHE A O 1
ATOM 2470 N N . LEU A 1 329 ? 17.245 -2.724 14.727 1.00 56.84 329 LEU A N 1
ATOM 2471 C CA . LEU A 1 329 ? 16.228 -2.797 13.655 1.00 56.84 329 LEU A CA 1
ATOM 2472 C C . LEU A 1 329 ? 16.784 -2.477 12.250 1.00 56.84 329 LEU A C 1
ATOM 2474 O O . LEU A 1 329 ? 16.883 -1.318 11.864 1.00 56.84 329 LEU A O 1
ATOM 2478 N N . THR A 1 330 ? 17.118 -3.517 11.474 1.00 62.47 330 THR A N 1
ATOM 2479 C CA . THR A 1 330 ? 17.632 -3.396 10.092 1.00 62.47 330 THR A CA 1
ATOM 2480 C C . THR A 1 330 ? 16.580 -3.654 9.008 1.00 62.47 330 THR A C 1
ATOM 2482 O O . THR A 1 330 ? 16.911 -3.568 7.828 1.00 62.47 330 THR A O 1
ATOM 2485 N N . SER A 1 331 ? 15.330 -3.962 9.373 1.00 74.25 331 SER A N 1
ATOM 2486 C CA . SER A 1 331 ? 14.243 -4.181 8.408 1.00 74.25 331 SER A CA 1
ATOM 2487 C C . SER A 1 331 ? 13.820 -2.874 7.733 1.00 74.25 331 SER A C 1
ATOM 2489 O O . SER A 1 331 ? 13.570 -1.897 8.447 1.00 74.25 331 SER A O 1
ATOM 2491 N N . PRO A 1 332 ? 13.655 -2.857 6.397 1.00 77.12 332 PRO A N 1
ATOM 2492 C CA . PRO A 1 332 ? 13.077 -1.712 5.713 1.00 77.12 332 PRO A CA 1
ATOM 2493 C C . PRO A 1 332 ? 11.590 -1.540 6.057 1.00 77.12 332 PRO A C 1
ATOM 2495 O O . PRO A 1 332 ? 10.851 -2.511 6.264 1.00 77.12 332 PRO A O 1
ATOM 2498 N N . ILE A 1 333 ? 11.153 -0.283 6.078 1.00 79.69 333 ILE A N 1
ATOM 2499 C CA . ILE A 1 333 ? 9.751 0.113 5.916 1.00 79.69 333 ILE A CA 1
ATOM 2500 C C . ILE A 1 333 ? 9.471 0.210 4.419 1.00 79.69 333 ILE A C 1
ATOM 2502 O O . ILE A 1 333 ? 10.356 0.603 3.662 1.00 79.69 333 ILE A O 1
ATOM 2506 N N . VAL A 1 334 ? 8.265 -0.162 3.990 1.00 85.69 334 VAL A N 1
ATOM 2507 C CA . VAL A 1 334 ? 7.905 -0.233 2.571 1.00 85.69 334 VAL A CA 1
ATOM 2508 C C . VAL A 1 334 ? 6.574 0.445 2.272 1.00 85.69 334 VAL A C 1
ATOM 2510 O O . VAL A 1 334 ? 5.663 0.432 3.098 1.00 85.69 334 VAL A O 1
ATOM 2513 N N . GLY A 1 335 ? 6.477 1.001 1.069 1.00 87.75 335 GLY A N 1
ATOM 2514 C CA . GLY A 1 335 ? 5.247 1.414 0.399 1.00 87.75 335 GLY A CA 1
ATOM 2515 C C . GLY A 1 335 ? 5.105 0.646 -0.915 1.00 87.75 335 GLY A C 1
ATOM 2516 O O . GLY A 1 335 ? 6.113 0.225 -1.485 1.00 87.75 335 GLY A O 1
ATOM 2517 N N . LEU A 1 336 ? 3.872 0.454 -1.375 1.00 90.94 336 LEU A N 1
ATOM 2518 C CA . LEU A 1 336 ? 3.550 -0.277 -2.599 1.00 90.94 336 LEU A CA 1
ATOM 2519 C C . LEU A 1 336 ? 2.445 0.469 -3.349 1.00 90.94 336 LEU A C 1
ATOM 2521 O O . LEU A 1 336 ? 1.478 0.891 -2.722 1.00 90.94 336 LEU A O 1
ATOM 2525 N N . SER A 1 337 ? 2.610 0.627 -4.660 1.00 89.25 337 SER A N 1
ATOM 2526 C CA . SER A 1 337 ? 1.567 1.107 -5.566 1.00 89.25 337 SER A CA 1
ATOM 2527 C C . SER A 1 337 ? 1.740 0.458 -6.937 1.00 89.25 337 SER A C 1
ATOM 2529 O O . SER A 1 337 ? 2.676 0.777 -7.670 1.00 89.25 337 SER A O 1
ATOM 2531 N N . GLY A 1 338 ? 0.833 -0.436 -7.309 1.00 84.12 338 GLY A N 1
ATOM 2532 C CA . GLY A 1 338 ? 0.933 -1.284 -8.486 1.00 84.12 338 GLY A CA 1
ATOM 2533 C C . GLY A 1 338 ? 2.244 -2.064 -8.466 1.00 84.12 338 GLY A C 1
ATOM 2534 O O . GLY A 1 338 ? 2.477 -2.907 -7.602 1.00 84.12 338 GLY A O 1
ATOM 2535 N N . THR A 1 339 ? 3.120 -1.764 -9.419 1.00 76.44 339 THR A N 1
ATOM 2536 C CA . THR A 1 339 ? 4.457 -2.361 -9.513 1.00 76.44 339 THR A CA 1
ATOM 2537 C C . THR A 1 339 ? 5.528 -1.567 -8.762 1.00 76.44 339 THR A C 1
ATOM 2539 O O . THR A 1 339 ? 6.615 -2.084 -8.514 1.00 76.44 339 THR A O 1
ATOM 2542 N N . GLN A 1 340 ? 5.237 -0.330 -8.356 1.00 78.44 340 GLN A N 1
ATOM 2543 C CA . GLN A 1 340 ? 6.199 0.535 -7.687 1.00 78.44 340 GLN A CA 1
ATOM 2544 C C . GLN A 1 340 ? 6.350 0.136 -6.222 1.00 78.44 340 GLN A C 1
ATOM 2546 O O . GLN A 1 340 ? 5.368 -0.016 -5.495 1.00 78.44 340 GLN A O 1
ATOM 2551 N N . VAL A 1 341 ? 7.597 0.032 -5.770 1.00 80.06 341 VAL A N 1
ATOM 2552 C CA . VAL A 1 341 ? 7.941 -0.197 -4.367 1.00 80.06 341 VAL A CA 1
ATOM 2553 C C . VAL A 1 341 ? 8.781 0.975 -3.891 1.00 80.06 341 VAL A C 1
ATOM 2555 O O . VAL A 1 341 ? 9.668 1.454 -4.588 1.00 80.06 341 VAL A O 1
ATOM 2558 N N . ALA A 1 342 ? 8.508 1.457 -2.690 1.00 78.25 342 ALA A N 1
ATOM 2559 C CA . ALA A 1 342 ? 9.369 2.412 -2.010 1.00 78.25 342 ALA A CA 1
ATOM 2560 C C . ALA A 1 342 ? 9.890 1.761 -0.735 1.00 78.25 342 ALA A C 1
ATOM 2562 O O . ALA A 1 342 ? 9.142 1.045 -0.069 1.00 78.25 342 ALA A O 1
ATOM 2563 N N . SER A 1 343 ? 11.159 1.986 -0.391 1.00 76.81 343 SER A N 1
ATOM 2564 C CA . SER A 1 343 ? 11.772 1.412 0.805 1.00 76.81 343 SER A CA 1
ATOM 2565 C C . SER A 1 343 ? 12.533 2.462 1.611 1.00 76.81 343 SER A C 1
ATOM 2567 O O . SER A 1 343 ? 13.117 3.393 1.071 1.00 76.81 343 SER A O 1
ATOM 2569 N N . GLY A 1 344 ? 12.517 2.347 2.932 1.00 70.50 344 GLY A N 1
ATOM 2570 C CA . GLY A 1 344 ? 13.222 3.278 3.808 1.00 70.50 344 GLY A CA 1
ATOM 2571 C C . GLY A 1 344 ? 13.818 2.567 5.009 1.00 70.50 344 GLY A C 1
ATOM 2572 O O . GLY A 1 344 ? 13.203 1.650 5.559 1.00 70.50 344 GLY A O 1
ATOM 2573 N N . PHE A 1 345 ? 15.005 3.003 5.430 1.00 67.12 345 PHE A N 1
ATOM 2574 C CA . PHE A 1 345 ? 15.693 2.470 6.604 1.00 67.12 345 PHE A CA 1
ATOM 2575 C C . PHE A 1 345 ? 15.699 3.493 7.739 1.00 67.12 345 PHE A C 1
ATOM 2577 O O . PHE A 1 345 ? 15.850 4.693 7.536 1.00 67.12 345 PHE A O 1
ATOM 2584 N N . TYR A 1 346 ? 15.521 3.008 8.970 1.00 56.66 346 TYR A N 1
ATOM 2585 C CA . TYR A 1 346 ? 15.385 3.870 10.146 1.00 56.66 346 TYR A CA 1
ATOM 2586 C C . TYR A 1 346 ? 16.691 4.593 10.523 1.00 56.66 346 TYR A C 1
ATOM 2588 O O . TYR A 1 346 ? 16.652 5.712 11.029 1.00 56.66 346 TYR A O 1
ATOM 2596 N N . TRP A 1 347 ? 17.841 3.948 10.308 1.00 52.69 347 TRP A N 1
ATOM 2597 C CA . TRP A 1 347 ? 19.167 4.474 10.637 1.00 52.69 347 TRP A CA 1
ATOM 2598 C C . TRP A 1 347 ? 19.916 4.801 9.350 1.00 52.69 347 TRP A C 1
ATOM 2600 O O . TRP A 1 347 ? 20.050 3.922 8.513 1.00 52.69 347 TRP A O 1
ATOM 2610 N N . GLY A 1 348 ? 20.407 6.035 9.215 1.00 46.44 348 GLY A N 1
ATOM 2611 C CA . GLY A 1 348 ? 21.170 6.496 8.045 1.00 46.44 348 GLY A CA 1
ATOM 2612 C C . GLY A 1 348 ? 20.463 7.558 7.203 1.00 46.44 348 GLY A C 1
ATOM 2613 O O . GLY A 1 348 ? 21.091 8.149 6.335 1.00 46.44 348 GLY A O 1
ATOM 2614 N N . GLY A 1 349 ? 19.177 7.838 7.451 1.00 42.72 349 GLY A N 1
ATOM 2615 C CA . GLY A 1 349 ? 18.470 8.913 6.746 1.00 42.72 349 GLY A CA 1
ATOM 2616 C C . GLY A 1 349 ? 18.192 8.660 5.265 1.00 42.72 349 GLY A C 1
ATOM 2617 O O . GLY A 1 349 ? 17.580 9.497 4.605 1.00 42.72 349 GLY A O 1
ATOM 2618 N N . ALA A 1 350 ? 18.640 7.523 4.738 1.00 44.34 350 ALA A N 1
ATOM 2619 C CA . ALA A 1 350 ? 18.423 7.131 3.363 1.00 44.34 350 ALA A CA 1
ATOM 2620 C C . ALA A 1 350 ? 17.001 6.574 3.211 1.00 44.34 350 ALA A C 1
ATOM 2622 O O . ALA A 1 350 ? 16.684 5.461 3.645 1.00 44.34 350 ALA A O 1
ATOM 2623 N N . VAL A 1 351 ? 16.128 7.366 2.589 1.00 45.53 351 VAL A N 1
ATOM 2624 C CA . VAL A 1 351 ? 14.928 6.834 1.944 1.00 45.53 351 VAL A CA 1
ATOM 2625 C C . VAL A 1 351 ? 15.336 6.439 0.529 1.00 45.53 351 VAL A C 1
ATOM 2627 O O . VAL A 1 351 ? 15.604 7.297 -0.309 1.00 45.53 351 VAL A O 1
ATOM 2630 N N . GLU A 1 352 ? 15.425 5.136 0.276 1.00 47.75 352 GLU A N 1
ATOM 2631 C CA . GLU A 1 352 ? 15.736 4.584 -1.041 1.00 47.75 352 GLU A CA 1
ATOM 2632 C C . GLU A 1 352 ? 14.424 4.215 -1.743 1.00 47.75 352 GLU A C 1
ATOM 2634 O O . GLU A 1 352 ? 13.824 3.156 -1.524 1.00 47.75 352 GLU A O 1
ATOM 2639 N N . PHE A 1 353 ? 13.966 5.089 -2.633 1.00 41.38 353 PHE A N 1
ATOM 2640 C CA . PHE A 1 353 ? 12.899 4.733 -3.558 1.00 41.38 353 PHE A CA 1
ATOM 2641 C C . PHE A 1 353 ? 13.487 3.806 -4.605 1.00 41.38 353 PHE A C 1
ATOM 2643 O O . PHE A 1 353 ? 14.129 4.249 -5.553 1.00 41.38 353 PHE A O 1
ATOM 2650 N N . LYS A 1 354 ? 13.300 2.510 -4.386 1.00 40.91 354 LYS A N 1
ATOM 2651 C CA . LYS A 1 354 ? 13.699 1.495 -5.341 1.00 40.91 354 LYS A CA 1
ATOM 2652 C C . LYS A 1 354 ? 12.469 1.006 -6.068 1.00 40.91 354 LYS A C 1
ATOM 2654 O O . LYS A 1 354 ? 11.791 0.092 -5.605 1.00 40.91 354 LYS A O 1
ATOM 2659 N N . GLU A 1 355 ? 12.230 1.593 -7.228 1.00 37.47 355 GLU A N 1
ATOM 2660 C CA . GLU A 1 355 ? 11.279 1.033 -8.168 1.00 37.47 355 GLU A CA 1
ATOM 2661 C C . GLU A 1 355 ? 11.732 -0.389 -8.517 1.00 37.47 355 GLU A C 1
ATOM 2663 O O . GLU A 1 355 ? 12.802 -0.599 -9.092 1.00 37.47 355 GLU A O 1
ATOM 2668 N N . ILE A 1 356 ? 10.939 -1.387 -8.124 1.00 34.47 356 ILE A N 1
ATOM 2669 C CA . ILE A 1 356 ? 11.017 -2.678 -8.790 1.00 34.47 356 ILE A CA 1
ATOM 2670 C C . ILE A 1 356 ? 10.174 -2.532 -10.044 1.00 34.47 356 ILE A C 1
ATOM 2672 O O . ILE A 1 356 ? 9.000 -2.886 -10.065 1.00 34.47 356 ILE A O 1
ATOM 2676 N N . ALA A 1 357 ? 10.797 -2.053 -11.116 1.00 31.62 357 ALA A N 1
ATOM 2677 C CA . ALA A 1 357 ? 10.381 -2.526 -12.422 1.00 31.62 357 ALA A CA 1
ATOM 2678 C C . ALA A 1 357 ? 10.497 -4.056 -12.355 1.00 31.62 357 ALA A C 1
ATOM 2680 O O . ALA A 1 357 ? 11.558 -4.581 -11.995 1.00 31.62 357 ALA A O 1
ATOM 2681 N N . MET A 1 358 ? 9.393 -4.778 -12.550 1.00 28.48 358 MET A N 1
ATOM 2682 C CA . MET A 1 358 ? 9.358 -6.241 -12.473 1.00 28.48 358 MET A CA 1
ATOM 2683 C C . MET A 1 358 ? 10.136 -6.857 -13.636 1.00 28.48 358 MET A C 1
ATOM 2685 O O . MET A 1 358 ? 9.562 -7.476 -14.521 1.00 28.48 358 MET A O 1
ATOM 2689 N N . ASN A 1 359 ? 11.459 -6.735 -13.620 1.00 28.95 359 ASN A N 1
ATOM 2690 C CA . ASN A 1 359 ? 12.332 -7.304 -14.642 1.00 28.95 359 ASN A CA 1
ATOM 2691 C C . ASN A 1 359 ? 12.861 -8.688 -14.254 1.00 28.95 359 ASN A C 1
ATOM 2693 O O . ASN A 1 359 ? 13.799 -9.196 -14.867 1.00 28.95 359 ASN A O 1
ATOM 2697 N N . THR A 1 360 ? 12.282 -9.355 -13.254 1.00 26.22 360 THR A N 1
ATOM 2698 C CA . THR A 1 360 ? 12.746 -10.682 -12.845 1.00 26.22 360 THR A CA 1
ATOM 2699 C C . THR A 1 360 ? 11.701 -11.762 -13.095 1.00 26.22 360 THR A C 1
ATOM 2701 O O . THR A 1 360 ? 10.851 -12.056 -12.264 1.00 26.22 360 THR A O 1
ATOM 2704 N N . PHE A 1 361 ? 11.917 -12.406 -14.250 1.00 29.66 361 PHE A N 1
ATOM 2705 C CA . PHE A 1 361 ? 11.434 -13.705 -14.732 1.00 29.66 361 PHE A CA 1
ATOM 2706 C C . PHE A 1 361 ? 10.168 -13.725 -15.581 1.00 29.66 361 PHE A C 1
ATOM 2708 O O . PHE A 1 361 ? 9.163 -14.225 -15.105 1.00 29.66 361 PHE A O 1
ATOM 2715 N N . LEU A 1 362 ? 10.280 -13.434 -16.884 1.00 29.58 362 LEU A N 1
ATOM 2716 C CA . LEU A 1 362 ? 9.535 -14.158 -17.929 1.00 29.58 362 LEU A CA 1
ATOM 2717 C C . LEU A 1 362 ? 10.360 -14.260 -19.246 1.00 29.58 362 LEU A C 1
ATOM 2719 O O . LEU A 1 362 ? 11.384 -13.595 -19.371 1.00 29.58 362 LEU A O 1
ATOM 2723 N N . PRO A 1 363 ? 10.038 -15.218 -20.146 1.00 28.59 363 PRO A N 1
ATOM 2724 C CA . PRO A 1 363 ? 10.875 -15.682 -21.267 1.00 28.59 363 PRO A CA 1
ATOM 2725 C C . PRO A 1 363 ? 11.124 -14.590 -22.325 1.00 28.59 363 PRO A C 1
ATOM 2727 O O . PRO A 1 363 ? 10.423 -13.589 -22.303 1.00 28.59 363 PRO A O 1
ATOM 2730 N N . PRO A 1 364 ? 12.043 -14.786 -23.299 1.00 31.02 364 PRO A N 1
ATOM 2731 C CA . PRO A 1 364 ? 12.228 -13.820 -24.386 1.00 31.02 364 PRO A CA 1
ATOM 2732 C C . PRO A 1 364 ? 10.901 -13.613 -25.136 1.00 31.02 364 PRO A C 1
ATOM 2734 O O . PRO A 1 364 ? 10.390 -14.566 -25.735 1.00 31.02 364 PRO A O 1
ATOM 2737 N N . GLY A 1 365 ? 10.355 -12.396 -25.062 1.00 38.25 365 GLY A N 1
ATOM 2738 C CA . GLY A 1 365 ? 9.047 -12.013 -25.602 1.00 38.25 365 GLY A CA 1
ATOM 2739 C C . GLY A 1 365 ? 8.174 -11.310 -24.558 1.00 38.25 365 GLY A C 1
ATOM 2740 O O . GLY A 1 365 ? 7.414 -11.969 -23.847 1.00 38.25 365 GLY A O 1
ATOM 2741 N N . ASP A 1 366 ? 8.326 -9.989 -24.502 1.00 44.09 366 ASP A N 1
ATOM 2742 C CA . ASP A 1 366 ? 7.640 -8.987 -23.680 1.00 44.09 366 ASP A CA 1
ATOM 2743 C C . ASP A 1 366 ? 6.107 -8.934 -23.905 1.00 44.09 366 ASP A C 1
ATOM 2745 O O . ASP A 1 366 ? 5.664 -8.909 -25.054 1.00 44.09 366 ASP A O 1
ATOM 2749 N N . PRO A 1 367 ? 5.273 -8.953 -22.843 1.00 39.00 367 PRO A N 1
ATOM 2750 C CA . PRO A 1 367 ? 3.859 -8.604 -22.937 1.00 39.00 367 PRO A CA 1
ATOM 2751 C C . PRO A 1 367 ? 3.422 -7.382 -22.093 1.00 39.00 367 PRO A C 1
ATOM 2753 O O . PRO A 1 367 ? 2.210 -7.219 -21.933 1.00 39.00 367 PRO A O 1
ATOM 2756 N N . ILE A 1 368 ? 4.327 -6.562 -21.527 1.00 42.19 368 ILE A N 1
ATOM 2757 C CA . ILE A 1 368 ? 3.952 -5.356 -20.747 1.00 42.19 368 ILE A CA 1
ATOM 2758 C C . ILE A 1 368 ? 4.714 -4.045 -21.065 1.00 42.19 368 ILE A C 1
ATOM 2760 O O . ILE A 1 368 ? 4.348 -3.042 -20.462 1.00 42.19 368 ILE A O 1
ATOM 2764 N N . GLY A 1 369 ? 5.670 -4.007 -22.006 1.00 52.09 369 GLY A N 1
ATOM 2765 C CA . GLY A 1 369 ? 6.079 -2.780 -22.724 1.00 52.09 369 GLY A CA 1
ATOM 2766 C C . GLY A 1 369 ? 6.627 -1.632 -21.864 1.00 52.09 369 GLY A C 1
ATOM 2767 O O . GLY A 1 369 ? 6.002 -0.582 -21.802 1.00 52.09 369 GLY A O 1
ATOM 2768 N N . LEU A 1 370 ? 7.738 -1.860 -21.149 1.00 59.25 370 LEU A N 1
ATOM 2769 C CA . LEU A 1 370 ? 8.417 -0.847 -20.304 1.00 59.25 370 LEU A CA 1
ATOM 2770 C C . LEU A 1 370 ? 9.907 -0.612 -20.657 1.00 59.25 370 LEU A C 1
ATOM 2772 O O . LEU A 1 370 ? 10.512 0.335 -20.156 1.00 59.25 370 LEU A O 1
ATOM 2776 N N . ASP A 1 371 ? 10.504 -1.502 -21.450 1.00 64.69 371 ASP A N 1
ATOM 2777 C CA . ASP A 1 371 ? 11.779 -1.354 -22.183 1.00 64.69 371 ASP A CA 1
ATOM 2778 C C . ASP A 1 371 ? 11.579 -2.161 -23.465 1.00 64.69 371 ASP A C 1
ATOM 2780 O O . ASP A 1 371 ? 12.037 -3.294 -23.627 1.00 64.69 371 ASP A O 1
ATOM 2784 N N . CYS A 1 372 ? 10.699 -1.640 -24.303 1.00 73.94 372 CYS A N 1
ATOM 2785 C CA . CYS A 1 372 ? 10.152 -2.372 -25.434 1.00 73.94 372 CYS A CA 1
ATOM 2786 C C . CYS A 1 372 ? 11.184 -2.581 -26.560 1.00 73.94 372 CYS A C 1
ATOM 2788 O O . CYS A 1 372 ? 11.030 -3.482 -27.390 1.00 73.94 372 CYS A O 1
ATOM 2790 N N . ASN A 1 373 ? 12.251 -1.771 -26.593 1.00 76.75 373 ASN A N 1
ATOM 2791 C CA . ASN A 1 373 ? 13.327 -1.848 -27.583 1.00 76.75 373 ASN A CA 1
ATOM 2792 C C . ASN A 1 373 ? 14.582 -2.593 -27.070 1.00 76.75 373 ASN A C 1
ATOM 2794 O O . ASN A 1 373 ? 15.569 -2.692 -27.811 1.00 76.75 373 ASN A O 1
ATOM 2798 N N . ASP A 1 374 ? 14.525 -3.177 -25.863 1.00 75.88 374 ASP A N 1
ATOM 2799 C CA . ASP A 1 374 ? 15.592 -3.948 -25.207 1.00 75.88 374 ASP A CA 1
ATOM 2800 C C . ASP A 1 374 ? 16.938 -3.185 -25.171 1.00 75.88 374 ASP A C 1
ATOM 2802 O O . ASP A 1 374 ? 18.016 -3.777 -25.350 1.00 75.88 374 ASP A O 1
ATOM 2806 N N . ASN A 1 375 ? 16.906 -1.857 -25.009 1.00 72.75 375 ASN A N 1
ATOM 2807 C CA . ASN A 1 375 ? 18.108 -1.019 -25.081 1.00 72.75 375 ASN A CA 1
ATOM 2808 C C . ASN A 1 375 ? 18.738 -0.719 -23.704 1.00 72.75 375 ASN A C 1
ATOM 2810 O O . ASN A 1 375 ? 19.727 0.020 -23.620 1.00 72.75 375 ASN A O 1
ATOM 2814 N N . ASP A 1 376 ? 18.218 -1.367 -22.657 1.00 68.94 376 ASP A N 1
ATOM 2815 C CA . ASP A 1 376 ? 18.583 -1.205 -21.250 1.00 68.94 376 ASP A CA 1
ATOM 2816 C C . ASP A 1 376 ? 18.221 0.184 -20.671 1.00 68.94 376 ASP A C 1
ATOM 2818 O O . ASP A 1 376 ? 18.704 0.537 -19.588 1.00 68.94 376 ASP A O 1
ATOM 2822 N N . LEU A 1 377 ? 17.376 0.973 -21.343 1.00 64.94 377 LEU A N 1
ATOM 2823 C CA . LEU A 1 377 ? 16.772 2.209 -20.839 1.00 64.94 377 LEU A CA 1
ATOM 2824 C C . LEU A 1 377 ? 15.254 2.066 -20.866 1.00 64.94 377 LEU A C 1
ATOM 2826 O O . LEU A 1 377 ? 14.675 1.705 -21.878 1.00 64.94 377 LEU A O 1
ATOM 2830 N N . CYS A 1 378 ? 14.603 2.376 -19.748 1.00 68.44 378 CYS A N 1
ATOM 2831 C CA . CYS A 1 378 ? 13.151 2.256 -19.693 1.00 68.44 378 CYS A CA 1
ATOM 2832 C C . CYS A 1 378 ? 12.506 3.310 -20.605 1.00 68.44 378 CYS A C 1
ATOM 2834 O O . CYS A 1 378 ? 13.007 4.435 -20.661 1.00 68.44 378 CYS A O 1
ATOM 2836 N N . ASP A 1 379 ? 11.388 2.967 -21.236 1.00 69.06 379 ASP A N 1
ATOM 2837 C CA . ASP A 1 379 ? 10.683 3.746 -22.264 1.00 69.06 379 ASP A CA 1
ATOM 2838 C C . ASP A 1 379 ? 10.580 5.253 -21.930 1.00 69.06 379 ASP A C 1
ATOM 2840 O O . ASP A 1 379 ? 11.086 6.102 -22.669 1.00 69.06 379 ASP A O 1
ATOM 2844 N N . ASP A 1 380 ? 10.075 5.598 -20.739 1.00 66.94 380 ASP A N 1
ATOM 2845 C CA . ASP A 1 380 ? 9.983 6.983 -20.245 1.00 66.94 380 ASP A CA 1
ATOM 2846 C C . ASP A 1 380 ? 11.329 7.734 -20.237 1.00 66.94 380 ASP A C 1
ATOM 2848 O O . ASP A 1 380 ? 11.407 8.929 -20.539 1.00 66.94 380 ASP A O 1
ATOM 2852 N N . LEU A 1 381 ? 12.405 7.056 -19.824 1.00 69.00 381 LEU A N 1
ATOM 2853 C CA . LEU A 1 381 ? 13.753 7.625 -19.747 1.00 69.00 381 LEU A CA 1
ATOM 2854 C C . LEU A 1 381 ? 14.406 7.683 -21.125 1.00 69.00 381 LEU A C 1
ATOM 2856 O O . LEU A 1 381 ? 15.178 8.607 -21.394 1.00 69.00 381 LEU A O 1
ATOM 2860 N N . ASP A 1 382 ? 14.108 6.718 -21.983 1.00 76.75 382 ASP A N 1
ATOM 2861 C CA . ASP A 1 382 ? 14.590 6.653 -23.354 1.00 76.75 382 ASP A CA 1
ATOM 2862 C C . ASP A 1 382 ? 14.061 7.848 -24.162 1.00 76.75 382 ASP A C 1
ATOM 2864 O O . ASP A 1 382 ? 14.836 8.594 -24.773 1.00 76.75 382 ASP A O 1
ATOM 2868 N N . ILE A 1 383 ? 12.770 8.148 -23.995 1.00 76.12 383 ILE A N 1
ATOM 2869 C CA . ILE A 1 383 ? 12.108 9.338 -24.540 1.00 76.12 383 ILE A CA 1
ATOM 2870 C C . ILE A 1 383 ? 12.645 10.618 -23.882 1.00 76.12 383 ILE A C 1
ATOM 2872 O O . ILE A 1 383 ? 13.090 11.548 -24.559 1.00 76.12 383 ILE A O 1
ATOM 2876 N N . ALA A 1 384 ? 12.665 10.694 -22.544 1.00 73.44 384 ALA A N 1
ATOM 2877 C CA . ALA A 1 384 ? 13.075 11.911 -21.833 1.00 73.44 384 ALA A CA 1
ATOM 2878 C C . ALA A 1 384 ? 14.548 12.293 -22.070 1.00 73.44 384 ALA A C 1
ATOM 2880 O O . ALA A 1 384 ? 14.913 13.473 -21.995 1.00 73.44 384 ALA A O 1
ATOM 2881 N N . SER A 1 385 ? 15.406 11.307 -22.345 1.00 76.62 385 SER A N 1
ATOM 2882 C CA . SER A 1 385 ? 16.815 11.519 -22.691 1.00 76.62 385 SER A CA 1
ATOM 2883 C C . SER A 1 385 ? 17.040 11.842 -24.173 1.00 76.62 385 SER A C 1
ATOM 2885 O O . SER A 1 385 ? 18.147 12.258 -24.535 1.00 76.62 385 SER A O 1
ATOM 2887 N N . GLY A 1 386 ? 15.992 11.745 -25.000 1.00 80.62 386 GLY A N 1
ATOM 2888 C CA . GLY A 1 386 ? 16.025 11.989 -26.440 1.00 80.62 386 GLY A CA 1
ATOM 2889 C C . GLY A 1 386 ? 16.769 10.905 -27.216 1.00 80.62 386 GLY A C 1
ATOM 2890 O O . GLY A 1 386 ? 17.350 11.201 -28.263 1.00 80.62 386 GLY A O 1
ATOM 2891 N N . ASN A 1 387 ? 16.832 9.693 -26.669 1.00 80.38 387 ASN A N 1
ATOM 2892 C CA . ASN A 1 387 ? 17.360 8.529 -27.371 1.00 80.38 387 ASN A CA 1
ATOM 2893 C C . ASN A 1 387 ? 16.310 7.917 -28.303 1.00 80.38 387 ASN A C 1
ATOM 2895 O O . ASN A 1 387 ? 16.698 7.403 -29.353 1.00 80.38 387 ASN A O 1
ATOM 2899 N N . SER A 1 388 ? 15.034 8.072 -27.945 1.00 87.81 388 SER A N 1
ATOM 2900 C CA . SER A 1 388 ? 13.879 7.610 -28.712 1.00 87.81 388 SER A CA 1
ATOM 2901 C C . SER A 1 388 ? 12.831 8.718 -28.816 1.00 87.81 388 SER A C 1
ATOM 2903 O O . SER A 1 388 ? 12.771 9.612 -27.966 1.00 87.81 388 SER A O 1
ATOM 2905 N N . ASP A 1 389 ? 12.050 8.689 -29.891 1.00 88.25 389 ASP A N 1
ATOM 2906 C CA . ASP A 1 389 ? 10.971 9.644 -30.146 1.00 88.25 389 ASP A CA 1
ATOM 2907 C C . ASP A 1 389 ? 9.633 9.049 -29.652 1.00 88.25 389 ASP A C 1
ATOM 2909 O O . ASP A 1 389 ? 9.455 7.835 -29.657 1.00 88.25 389 ASP A O 1
ATOM 2913 N N . ASP A 1 390 ? 8.712 9.896 -29.188 1.00 85.38 390 ASP A N 1
ATOM 2914 C CA . ASP A 1 390 ? 7.327 9.529 -28.837 1.00 85.38 390 ASP A CA 1
ATOM 2915 C C . ASP A 1 390 ? 6.411 10.599 -29.423 1.00 85.38 390 ASP A C 1
ATOM 2917 O O . ASP A 1 390 ? 6.180 11.660 -28.829 1.00 85.38 390 ASP A O 1
ATOM 2921 N N . CYS A 1 391 ? 5.946 10.370 -30.647 1.00 84.75 391 CYS A N 1
ATOM 2922 C CA . CYS A 1 391 ? 5.195 11.390 -31.361 1.00 84.75 391 CYS A CA 1
ATOM 2923 C C . CYS A 1 391 ? 3.706 11.405 -30.997 1.00 84.75 391 CYS A C 1
ATOM 2925 O O . CYS A 1 391 ? 3.023 12.399 -31.258 1.00 84.75 391 CYS A O 1
ATOM 2927 N N . ASN A 1 392 ? 3.182 10.331 -30.396 1.00 76.19 392 ASN A N 1
ATOM 2928 C CA . ASN A 1 392 ? 1.772 10.224 -30.018 1.00 76.19 392 ASN A CA 1
ATOM 2929 C C . ASN A 1 392 ? 1.514 10.583 -28.531 1.00 76.19 392 ASN A C 1
ATOM 2931 O O . ASN A 1 392 ? 0.357 10.798 -28.147 1.00 76.19 392 ASN A O 1
ATOM 2935 N N . GLY A 1 393 ? 2.575 10.726 -27.729 1.00 7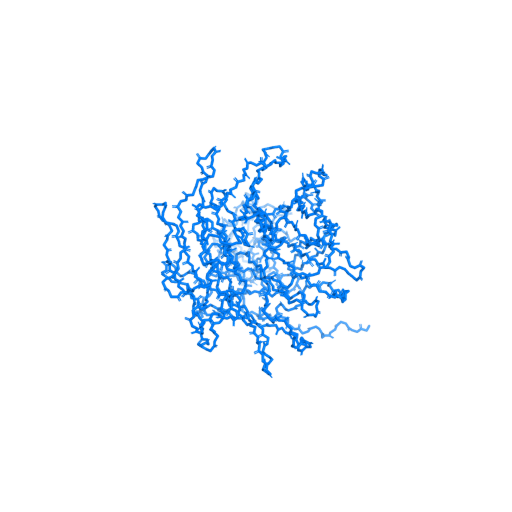8.06 393 GLY A N 1
ATOM 2936 C CA . GLY A 1 393 ? 2.566 11.153 -26.332 1.00 78.06 393 GLY A CA 1
ATOM 2937 C C . GLY A 1 393 ? 2.065 10.090 -25.354 1.00 78.06 393 GLY A C 1
ATOM 2938 O O . GLY A 1 393 ? 1.552 10.450 -24.287 1.00 78.06 393 GLY A O 1
ATOM 2939 N N . ASN A 1 394 ? 2.115 8.810 -25.728 1.00 72.81 394 ASN A N 1
ATOM 2940 C CA . ASN A 1 394 ? 1.648 7.693 -24.904 1.00 72.81 394 ASN A CA 1
ATOM 2941 C C . ASN A 1 394 ? 2.722 7.154 -23.945 1.00 72.81 394 ASN A C 1
ATOM 2943 O O . ASN A 1 394 ? 2.394 6.248 -23.179 1.00 72.81 394 ASN A O 1
ATOM 2947 N N . GLN A 1 395 ? 3.929 7.738 -23.949 1.00 75.94 395 GLN A N 1
ATOM 2948 C CA . GLN A 1 395 ? 5.085 7.330 -23.145 1.00 75.94 395 GLN A CA 1
ATOM 2949 C C . GLN A 1 395 ? 5.699 5.982 -23.562 1.00 75.94 395 GLN A C 1
ATOM 2951 O O . GLN A 1 395 ? 6.424 5.365 -22.790 1.00 75.94 395 GLN A O 1
ATOM 2956 N N . ILE A 1 396 ? 5.442 5.540 -24.794 1.00 81.19 396 ILE A N 1
ATOM 2957 C CA . ILE A 1 396 ? 6.047 4.362 -25.419 1.00 81.19 396 ILE A CA 1
ATOM 2958 C C . ILE A 1 396 ? 6.858 4.847 -26.635 1.00 81.19 396 ILE A C 1
ATOM 2960 O O . ILE A 1 396 ? 6.334 5.619 -27.435 1.00 81.19 396 ILE A O 1
ATOM 2964 N N . PRO A 1 397 ? 8.128 4.430 -26.798 1.00 87.81 397 PRO A N 1
ATOM 2965 C CA . PRO A 1 397 ? 8.932 4.767 -27.964 1.00 87.81 397 PRO A CA 1
ATOM 2966 C C . PRO A 1 397 ? 8.252 4.412 -29.291 1.00 87.81 397 PRO A C 1
ATOM 2968 O O . PRO A 1 397 ? 7.690 3.323 -29.454 1.00 87.81 397 PRO A O 1
ATOM 2971 N N . ASP A 1 398 ? 8.381 5.297 -30.277 1.00 87.50 398 ASP A N 1
ATOM 2972 C CA . ASP A 1 398 ? 7.814 5.147 -31.618 1.00 87.50 398 ASP A CA 1
ATOM 2973 C C . ASP A 1 398 ? 8.237 3.816 -32.273 1.00 87.50 398 ASP A C 1
ATOM 2975 O O . ASP A 1 398 ? 7.427 3.147 -32.920 1.00 87.50 398 ASP A O 1
ATOM 2979 N N . GLU A 1 399 ? 9.487 3.369 -32.090 1.00 87.06 399 GLU A N 1
ATOM 2980 C CA . GLU A 1 399 ? 9.961 2.088 -32.632 1.00 87.06 399 GLU A CA 1
ATOM 2981 C C . GLU A 1 399 ? 9.233 0.866 -32.058 1.00 87.06 399 GLU A C 1
ATOM 2983 O O . GLU A 1 399 ? 9.138 -0.174 -32.719 1.00 87.06 399 GLU A O 1
ATOM 2988 N N . CYS A 1 400 ? 8.707 0.986 -30.845 1.00 84.50 400 CYS A N 1
ATOM 2989 C CA . CYS A 1 400 ? 7.977 -0.070 -30.171 1.00 84.50 400 CYS A CA 1
ATOM 2990 C C . CYS A 1 400 ? 6.519 -0.073 -30.579 1.00 84.50 400 CYS A C 1
ATOM 2992 O O . CYS A 1 400 ? 5.963 -1.129 -30.874 1.00 84.50 400 CYS A O 1
ATOM 2994 N N . ASP A 1 401 ? 5.935 1.113 -30.719 1.00 83.75 401 ASP A N 1
ATOM 2995 C CA . ASP A 1 401 ? 4.616 1.260 -31.309 1.00 83.75 401 ASP A CA 1
ATOM 2996 C C . ASP A 1 401 ? 4.572 0.715 -32.756 1.00 83.75 401 ASP A C 1
ATOM 2998 O O . ASP A 1 401 ? 3.599 0.079 -33.181 1.00 83.75 401 ASP A O 1
ATOM 3002 N N . LEU A 1 402 ? 5.658 0.881 -33.521 1.00 83.25 402 LEU A N 1
ATOM 3003 C CA . LEU A 1 402 ? 5.819 0.246 -34.834 1.00 83.25 402 LEU A CA 1
ATOM 3004 C C . LEU A 1 402 ? 5.971 -1.277 -34.744 1.00 83.25 402 LEU A C 1
ATOM 3006 O O . LEU A 1 402 ? 5.418 -2.001 -35.578 1.00 83.25 402 LEU A O 1
ATOM 3010 N N . ALA A 1 403 ? 6.708 -1.781 -33.751 1.00 82.75 403 ALA A N 1
ATOM 3011 C CA . ALA A 1 403 ? 6.903 -3.216 -33.549 1.00 82.75 403 ALA A CA 1
ATOM 3012 C C . ALA A 1 403 ? 5.599 -3.938 -33.159 1.00 82.75 403 ALA A C 1
ATOM 3014 O O . ALA A 1 403 ? 5.332 -5.037 -33.661 1.00 82.75 403 ALA A O 1
ATOM 3015 N N . ASP A 1 404 ? 4.769 -3.297 -32.335 1.00 77.44 404 ASP A N 1
ATOM 3016 C CA . ASP A 1 404 ? 3.476 -3.811 -31.872 1.00 77.44 404 ASP A CA 1
ATOM 3017 C C . ASP A 1 404 ? 2.317 -3.511 -32.838 1.00 77.44 404 ASP A C 1
ATOM 3019 O O . ASP A 1 404 ? 1.227 -4.089 -32.729 1.00 77.44 404 ASP A O 1
ATOM 3023 N N . GLY A 1 405 ? 2.559 -2.662 -33.841 1.00 79.56 405 GLY A N 1
ATOM 3024 C CA . GLY A 1 405 ? 1.596 -2.300 -34.880 1.00 79.56 405 GLY A CA 1
ATOM 3025 C C . GLY A 1 405 ? 0.483 -1.371 -34.393 1.00 79.56 405 GLY A C 1
ATOM 3026 O O . GLY A 1 405 ? -0.604 -1.353 -34.981 1.00 79.56 405 GLY A O 1
ATOM 3027 N N . THR A 1 406 ? 0.725 -0.636 -33.308 1.00 78.25 406 THR A N 1
ATOM 3028 C CA . THR A 1 406 ? -0.133 0.455 -32.820 1.00 78.25 406 THR A CA 1
ATOM 3029 C C . THR A 1 406 ? 0.043 1.711 -33.676 1.00 78.25 406 THR A C 1
ATOM 3031 O O . THR A 1 406 ? -0.931 2.443 -33.872 1.00 78.25 406 THR A O 1
ATOM 3034 N N . LEU A 1 407 ? 1.228 1.903 -34.266 1.00 84.00 407 LEU A N 1
ATOM 3035 C CA . LEU A 1 407 ? 1.500 2.880 -35.318 1.00 84.00 407 LEU A CA 1
ATOM 3036 C C . LEU A 1 407 ? 1.769 2.206 -36.676 1.00 84.00 407 LEU A C 1
ATOM 3038 O O . LEU A 1 407 ? 2.129 1.031 -36.762 1.00 84.00 407 LEU A O 1
ATOM 3042 N N . LEU A 1 408 ? 1.548 2.960 -37.755 1.00 83.69 408 LEU A N 1
ATOM 3043 C CA . LEU A 1 408 ? 1.795 2.530 -39.133 1.00 83.69 408 LEU A CA 1
ATOM 3044 C C . LEU A 1 408 ? 3.080 3.176 -39.665 1.00 83.69 408 LEU A C 1
ATOM 3046 O O . LEU A 1 408 ? 3.330 4.346 -39.391 1.00 83.69 408 LEU A O 1
ATOM 3050 N N . ASP A 1 409 ? 3.838 2.412 -40.446 1.00 85.44 409 ASP A N 1
ATOM 3051 C CA . ASP A 1 409 ? 4.977 2.861 -41.256 1.00 85.44 409 ASP A CA 1
ATOM 3052 C C . ASP A 1 409 ? 4.790 2.264 -42.657 1.00 85.44 409 ASP A C 1
ATOM 3054 O O . ASP A 1 409 ? 5.182 1.126 -42.940 1.00 85.44 409 ASP A O 1
ATOM 3058 N N . VAL A 1 410 ? 4.044 2.967 -43.510 1.00 83.56 410 VAL A N 1
ATOM 3059 C CA . VAL A 1 410 ? 3.661 2.444 -44.828 1.00 83.56 410 VAL A CA 1
ATOM 3060 C C . VAL A 1 410 ? 4.817 2.535 -45.826 1.00 83.56 410 VAL A C 1
ATOM 3062 O O . VAL A 1 410 ? 4.935 1.669 -46.700 1.00 83.56 410 VAL A O 1
ATOM 3065 N N . ASN A 1 411 ? 5.677 3.548 -45.700 1.00 81.62 411 ASN A N 1
ATOM 3066 C CA . ASN A 1 411 ? 6.829 3.748 -46.584 1.00 81.62 411 ASN A CA 1
ATOM 3067 C C . ASN A 1 411 ? 8.081 2.956 -46.148 1.00 81.62 411 ASN A C 1
ATOM 3069 O O . ASN A 1 411 ? 9.051 2.879 -46.909 1.00 81.62 411 ASN A O 1
ATOM 3073 N N . LEU A 1 412 ? 8.031 2.310 -44.977 1.00 84.25 412 LEU A N 1
ATOM 3074 C CA . LEU A 1 412 ? 9.097 1.510 -44.374 1.00 84.25 412 LEU A CA 1
ATOM 3075 C C . LEU A 1 412 ? 10.391 2.302 -44.149 1.00 84.25 412 LEU A C 1
ATOM 3077 O O . LEU A 1 412 ? 11.492 1.748 -44.284 1.00 84.25 412 LEU A O 1
ATOM 3081 N N . ASP A 1 413 ? 10.275 3.596 -43.854 1.00 83.88 413 ASP A N 1
ATOM 3082 C CA . ASP A 1 413 ? 11.419 4.460 -43.573 1.00 83.88 413 ASP A CA 1
ATOM 3083 C C . ASP A 1 413 ? 11.846 4.452 -42.096 1.00 83.88 413 ASP A C 1
ATOM 3085 O O . ASP A 1 413 ? 12.919 4.974 -41.767 1.00 83.88 413 ASP A O 1
ATOM 3089 N N . GLY A 1 414 ? 11.084 3.752 -41.249 1.00 83.25 414 GLY A N 1
ATOM 3090 C CA . GLY A 1 414 ? 11.359 3.553 -39.832 1.00 83.25 414 GLY A CA 1
ATOM 3091 C C . GLY A 1 414 ? 10.881 4.690 -38.935 1.00 83.25 414 GLY A C 1
ATOM 3092 O O . GLY A 1 414 ? 11.216 4.679 -37.753 1.00 83.25 414 GLY A O 1
ATOM 3093 N N . ILE A 1 415 ? 10.138 5.662 -39.468 1.00 86.38 415 ILE A N 1
ATOM 3094 C CA . ILE A 1 415 ? 9.484 6.722 -38.703 1.00 86.38 415 ILE A CA 1
ATOM 3095 C C . ILE A 1 415 ? 7.972 6.536 -38.867 1.00 86.38 415 ILE A C 1
ATOM 3097 O O . ILE A 1 415 ? 7.505 6.394 -39.995 1.00 86.38 415 ILE A O 1
ATOM 3101 N N . PRO A 1 416 ? 7.170 6.572 -37.790 1.00 88.00 416 PRO A N 1
ATOM 3102 C CA . PRO A 1 416 ? 5.736 6.392 -37.946 1.00 88.00 416 PRO A CA 1
ATOM 3103 C C . PRO A 1 416 ? 5.084 7.460 -38.835 1.00 88.00 416 PRO A C 1
ATOM 3105 O O . PRO A 1 416 ? 5.338 8.663 -38.701 1.00 88.00 416 PRO A O 1
ATOM 3108 N N . ASP A 1 417 ? 4.152 7.030 -39.687 1.00 84.81 417 ASP A N 1
ATOM 3109 C CA . ASP A 1 417 ? 3.436 7.880 -40.646 1.00 84.81 417 ASP A CA 1
ATOM 3110 C C . ASP A 1 417 ? 2.706 9.043 -39.957 1.00 84.81 417 ASP A C 1
ATOM 3112 O O . ASP A 1 417 ? 2.566 10.129 -40.526 1.00 84.81 417 ASP A O 1
ATOM 3116 N N . ALA A 1 418 ? 2.246 8.822 -38.719 1.00 82.19 418 ALA A N 1
ATOM 3117 C CA . ALA A 1 418 ? 1.586 9.824 -37.885 1.00 82.19 418 ALA A CA 1
ATOM 3118 C C . ALA A 1 418 ? 2.526 10.983 -37.508 1.00 82.19 418 ALA A C 1
ATOM 3120 O O . ALA A 1 418 ? 2.088 12.134 -37.462 1.00 82.19 418 ALA A O 1
ATOM 3121 N N . CYS A 1 419 ? 3.817 10.693 -37.316 1.00 83.56 419 CYS A N 1
ATOM 3122 C CA . CYS A 1 419 ? 4.845 11.682 -37.003 1.00 83.56 419 CYS A CA 1
ATOM 3123 C C . CYS A 1 419 ? 5.287 12.463 -38.257 1.00 83.56 419 CYS A C 1
ATOM 3125 O O . CYS A 1 419 ? 5.682 13.629 -38.177 1.00 83.56 419 CYS A O 1
ATOM 3127 N N . GLN A 1 420 ? 5.207 11.830 -39.435 1.00 83.69 420 GLN A N 1
ATOM 3128 C CA . GLN A 1 420 ? 5.602 12.421 -40.719 1.00 83.69 420 GLN A CA 1
ATOM 3129 C C . GLN A 1 420 ? 4.458 13.075 -41.501 1.00 83.69 420 GLN A C 1
ATOM 3131 O O . GLN A 1 420 ? 4.722 13.795 -42.465 1.00 83.69 420 GLN A O 1
ATOM 3136 N N . CYS A 1 421 ? 3.205 12.820 -41.119 1.00 84.81 421 CYS A N 1
ATOM 3137 C CA . CYS A 1 421 ? 2.021 13.167 -41.905 1.00 84.81 421 CYS A CA 1
ATOM 3138 C C . CYS A 1 421 ? 2.064 12.602 -43.336 1.00 84.81 421 CYS A C 1
ATOM 3140 O O . CYS A 1 421 ? 1.811 13.337 -44.292 1.00 84.81 421 CYS A O 1
ATOM 3142 N N . LEU A 1 422 ? 2.345 11.300 -43.503 1.00 83.06 422 LEU A N 1
ATOM 3143 C CA . LEU A 1 422 ? 2.601 10.657 -44.811 1.00 83.06 422 LEU A CA 1
ATOM 3144 C C . LEU A 1 422 ? 1.446 10.766 -45.848 1.00 83.06 422 LEU A C 1
ATOM 3146 O O . LEU A 1 422 ? 1.593 10.355 -46.991 1.00 83.06 422 LEU A O 1
ATOM 3150 N N . GLY A 1 423 ? 0.299 11.363 -45.520 1.00 86.56 423 GLY A N 1
ATOM 3151 C CA . GLY A 1 423 ? -0.804 11.615 -46.458 1.00 86.56 423 GLY A CA 1
ATOM 3152 C C . GLY A 1 423 ? -1.126 13.087 -46.739 1.00 86.56 423 GLY A C 1
ATOM 3153 O O . GLY A 1 423 ? -1.992 13.341 -47.574 1.00 86.56 423 GLY A O 1
ATOM 3154 N N . ASP A 1 424 ? -0.482 14.049 -46.070 1.00 90.56 424 ASP A N 1
ATOM 3155 C CA . ASP A 1 424 ? -0.746 15.483 -46.266 1.00 90.56 424 ASP A CA 1
ATOM 3156 C C . ASP A 1 424 ? 0.096 16.015 -47.435 1.00 90.56 424 ASP A C 1
ATOM 3158 O O . ASP A 1 424 ? 1.212 16.518 -47.286 1.00 90.56 424 ASP A O 1
ATOM 3162 N N . LEU A 1 425 ? -0.443 15.874 -48.646 1.00 90.50 425 LEU A N 1
ATOM 3163 C CA . LEU A 1 425 ? 0.248 16.240 -49.882 1.00 90.50 425 LEU A CA 1
ATOM 3164 C C . LEU A 1 425 ? 0.235 17.749 -50.143 1.00 90.50 425 LEU A C 1
ATOM 3166 O O . LEU A 1 425 ? 0.928 18.233 -51.047 1.00 90.50 425 LEU A O 1
ATOM 3170 N N . ASN A 1 426 ? -0.577 18.495 -49.396 1.00 90.00 426 ASN A N 1
ATOM 3171 C CA . ASN A 1 426 ? -0.806 19.916 -49.615 1.00 90.00 426 ASN A CA 1
ATOM 3172 C C . ASN A 1 426 ? -0.235 20.812 -48.494 1.00 90.00 426 ASN A C 1
ATOM 3174 O O . ASN A 1 426 ? -0.044 22.014 -48.720 1.00 90.00 426 ASN A O 1
ATOM 3178 N N . GLY A 1 427 ? 0.140 20.214 -47.360 1.00 87.56 427 GLY A N 1
ATOM 3179 C CA . GLY A 1 427 ? 0.772 20.851 -46.211 1.00 87.56 427 GLY A CA 1
ATOM 3180 C C . GLY A 1 427 ? -0.201 21.640 -45.336 1.00 87.56 427 GLY A C 1
ATOM 3181 O O . GLY A 1 427 ? 0.209 22.664 -44.779 1.00 87.56 427 GLY A O 1
ATOM 3182 N N . ASP A 1 428 ? -1.480 21.252 -45.282 1.00 89.00 428 ASP A N 1
ATOM 3183 C CA . ASP A 1 428 ? -2.498 21.905 -44.444 1.00 89.00 428 ASP A CA 1
ATOM 3184 C C . ASP A 1 428 ? -2.780 21.188 -43.119 1.00 89.00 428 ASP A C 1
ATOM 3186 O O . ASP A 1 428 ? -3.713 21.567 -42.406 1.00 89.00 428 ASP A O 1
ATOM 3190 N N . GLU A 1 429 ? -1.925 20.225 -42.764 1.00 84.94 429 GLU A N 1
ATOM 3191 C CA . GLU A 1 429 ? -1.970 19.408 -41.549 1.00 84.94 429 GLU A CA 1
ATOM 3192 C C . GLU A 1 429 ? -3.211 18.500 -41.485 1.00 84.94 429 GLU A C 1
ATOM 3194 O O . GLU A 1 429 ? -3.558 17.975 -40.422 1.00 84.94 429 GLU A O 1
ATOM 3199 N N . THR A 1 430 ? -3.896 18.298 -42.618 1.00 86.75 430 THR A N 1
ATOM 3200 C CA . THR A 1 430 ? -5.045 17.400 -42.723 1.00 86.75 430 THR A CA 1
ATOM 3201 C C . THR A 1 430 ? -4.876 16.419 -43.872 1.00 86.75 430 THR A C 1
ATOM 3203 O O . THR A 1 430 ? -4.517 16.800 -44.974 1.00 86.75 430 THR A O 1
ATOM 3206 N N . ILE A 1 431 ? -5.174 15.140 -43.622 1.00 89.56 431 ILE A N 1
ATOM 3207 C CA . ILE A 1 431 ? -5.169 14.106 -44.662 1.00 89.56 431 ILE A CA 1
ATOM 3208 C C . ILE A 1 431 ? -6.606 13.906 -45.133 1.00 89.56 431 ILE A C 1
ATOM 3210 O O . ILE A 1 431 ? -7.399 13.191 -44.510 1.00 89.56 431 ILE A O 1
ATOM 3214 N N . GLY A 1 432 ? -6.970 14.588 -46.213 1.00 90.31 432 GLY A N 1
ATOM 3215 C CA . GLY A 1 432 ? -8.344 14.711 -46.668 1.00 90.31 432 GLY A CA 1
ATOM 3216 C C . GLY A 1 432 ? -8.551 14.420 -48.149 1.00 90.31 432 GLY A C 1
ATOM 3217 O O . GLY A 1 432 ? -7.721 13.872 -48.874 1.00 90.31 432 GLY A O 1
ATOM 3218 N N . VAL A 1 433 ? -9.743 14.778 -48.629 1.00 93.75 433 VAL A N 1
ATOM 3219 C CA . VAL A 1 433 ? -10.108 14.590 -50.040 1.00 93.75 433 VAL A CA 1
ATOM 3220 C C . VAL A 1 433 ? -9.221 15.410 -50.977 1.00 93.75 433 VAL A C 1
ATOM 3222 O O . VAL A 1 433 ? -9.033 15.014 -52.126 1.00 93.75 433 VAL A O 1
ATOM 3225 N N . ASP A 1 434 ? -8.686 16.536 -50.505 1.00 93.94 434 ASP A N 1
ATOM 3226 C CA . ASP A 1 434 ? -7.814 17.393 -51.300 1.00 93.94 434 ASP A CA 1
ATOM 3227 C C . ASP A 1 434 ? -6.469 16.696 -51.584 1.00 93.94 434 ASP A C 1
ATOM 3229 O O . ASP A 1 434 ? -5.997 16.747 -52.722 1.00 93.94 434 ASP A O 1
ATOM 3233 N N . ASP A 1 435 ? -5.947 15.900 -50.648 1.00 93.44 435 ASP A N 1
ATOM 3234 C CA . ASP A 1 435 ? -4.746 15.074 -50.843 1.00 93.44 435 ASP A CA 1
ATOM 3235 C C . ASP A 1 435 ? -5.003 13.895 -51.780 1.00 93.44 435 ASP A C 1
ATOM 3237 O O . ASP A 1 435 ? -4.221 13.634 -52.695 1.00 93.44 435 ASP A O 1
ATOM 3241 N N . VAL A 1 436 ? -6.172 13.249 -51.671 1.00 94.75 436 VAL A N 1
ATOM 3242 C CA . VAL A 1 436 ? -6.597 12.226 -52.646 1.00 94.75 436 VAL A CA 1
ATOM 3243 C C . VAL A 1 436 ? -6.602 12.804 -54.068 1.00 94.75 436 VAL A C 1
ATOM 3245 O O . VAL A 1 436 ? -6.213 12.134 -55.028 1.00 94.75 436 VAL A O 1
ATOM 3248 N N . LEU A 1 437 ? -7.063 14.048 -54.237 1.00 93.81 437 LEU A N 1
ATOM 3249 C CA . LEU A 1 437 ? -7.106 14.705 -55.545 1.00 93.81 437 LEU A CA 1
ATOM 3250 C C . LEU A 1 437 ? -5.709 15.053 -56.072 1.00 93.81 437 LEU A C 1
ATOM 3252 O O . LEU A 1 437 ? -5.500 14.994 -57.290 1.00 93.81 437 LEU A O 1
ATOM 3256 N N . ILE A 1 438 ? -4.764 15.387 -55.192 1.00 91.44 438 ILE A N 1
ATOM 3257 C CA . ILE A 1 438 ? -3.360 15.602 -55.560 1.00 91.44 438 ILE A CA 1
ATOM 3258 C C . ILE A 1 438 ? -2.745 14.290 -56.047 1.00 91.44 438 ILE A C 1
ATOM 3260 O O . ILE A 1 438 ? -2.260 14.246 -57.179 1.00 91.44 438 ILE A O 1
ATOM 3264 N N . LEU A 1 439 ? -2.903 13.200 -55.292 1.00 93.38 439 LEU A N 1
ATOM 3265 C CA . LEU A 1 439 ? -2.403 11.881 -55.684 1.00 93.38 439 LEU A CA 1
ATOM 3266 C C . LEU A 1 439 ? -2.970 11.435 -57.036 1.00 93.38 439 LEU A C 1
ATOM 3268 O O . LEU A 1 439 ? -2.240 11.035 -57.943 1.00 93.38 439 LEU A O 1
ATOM 3272 N N . LEU A 1 440 ? -4.286 11.574 -57.230 1.00 93.12 440 LEU A N 1
ATOM 3273 C CA . LEU A 1 440 ? -4.940 11.213 -58.491 1.00 93.12 440 LEU A CA 1
ATOM 3274 C C . LEU A 1 440 ? -4.509 12.084 -59.680 1.00 93.12 440 LEU A C 1
ATOM 3276 O O . LEU A 1 440 ? -4.646 11.655 -60.829 1.00 93.12 440 LEU A O 1
ATOM 3280 N N . THR A 1 441 ? -3.999 13.292 -59.432 1.00 90.75 441 THR A N 1
ATOM 3281 C CA . THR A 1 441 ? -3.429 14.149 -60.482 1.00 90.75 441 THR A CA 1
ATOM 3282 C C . THR A 1 441 ? -2.104 13.588 -60.999 1.00 90.75 441 THR A C 1
ATOM 3284 O O . THR A 1 441 ? -1.806 13.735 -62.186 1.00 90.75 441 THR A O 1
ATOM 3287 N N . GLU A 1 442 ? -1.348 12.908 -60.138 1.00 89.44 442 GLU A N 1
ATOM 3288 C CA . GLU A 1 442 ? -0.049 12.304 -60.446 1.00 89.44 442 GLU A CA 1
ATOM 3289 C C . GLU A 1 442 ? -0.149 10.797 -60.745 1.00 89.44 442 GLU A C 1
ATOM 3291 O O . GLU A 1 442 ? 0.857 10.154 -61.028 1.00 89.44 442 GLU A O 1
ATOM 3296 N N . TYR A 1 443 ? -1.352 10.222 -60.778 1.00 92.25 443 TYR A N 1
ATOM 3297 C CA . TYR A 1 443 ? -1.547 8.787 -60.983 1.00 92.25 443 TYR A CA 1
ATOM 3298 C C . TYR A 1 443 ? -1.022 8.282 -62.341 1.00 92.25 443 TYR A C 1
ATOM 3300 O O . TYR A 1 443 ? -1.414 8.755 -63.414 1.00 92.25 443 TYR A O 1
ATOM 3308 N N . GLY A 1 444 ? -0.196 7.238 -62.295 1.00 88.31 444 GLY A N 1
ATOM 3309 C CA . GLY A 1 444 ? 0.463 6.612 -63.439 1.00 88.31 444 GLY A CA 1
ATOM 3310 C C . GLY A 1 444 ? 1.736 7.329 -63.897 1.00 88.31 444 GLY A C 1
ATOM 3311 O O . GLY A 1 444 ? 2.162 7.117 -65.038 1.00 88.31 444 GLY A O 1
ATOM 3312 N N . THR A 1 445 ? 2.310 8.198 -63.060 1.00 86.25 445 THR A N 1
ATOM 3313 C CA . THR A 1 445 ? 3.539 8.943 -63.369 1.00 86.25 445 THR A CA 1
ATOM 3314 C C . THR A 1 445 ? 4.770 8.208 -62.835 1.00 86.25 445 THR A C 1
ATOM 3316 O O . THR A 1 445 ? 4.762 7.719 -61.712 1.00 86.25 445 THR A O 1
ATOM 3319 N N . ASP A 1 446 ? 5.833 8.147 -63.645 1.00 83.81 446 ASP A N 1
ATOM 3320 C CA . ASP A 1 446 ? 7.168 7.694 -63.222 1.00 83.81 446 ASP A CA 1
ATOM 3321 C C . ASP A 1 446 ? 7.837 8.812 -62.410 1.00 83.81 446 ASP A C 1
ATOM 3323 O O . ASP A 1 446 ? 8.086 9.910 -62.930 1.00 83.81 446 ASP A O 1
ATOM 3327 N N . CYS A 1 447 ? 8.108 8.522 -61.141 1.00 78.81 447 CYS A N 1
ATOM 3328 C CA . CYS A 1 447 ? 8.632 9.447 -60.146 1.00 78.81 447 CYS A CA 1
ATOM 3329 C C . CYS A 1 447 ? 10.133 9.304 -59.898 1.00 78.81 447 CYS A C 1
ATOM 3331 O O . CYS A 1 447 ? 10.644 9.765 -58.881 1.00 78.81 447 CYS A O 1
ATOM 3333 N N . SER A 1 448 ? 10.895 8.825 -60.887 1.00 73.12 448 SER A N 1
ATOM 3334 C CA . SER A 1 448 ? 12.371 8.811 -60.880 1.00 73.12 448 SER A CA 1
ATOM 3335 C C . SER A 1 448 ? 13.054 10.157 -60.533 1.00 73.12 448 SER A C 1
ATOM 3337 O O . SER A 1 448 ? 14.264 10.197 -60.304 1.00 73.12 448 SER A O 1
ATOM 3339 N N . ALA A 1 449 ? 12.320 11.278 -60.560 1.00 66.31 449 ALA A N 1
ATOM 3340 C CA . ALA A 1 449 ? 12.791 12.622 -60.210 1.00 66.31 449 ALA A CA 1
ATOM 3341 C C . ALA A 1 449 ? 12.233 13.170 -58.874 1.00 66.31 449 ALA A C 1
ATOM 3343 O O . ALA A 1 449 ? 12.536 14.317 -58.541 1.00 66.31 449 ALA A O 1
ATOM 3344 N N . GLY A 1 450 ? 11.469 12.362 -58.129 1.00 68.25 450 GLY A N 1
ATOM 3345 C CA . GLY A 1 450 ? 10.776 12.708 -56.887 1.00 68.25 450 GLY A CA 1
ATOM 3346 C C . GLY A 1 450 ? 9.411 13.354 -57.135 1.00 68.25 450 GLY A C 1
ATOM 3347 O O . GLY A 1 450 ? 9.328 14.413 -57.761 1.00 68.25 450 GLY A O 1
ATOM 3348 N N . CYS A 1 451 ? 8.348 12.732 -56.633 1.00 80.25 451 CYS A N 1
ATOM 3349 C CA . CYS A 1 451 ? 7.014 13.316 -56.528 1.00 80.25 451 CYS A CA 1
ATOM 3350 C C . CYS A 1 451 ? 6.509 13.140 -55.096 1.00 80.25 451 CYS A C 1
ATOM 3352 O O . CYS A 1 451 ? 6.976 12.257 -54.385 1.00 80.25 451 CYS A O 1
ATOM 3354 N N . VAL A 1 452 ? 5.602 14.014 -54.663 1.00 83.50 452 VAL A N 1
ATOM 3355 C CA . VAL A 1 452 ? 5.059 13.959 -53.296 1.00 83.50 452 VAL A CA 1
ATOM 3356 C C . VAL A 1 452 ? 4.028 12.842 -53.133 1.00 83.50 452 VAL A C 1
ATOM 3358 O O . VAL A 1 452 ? 3.773 12.427 -52.017 1.00 83.50 452 VAL A O 1
ATOM 3361 N N . SER A 1 453 ? 3.465 12.346 -54.241 1.00 89.62 453 SER A N 1
ATOM 3362 C CA . SER A 1 453 ? 2.402 11.334 -54.240 1.00 89.62 453 SER A CA 1
ATOM 3363 C C . SER A 1 453 ? 2.893 9.878 -54.323 1.00 89.62 453 SER A C 1
ATOM 3365 O O . SER A 1 453 ? 2.054 8.987 -54.393 1.00 89.62 453 SER A O 1
ATOM 3367 N N . ASP A 1 454 ? 4.209 9.642 -54.389 1.00 90.31 454 ASP A N 1
ATOM 3368 C CA . ASP A 1 454 ? 4.845 8.309 -54.332 1.00 90.31 454 ASP A CA 1
ATOM 3369 C C . ASP A 1 454 ? 5.114 7.982 -52.861 1.00 90.31 454 ASP A C 1
ATOM 3371 O O . ASP A 1 454 ? 6.187 8.262 -52.326 1.00 90.31 454 ASP A O 1
ATOM 3375 N N . LEU A 1 455 ? 4.062 7.519 -52.190 1.00 88.38 455 LEU A N 1
ATOM 3376 C CA . LEU A 1 455 ? 4.000 7.349 -50.744 1.00 88.38 455 LEU A CA 1
ATOM 3377 C C . LEU A 1 455 ? 4.689 6.072 -50.282 1.00 88.38 455 LEU A C 1
ATOM 3379 O O . LEU A 1 455 ? 5.169 6.039 -49.160 1.00 88.38 455 LEU A O 1
ATOM 3383 N N . ASP A 1 456 ? 4.746 5.032 -51.115 1.00 86.38 456 ASP A N 1
ATOM 3384 C CA . ASP A 1 456 ? 5.438 3.779 -50.778 1.00 86.38 456 ASP A CA 1
ATOM 3385 C C . ASP A 1 456 ? 6.905 3.744 -51.254 1.00 86.38 456 ASP A C 1
ATOM 3387 O O . ASP A 1 456 ? 7.614 2.751 -51.061 1.00 86.38 456 ASP A O 1
ATOM 3391 N N . GLY A 1 457 ? 7.371 4.830 -51.883 1.00 85.19 457 GLY A N 1
ATOM 3392 C CA . GLY A 1 457 ? 8.741 4.984 -52.368 1.00 85.19 457 GLY A CA 1
ATOM 3393 C C . GLY A 1 457 ? 9.110 4.029 -53.507 1.00 85.19 457 GLY A C 1
ATOM 3394 O O . GLY A 1 457 ? 10.301 3.797 -53.762 1.00 85.19 457 GLY A O 1
ATOM 3395 N N . SER A 1 458 ? 8.123 3.448 -54.195 1.00 87.44 458 SER A N 1
ATOM 3396 C CA . SER A 1 458 ? 8.335 2.510 -55.300 1.00 87.44 458 SER A CA 1
ATOM 3397 C C . SER A 1 458 ? 8.873 3.179 -56.568 1.00 87.44 458 SER A C 1
ATOM 3399 O O . SER A 1 458 ? 9.437 2.498 -57.437 1.00 87.44 458 SER A O 1
ATOM 3401 N N . GLY A 1 459 ? 8.755 4.505 -56.674 1.00 87.94 459 GLY A N 1
ATOM 3402 C CA . GLY A 1 459 ? 9.148 5.284 -57.843 1.00 87.94 459 GLY A CA 1
ATOM 3403 C C . GLY A 1 459 ? 8.038 5.431 -58.886 1.00 87.94 459 GLY A C 1
ATOM 3404 O O . GLY A 1 459 ? 8.298 5.975 -59.964 1.00 87.94 459 GLY A O 1
ATOM 3405 N N . GLU A 1 460 ? 6.816 4.972 -58.610 1.00 90.69 460 GLU A N 1
ATOM 3406 C CA . GLU A 1 460 ? 5.656 5.088 -59.500 1.00 90.69 460 GLU A CA 1
ATOM 3407 C C . GLU A 1 460 ? 4.397 5.433 -58.701 1.00 90.69 460 GLU A C 1
ATOM 3409 O O . GLU A 1 460 ? 3.968 4.621 -57.897 1.00 90.69 460 GLU A O 1
ATOM 3414 N N . VAL A 1 461 ? 3.706 6.536 -59.018 1.00 92.56 461 VAL A N 1
ATOM 3415 C CA . VAL A 1 461 ? 2.398 6.815 -58.388 1.00 92.56 461 VAL A CA 1
ATOM 3416 C C . VAL A 1 461 ? 1.349 5.892 -58.983 1.00 92.56 461 VAL A C 1
ATOM 3418 O O . VAL A 1 461 ? 1.000 6.000 -60.165 1.00 92.56 461 VAL A O 1
ATOM 3421 N N . ASN A 1 462 ? 0.811 4.987 -58.186 1.00 92.44 462 ASN A N 1
ATOM 3422 C CA . ASN A 1 462 ? -0.103 3.966 -58.644 1.00 92.44 462 ASN A CA 1
ATOM 3423 C C . ASN A 1 462 ? -1.191 3.652 -57.598 1.00 92.44 462 ASN A C 1
ATOM 3425 O O . ASN A 1 462 ? -1.594 4.502 -56.803 1.00 92.44 462 ASN A O 1
ATOM 3429 N N . VAL A 1 463 ? -1.804 2.472 -57.707 1.00 93.69 463 VAL A N 1
ATOM 3430 C CA . VAL A 1 463 ? -2.888 2.073 -56.802 1.00 93.69 463 VAL A CA 1
ATOM 3431 C C . VAL A 1 463 ? -2.378 1.845 -55.385 1.00 93.69 463 VAL A C 1
ATOM 3433 O O . VAL A 1 463 ? -3.142 2.072 -54.453 1.00 93.69 463 VAL A O 1
ATOM 3436 N N . ASP A 1 464 ? -1.126 1.423 -55.234 1.00 91.56 464 ASP A N 1
ATOM 3437 C CA . ASP A 1 464 ? -0.514 1.144 -53.944 1.00 91.56 464 ASP A CA 1
ATOM 3438 C C . ASP A 1 464 ? -0.367 2.450 -53.144 1.00 91.56 464 ASP A C 1
ATOM 3440 O O . ASP A 1 464 ? -0.862 2.504 -52.024 1.00 91.56 464 ASP A O 1
ATOM 3444 N N . ASP A 1 465 ? 0.053 3.562 -53.761 1.00 91.69 465 ASP A N 1
ATOM 3445 C CA . ASP A 1 465 ? 0.060 4.888 -53.114 1.00 91.69 465 ASP A CA 1
ATOM 3446 C C . ASP A 1 465 ? -1.333 5.381 -52.729 1.00 91.69 465 ASP A C 1
ATOM 3448 O O . ASP A 1 465 ? -1.540 5.963 -51.665 1.00 91.69 465 ASP A O 1
ATOM 3452 N N . LEU A 1 466 ? -2.331 5.143 -53.588 1.00 93.00 466 LEU A N 1
ATOM 3453 C CA . LEU A 1 466 ? -3.712 5.485 -53.253 1.00 93.00 466 LEU A CA 1
ATOM 3454 C C . LEU A 1 466 ? -4.193 4.676 -52.040 1.00 93.00 466 LEU A C 1
ATOM 3456 O O . LEU A 1 466 ? -4.949 5.195 -51.222 1.00 93.00 466 LEU A O 1
ATOM 3460 N N . LEU A 1 467 ? -3.786 3.410 -51.923 1.00 91.50 467 LEU A N 1
ATOM 3461 C CA . LEU A 1 467 ? -4.092 2.581 -50.760 1.00 91.50 467 LEU A CA 1
ATOM 3462 C C . LEU A 1 467 ? -3.314 3.030 -49.519 1.00 91.50 467 LEU A C 1
ATOM 3464 O O . LEU A 1 467 ? -3.880 2.949 -48.431 1.00 91.50 467 LEU A O 1
ATOM 3468 N N . SER A 1 468 ? -2.084 3.519 -49.670 1.00 88.50 468 SER A N 1
ATOM 3469 C CA . SER A 1 468 ? -1.286 4.128 -48.600 1.00 88.50 468 SER A CA 1
ATOM 3470 C C . SER A 1 468 ? -1.969 5.380 -48.054 1.00 88.50 468 SER A C 1
ATOM 3472 O O . SER A 1 468 ? -2.283 5.440 -46.869 1.00 88.50 468 SER A O 1
ATOM 3474 N N . LEU A 1 469 ? -2.356 6.318 -48.926 1.00 90.31 469 LEU A N 1
ATOM 3475 C CA . LEU A 1 469 ? -3.063 7.540 -48.525 1.00 90.31 469 LEU A CA 1
ATOM 3476 C C . LEU A 1 469 ? -4.396 7.227 -47.832 1.00 90.31 469 LEU A C 1
ATOM 3478 O O . LEU A 1 469 ? -4.761 7.855 -46.844 1.00 90.31 469 LEU A O 1
ATOM 3482 N N . LEU A 1 470 ? -5.136 6.231 -48.330 1.00 90.31 470 LEU A N 1
ATOM 3483 C CA . LEU A 1 470 ? -6.413 5.832 -47.735 1.00 90.31 470 LEU A CA 1
ATOM 3484 C C . LEU A 1 470 ? -6.274 5.134 -46.372 1.00 90.31 470 LEU A C 1
ATOM 3486 O O . LEU A 1 470 ? -7.258 5.104 -45.634 1.00 90.31 470 LEU A O 1
ATOM 3490 N N . GLN A 1 471 ? -5.108 4.571 -46.037 1.00 86.88 471 GLN A N 1
ATOM 3491 C CA . GLN A 1 471 ? -4.850 3.982 -44.715 1.00 86.88 471 GLN A CA 1
ATOM 3492 C C . GLN A 1 471 ? -4.685 5.051 -43.631 1.00 86.88 471 GLN A C 1
ATOM 3494 O O . GLN A 1 471 ? -5.120 4.827 -42.504 1.00 86.88 471 GLN A O 1
ATOM 3499 N N . VAL A 1 472 ? -4.155 6.219 -43.996 1.00 84.94 472 VAL A N 1
ATOM 3500 C CA . VAL A 1 472 ? -3.950 7.381 -43.114 1.00 84.94 472 VAL A CA 1
ATOM 3501 C C . VAL A 1 472 ? -4.993 8.491 -43.344 1.00 84.94 472 VAL A C 1
ATOM 3503 O O . VAL A 1 472 ? -4.826 9.638 -42.948 1.00 84.94 472 VAL A O 1
ATOM 3506 N N . TYR A 1 473 ? -6.107 8.182 -44.013 1.00 88.75 473 TYR A N 1
ATOM 3507 C CA . TYR A 1 473 ? -7.153 9.167 -44.292 1.00 88.75 473 TYR A CA 1
ATOM 3508 C C . TYR A 1 473 ? -7.886 9.578 -43.009 1.00 88.75 473 TYR A C 1
ATOM 3510 O O . TYR A 1 473 ? -8.361 8.716 -42.269 1.00 88.75 473 TYR A O 1
ATOM 3518 N N . ASP A 1 474 ? -8.065 10.886 -42.795 1.00 85.62 474 ASP A N 1
ATOM 3519 C CA . ASP A 1 474 ? -8.715 11.459 -41.603 1.00 85.62 474 ASP A CA 1
ATOM 3520 C C . ASP A 1 474 ? -7.990 11.123 -40.278 1.00 85.62 474 ASP A C 1
ATOM 3522 O O . ASP A 1 474 ? -8.572 11.259 -39.200 1.00 85.62 474 ASP A O 1
ATOM 3526 N N . THR A 1 475 ? -6.720 10.688 -40.329 1.00 77.62 475 THR A N 1
ATOM 3527 C CA . THR A 1 475 ? -5.887 10.547 -39.125 1.00 77.62 475 THR A CA 1
ATOM 3528 C C . THR A 1 475 ? -5.244 11.888 -38.767 1.00 77.62 475 THR A C 1
ATOM 3530 O O . THR A 1 475 ? -4.733 12.571 -39.659 1.00 77.62 475 THR A O 1
ATOM 3533 N N . PRO A 1 476 ? -5.264 12.299 -37.486 1.00 69.75 476 PRO A N 1
ATOM 3534 C CA . PRO A 1 476 ? -4.629 13.537 -37.063 1.00 69.75 476 PRO A CA 1
ATOM 3535 C C . PRO A 1 476 ? -3.110 13.445 -37.224 1.00 69.75 476 PRO A C 1
ATOM 3537 O O . PRO A 1 476 ? -2.494 12.476 -36.793 1.00 69.75 476 PRO A O 1
ATOM 3540 N N . CYS A 1 477 ? -2.523 14.488 -37.803 1.00 72.69 477 CYS A N 1
ATOM 3541 C CA . CYS A 1 477 ? -1.092 14.739 -37.751 1.00 72.69 477 CYS A CA 1
ATOM 3542 C C . CYS A 1 477 ? -0.662 14.988 -36.302 1.00 72.69 477 CYS A C 1
ATOM 3544 O O . CYS A 1 477 ? -1.033 16.009 -35.716 1.00 72.69 477 CYS A O 1
ATOM 3546 N N . SER A 1 478 ? 0.104 14.072 -35.717 1.00 61.84 478 SER A N 1
ATOM 3547 C CA . SER A 1 478 ? 0.724 14.258 -34.408 1.00 61.84 478 SER A CA 1
ATOM 3548 C C . SER A 1 478 ? 2.129 14.813 -34.626 1.00 61.84 478 SER A C 1
ATOM 3550 O O . SER A 1 478 ? 3.068 14.084 -34.923 1.00 61.84 478 SER A O 1
ATOM 3552 N N . GLN A 1 479 ? 2.263 16.138 -34.575 1.00 55.12 479 GLN A N 1
ATOM 3553 C CA . GLN A 1 479 ? 3.583 16.753 -34.423 1.00 55.12 479 GLN A CA 1
ATOM 3554 C C . GLN A 1 479 ? 3.993 16.671 -32.941 1.00 55.12 479 GLN A C 1
ATOM 3556 O O . GLN A 1 479 ? 3.103 16.802 -32.095 1.00 55.12 479 GLN A O 1
ATOM 3561 N N . PRO A 1 480 ? 5.293 16.484 -32.644 1.00 47.31 480 PRO A N 1
ATOM 3562 C CA . PRO A 1 480 ? 5.809 16.363 -31.278 1.00 47.31 480 PRO A CA 1
ATOM 3563 C C . PRO A 1 480 ? 5.500 17.572 -30.383 1.00 47.31 480 PRO A C 1
ATOM 3565 O O . PRO A 1 480 ? 5.401 18.715 -30.902 1.00 47.31 480 PRO A O 1
#

Radius of gyration: 27.54 Å; chains: 1; bounding box: 59×45×92 Å

pLDDT: mean 77.31, std 19.22, range [26.08, 98.5]